Protein AF-A0A8T4TRX1-F1 (afdb_monomer_lite)

Structure (mmCIF, N/CA/C/O backbone):
data_AF-A0A8T4TRX1-F1
#
_entry.id   AF-A0A8T4TRX1-F1
#
loop_
_atom_site.group_PDB
_atom_site.id
_atom_site.type_symbol
_atom_site.label_atom_id
_atom_site.label_alt_id
_atom_site.label_comp_id
_atom_site.label_asym_id
_atom_site.label_entity_id
_atom_site.label_seq_id
_atom_site.pdbx_PDB_ins_code
_atom_site.Cartn_x
_atom_site.Cartn_y
_atom_site.Cartn_z
_atom_site.occupancy
_atom_site.B_iso_or_equiv
_atom_site.auth_seq_id
_atom_site.auth_comp_id
_atom_site.auth_asym_id
_atom_site.auth_atom_id
_atom_site.pdbx_PDB_model_num
ATOM 1 N N . MET A 1 1 ? -50.758 -59.744 58.324 1.00 33.03 1 MET A N 1
ATOM 2 C CA . MET A 1 1 ? -49.475 -60.217 57.749 1.00 33.03 1 MET A CA 1
ATOM 3 C C . MET A 1 1 ? -49.045 -59.163 56.721 1.00 33.03 1 MET A C 1
ATOM 5 O O . MET A 1 1 ? -49.804 -58.954 55.794 1.00 33.03 1 MET A O 1
ATOM 9 N N . ILE A 1 2 ? -48.114 -58.230 57.002 1.00 36.59 2 ILE A N 1
ATOM 10 C CA . ILE A 1 2 ? -46.638 -58.345 56.817 1.00 36.59 2 ILE A CA 1
ATOM 11 C C . ILE A 1 2 ? -46.330 -58.834 55.379 1.00 36.59 2 ILE A C 1
ATOM 13 O O . ILE A 1 2 ? -46.757 -59.935 55.073 1.00 36.59 2 ILE A O 1
ATOM 17 N N . LYS A 1 3 ? -45.601 -58.171 54.458 1.00 38.00 3 LYS A N 1
ATOM 18 C CA . LYS A 1 3 ? -44.631 -57.045 54.459 1.00 38.00 3 LYS A CA 1
ATOM 19 C C . LYS A 1 3 ? -44.309 -56.640 52.987 1.00 38.00 3 LYS A C 1
ATOM 21 O O . LYS A 1 3 ? -44.231 -57.546 52.171 1.00 38.00 3 LYS A O 1
ATOM 26 N N . LYS A 1 4 ? -43.931 -55.356 52.777 1.00 38.72 4 LYS A N 1
ATOM 27 C CA . LYS A 1 4 ? -42.819 -54.804 51.928 1.00 38.72 4 LYS A CA 1
ATOM 28 C C . LYS A 1 4 ? -42.879 -55.004 50.387 1.00 38.72 4 LYS A C 1
ATOM 30 O O . LYS A 1 4 ? -43.163 -56.097 49.943 1.00 38.72 4 LYS A O 1
ATOM 35 N N . SER A 1 5 ? -42.573 -54.046 49.494 1.00 40.41 5 SER A N 1
ATOM 36 C CA . SER A 1 5 ? -41.580 -52.950 49.500 1.00 40.41 5 SER A CA 1
ATOM 37 C C . SER A 1 5 ? -41.763 -51.994 48.284 1.00 40.41 5 SER A C 1
ATOM 39 O O . SER A 1 5 ? -42.030 -52.503 47.207 1.00 40.41 5 SER A O 1
ATOM 41 N N . VAL A 1 6 ? -41.491 -50.680 48.474 1.00 36.78 6 VAL A N 1
ATOM 42 C CA . VAL A 1 6 ? -40.658 -49.758 47.627 1.00 36.78 6 VAL A CA 1
ATOM 43 C C . VAL A 1 6 ? -41.156 -49.514 46.171 1.00 36.78 6 VAL A C 1
ATOM 45 O O . VAL A 1 6 ? -41.255 -50.450 45.399 1.00 36.78 6 VAL A O 1
ATOM 48 N N . ILE A 1 7 ? -41.536 -48.309 45.707 1.00 36.31 7 ILE A N 1
ATOM 49 C CA . ILE A 1 7 ? -40.718 -47.106 45.419 1.00 36.31 7 ILE A CA 1
ATOM 50 C C . ILE A 1 7 ? -41.594 -45.835 45.443 1.00 36.31 7 ILE A C 1
ATOM 52 O O . ILE A 1 7 ? -42.742 -45.823 45.009 1.00 36.31 7 ILE A O 1
ATOM 56 N N . LEU A 1 8 ? -40.984 -44.774 45.963 1.00 33.84 8 LEU A N 1
ATOM 57 C CA . LEU A 1 8 ? -41.444 -43.406 46.171 1.00 33.84 8 LEU A CA 1
ATOM 58 C C . LEU A 1 8 ? -40.902 -42.504 45.033 1.00 33.84 8 LEU A C 1
ATOM 60 O O . LEU A 1 8 ? -39.856 -42.836 44.484 1.00 33.84 8 LEU A O 1
ATOM 64 N N . ILE A 1 9 ? -41.530 -41.336 44.810 1.00 34.09 9 ILE A N 1
ATOM 65 C CA . ILE A 1 9 ? -40.955 -40.033 44.359 1.00 34.09 9 ILE A CA 1
ATOM 66 C C . ILE A 1 9 ? -41.713 -39.370 43.186 1.00 34.09 9 ILE A C 1
ATOM 68 O O . ILE A 1 9 ? -41.464 -39.604 42.009 1.00 34.09 9 ILE A O 1
ATOM 72 N N . SER A 1 10 ? -42.650 -38.510 43.596 1.00 35.53 10 SER A N 1
ATOM 73 C CA . SER A 1 10 ? -42.733 -37.070 43.300 1.00 35.53 10 SER A CA 1
ATOM 74 C C . SER A 1 10 ? -42.596 -36.572 41.857 1.00 35.53 10 SER A C 1
ATOM 76 O O . SER A 1 10 ? -41.519 -36.227 41.383 1.00 35.53 10 SER A O 1
ATOM 78 N N . ILE A 1 11 ? -43.758 -36.357 41.240 1.00 37.88 11 ILE A N 1
ATOM 79 C CA . ILE A 1 11 ? -43.985 -35.379 40.171 1.00 37.88 11 ILE A CA 1
ATOM 80 C C . ILE A 1 11 ? -44.145 -34.006 40.844 1.00 37.88 11 ILE A C 1
ATOM 82 O O . ILE A 1 11 ? -45.238 -33.691 41.289 1.00 37.88 11 ILE A O 1
ATOM 86 N N . PHE A 1 12 ? -43.064 -33.239 41.003 1.00 40.22 12 PHE A N 1
ATOM 87 C CA . PHE A 1 12 ? -43.046 -31.772 41.171 1.00 40.22 12 PHE A CA 1
ATOM 88 C C . PHE A 1 12 ? -41.572 -31.318 41.206 1.00 40.22 12 PHE A C 1
ATOM 90 O O . PHE A 1 12 ? -40.779 -31.931 41.910 1.00 40.22 12 PHE A O 1
ATOM 97 N N . LEU A 1 13 ? -41.244 -30.233 40.489 1.00 38.59 13 LEU A N 1
ATOM 98 C CA . LEU A 1 13 ? -39.921 -29.603 40.270 1.00 38.59 13 LEU A CA 1
ATOM 99 C C . LEU A 1 13 ? -39.098 -30.085 39.061 1.00 38.59 13 LEU A C 1
ATOM 101 O O . LEU A 1 13 ? -38.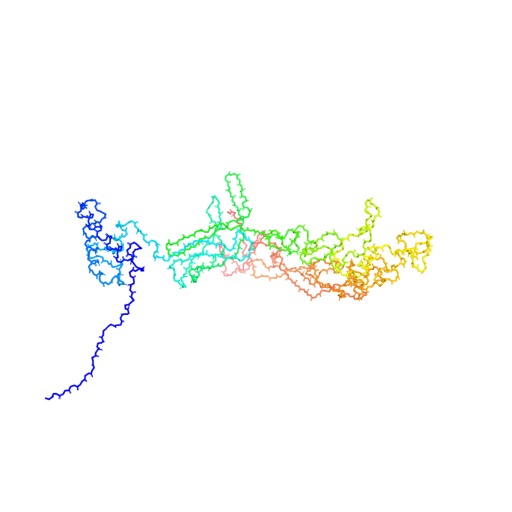154 -30.858 39.173 1.00 38.59 13 LEU A O 1
ATOM 105 N N . LEU A 1 14 ? -39.390 -29.471 37.914 1.00 35.41 14 LEU A N 1
ATOM 106 C CA . LEU A 1 14 ? -38.436 -29.243 36.824 1.00 35.41 14 LEU A CA 1
ATOM 107 C C . LEU A 1 14 ? -38.510 -27.762 36.401 1.00 35.41 14 LEU A C 1
ATOM 109 O O . LEU A 1 14 ? -38.813 -27.419 35.266 1.00 35.41 14 LEU A O 1
ATOM 113 N N . LEU A 1 15 ? -38.264 -26.873 37.366 1.00 39.19 15 LEU A N 1
ATOM 114 C CA . LEU A 1 15 ? -37.699 -25.551 37.104 1.00 39.19 15 LEU A CA 1
ATOM 115 C C . LEU A 1 15 ? -36.245 -25.655 37.551 1.00 39.19 15 LEU A C 1
ATOM 117 O O . LEU A 1 15 ? -35.974 -25.859 38.734 1.00 39.19 15 LEU A O 1
ATOM 121 N N . GLY A 1 16 ? -35.320 -25.620 36.595 1.00 35.31 16 GLY A N 1
ATOM 122 C CA . GLY A 1 16 ? -33.898 -25.570 36.894 1.00 35.31 16 GLY A CA 1
ATOM 123 C C . GLY A 1 16 ? -33.612 -24.316 37.709 1.00 35.31 16 GLY A C 1
ATOM 124 O O . GLY A 1 16 ? -33.693 -23.209 37.184 1.00 35.31 16 GLY A O 1
ATOM 125 N N . PHE A 1 17 ? -33.290 -24.485 38.990 1.00 40.03 17 PHE A N 1
ATOM 126 C CA . PHE A 1 17 ? -32.646 -23.433 39.759 1.00 40.03 17 PHE A CA 1
ATOM 127 C C . PHE A 1 17 ? -31.260 -23.238 39.151 1.00 40.03 17 PHE A C 1
ATOM 129 O O . PHE A 1 17 ? -30.338 -24.007 39.422 1.00 40.03 17 PHE A O 1
ATOM 136 N N . ALA A 1 18 ? -31.122 -22.232 38.288 1.00 43.31 18 ALA A N 1
ATOM 137 C CA . ALA A 1 18 ? -29.824 -21.633 38.051 1.00 43.31 18 ALA A CA 1
ATOM 138 C C . ALA A 1 18 ? -29.285 -21.235 39.430 1.00 43.31 18 ALA A C 1
ATOM 140 O O . ALA A 1 18 ? -29.932 -20.484 40.157 1.00 43.31 18 ALA A O 1
ATOM 141 N N . SER A 1 19 ? -28.159 -21.810 39.837 1.00 47.22 19 SER A N 1
ATOM 142 C CA . SER A 1 19 ? -27.478 -21.405 41.061 1.00 47.22 19 SER A CA 1
ATOM 143 C C . SER A 1 19 ? -27.087 -19.934 40.917 1.00 47.22 19 SER A C 1
ATOM 145 O O . SER A 1 19 ? -26.165 -19.615 40.165 1.00 47.22 19 SER A O 1
ATOM 147 N N . VAL A 1 20 ? -27.821 -19.041 41.580 1.00 56.41 20 VAL A N 1
ATOM 148 C CA . VAL A 1 20 ? -27.497 -17.613 41.645 1.00 56.41 20 VAL A CA 1
ATOM 149 C C . VAL A 1 20 ? -26.317 -17.481 42.594 1.00 56.41 20 VAL A C 1
ATOM 151 O O . VAL A 1 20 ? -26.442 -17.817 43.766 1.00 56.41 20 VAL A O 1
ATOM 154 N N . ASN A 1 21 ? -25.158 -17.078 42.079 1.00 64.38 21 ASN A N 1
ATOM 155 C CA . ASN A 1 21 ? -23.968 -16.870 42.895 1.00 64.38 21 ASN A CA 1
ATOM 156 C C . ASN A 1 21 ? -23.959 -15.419 43.386 1.00 64.38 21 ASN A C 1
ATOM 158 O O . ASN A 1 21 ? -23.945 -14.506 42.557 1.00 64.38 21 ASN A O 1
ATOM 162 N N . ALA A 1 22 ? -23.936 -15.207 44.703 1.00 62.53 22 ALA A N 1
ATOM 163 C CA . ALA A 1 22 ? -23.881 -13.868 45.297 1.00 62.53 22 ALA A CA 1
ATOM 164 C C . ALA A 1 22 ? -22.719 -13.030 44.744 1.00 62.53 22 ALA A C 1
ATOM 166 O O . ALA A 1 22 ? -22.900 -11.848 44.461 1.00 62.53 22 ALA A O 1
ATOM 167 N N . ALA A 1 23 ? -21.583 -13.672 44.442 1.00 61.03 23 ALA A N 1
ATOM 168 C CA . ALA A 1 23 ? -20.410 -13.017 43.865 1.00 61.03 23 ALA A CA 1
ATOM 169 C C . ALA A 1 23 ? -20.624 -12.423 42.456 1.00 61.03 23 ALA A C 1
ATOM 171 O O . ALA A 1 23 ? -19.786 -11.681 41.952 1.00 61.03 23 ALA A O 1
ATOM 172 N N . LEU A 1 24 ? -21.722 -12.783 41.783 1.00 63.50 24 LEU A N 1
ATOM 173 C CA . LEU A 1 24 ? -22.059 -12.322 40.433 1.00 63.50 24 LEU A CA 1
ATOM 174 C C . LEU A 1 24 ? -23.261 -11.367 40.398 1.00 63.50 24 LEU A C 1
ATOM 176 O O . LEU A 1 24 ? -23.573 -10.852 39.327 1.00 63.50 24 LEU A O 1
ATOM 180 N N . ASN A 1 25 ? -23.958 -11.156 41.517 1.00 76.31 25 ASN A N 1
ATOM 181 C CA . ASN A 1 25 ? -25.248 -10.451 41.537 1.00 76.31 25 ASN A CA 1
ATOM 182 C C . ASN A 1 25 ? -25.399 -9.452 42.702 1.00 76.31 25 ASN A C 1
ATOM 184 O O . ASN A 1 25 ? -26.295 -8.612 42.679 1.00 76.31 25 ASN A O 1
ATOM 188 N N . CYS A 1 26 ? -24.521 -9.501 43.703 1.00 81.12 26 CYS A N 1
ATOM 189 C CA . CYS A 1 26 ? -24.424 -8.488 44.750 1.00 81.12 26 CYS A CA 1
ATOM 190 C C . CYS A 1 26 ? -23.313 -7.474 44.426 1.00 81.12 26 CYS A C 1
ATOM 192 O O . CYS A 1 26 ? -22.350 -7.849 43.753 1.00 81.12 26 CYS A O 1
ATOM 194 N N . PRO A 1 27 ? -23.432 -6.205 44.869 1.00 78.12 27 PRO A N 1
ATOM 195 C CA . PRO A 1 27 ? -22.380 -5.207 44.681 1.00 78.12 27 PRO A CA 1
ATOM 196 C C . PRO A 1 27 ? -21.002 -5.674 45.183 1.00 78.12 27 PRO A C 1
ATOM 198 O O . PRO A 1 27 ? -20.946 -6.375 46.190 1.00 78.12 27 PRO A O 1
ATOM 201 N N . ARG A 1 28 ? -19.897 -5.256 44.545 1.00 72.31 28 ARG A N 1
ATOM 202 C CA . ARG A 1 28 ? -18.504 -5.690 44.839 1.00 72.31 28 ARG A CA 1
ATOM 203 C C . ARG A 1 28 ? -18.017 -5.502 46.272 1.00 72.31 28 ARG A C 1
ATOM 205 O O . ARG A 1 28 ? -17.021 -6.091 46.639 1.00 72.31 28 ARG A O 1
ATOM 212 N N . ASN A 1 29 ? -18.640 -4.619 47.038 1.00 75.19 29 ASN A N 1
ATOM 213 C CA . ASN A 1 29 ? -18.346 -4.411 48.459 1.00 75.19 29 ASN A CA 1
ATOM 214 C C . ASN A 1 29 ? -19.278 -5.227 49.370 1.00 75.19 29 ASN A C 1
ATOM 216 O O . ASN A 1 29 ? -19.418 -4.935 50.555 1.00 75.19 29 ASN A O 1
ATOM 220 N N . SER A 1 30 ? -20.007 -6.167 48.781 1.00 80.81 30 SER A N 1
ATOM 221 C CA . SER A 1 30 ? -20.964 -7.065 49.408 1.00 80.81 30 SER A CA 1
ATOM 222 C C . SER A 1 30 ? -21.018 -8.401 48.662 1.00 80.81 30 SER A C 1
ATOM 224 O O . SER A 1 30 ? -22.026 -9.097 48.728 1.00 80.81 30 SER A O 1
ATOM 226 N N . ASP A 1 31 ? -19.980 -8.756 47.903 1.00 77.69 31 ASP A N 1
ATOM 227 C CA . ASP A 1 31 ? -19.936 -10.014 47.155 1.00 77.69 31 ASP A CA 1
ATOM 228 C C . ASP A 1 31 ? -19.548 -11.189 48.079 1.00 77.69 31 ASP A C 1
ATOM 230 O O . ASP A 1 31 ? -20.046 -12.311 47.924 1.00 77.69 31 ASP A O 1
ATOM 234 N N . GLU A 1 32 ? -18.794 -10.903 49.143 1.00 83.81 32 GLU A N 1
ATOM 235 C CA . GLU A 1 32 ? -18.555 -11.786 50.281 1.00 83.81 32 GLU A CA 1
ATOM 236 C C . GLU A 1 32 ? -19.513 -11.544 51.464 1.00 83.81 32 GLU A C 1
ATOM 238 O O . GLU A 1 32 ? -19.919 -10.425 51.792 1.00 83.81 32 GLU A O 1
ATOM 243 N N . PHE A 1 33 ? -19.821 -12.620 52.200 1.00 88.88 33 PHE A N 1
ATOM 244 C CA . PHE A 1 33 ? -20.686 -12.549 53.384 1.00 88.88 33 PHE A CA 1
ATOM 245 C C . PHE A 1 33 ? -20.110 -11.652 54.490 1.00 88.88 33 PHE A C 1
ATOM 247 O O . PHE A 1 33 ? -20.852 -10.985 55.210 1.00 88.88 33 PHE A O 1
ATOM 254 N N . SER A 1 34 ? -18.785 -11.652 54.647 1.00 86.69 34 SER A N 1
ATOM 255 C CA . SER A 1 34 ? -18.033 -10.824 55.598 1.00 86.69 34 SER A CA 1
ATOM 256 C C . SER A 1 34 ? -18.284 -9.331 55.371 1.00 86.69 34 SER A C 1
ATOM 258 O O . SER A 1 34 ? -18.528 -8.589 56.326 1.00 86.69 34 SER A O 1
ATOM 260 N N . GLU A 1 35 ? -18.278 -8.905 54.112 1.00 87.25 35 GLU A N 1
ATOM 261 C CA . GLU A 1 35 ? -18.473 -7.519 53.707 1.00 87.25 35 GLU A CA 1
ATOM 262 C C . GLU A 1 35 ? -19.934 -7.093 53.847 1.00 87.25 35 GLU A C 1
ATOM 264 O O . GLU A 1 35 ? -20.226 -6.078 54.485 1.00 87.25 35 GLU A O 1
ATOM 269 N N . PHE A 1 36 ? -20.873 -7.925 53.383 1.00 90.94 36 PHE A N 1
ATOM 270 C CA . PHE A 1 36 ? -22.299 -7.668 53.581 1.00 90.94 36 PHE A CA 1
ATOM 271 C C . PHE A 1 36 ? -22.675 -7.613 55.068 1.00 90.94 36 PHE A C 1
ATOM 273 O O . PHE A 1 36 ? -23.458 -6.759 55.494 1.00 90.94 36 PHE A O 1
ATOM 280 N N . LYS A 1 37 ? -22.082 -8.477 55.902 1.00 92.62 37 LYS A N 1
ATOM 281 C CA . LYS A 1 37 ? -22.230 -8.419 57.362 1.00 92.62 37 LYS A CA 1
ATOM 282 C C . LYS A 1 37 ? -21.728 -7.089 57.928 1.00 92.62 37 LYS A C 1
ATOM 284 O O . LYS A 1 37 ? -22.359 -6.542 58.830 1.00 92.62 37 LYS A O 1
ATOM 289 N N . SER A 1 38 ? -20.616 -6.564 57.417 1.00 91.38 38 SER A N 1
ATOM 290 C CA . SER A 1 38 ? -20.082 -5.262 57.830 1.00 91.38 38 SER A CA 1
ATOM 291 C C . SER A 1 38 ? -21.043 -4.124 57.471 1.00 91.38 38 SER A C 1
ATOM 293 O O . SER A 1 38 ? -21.411 -3.335 58.340 1.00 91.38 38 SER A O 1
ATOM 295 N N . ILE A 1 39 ? -21.533 -4.098 56.226 1.00 89.00 39 ILE A N 1
ATOM 296 C CA . ILE A 1 39 ? -22.487 -3.094 55.731 1.00 89.00 39 ILE A CA 1
ATOM 297 C C . ILE A 1 39 ? -23.795 -3.126 56.521 1.00 89.00 39 ILE A C 1
ATOM 299 O O . ILE A 1 39 ? -24.226 -2.097 57.035 1.00 89.00 39 ILE A O 1
ATOM 303 N N . SER A 1 40 ? -24.412 -4.302 56.644 1.00 92.00 40 SER A N 1
ATOM 304 C CA . SER A 1 40 ? -25.679 -4.475 57.368 1.00 92.00 40 SER A CA 1
ATOM 305 C C . SER A 1 40 ? -25.565 -4.055 58.835 1.00 92.00 40 SER A C 1
ATOM 307 O O . SER A 1 40 ? -26.445 -3.365 59.350 1.00 92.00 40 SER A O 1
ATOM 309 N N . SER A 1 41 ? -24.448 -4.385 59.492 1.00 91.88 41 SER A N 1
ATOM 310 C CA . SER A 1 41 ? -24.188 -3.967 60.875 1.00 91.88 41 SER A CA 1
ATOM 311 C C . SER A 1 41 ? -23.993 -2.453 60.988 1.00 91.88 41 SER A C 1
ATOM 313 O O . SER A 1 41 ? -24.542 -1.831 61.896 1.00 91.88 41 SER A O 1
ATOM 315 N N . ALA A 1 42 ? -23.230 -1.848 60.072 1.00 91.44 42 ALA A N 1
ATOM 316 C CA . ALA A 1 42 ? -22.974 -0.410 60.062 1.00 91.44 42 ALA A CA 1
ATOM 317 C C . ALA A 1 42 ? -24.258 0.393 59.810 1.00 91.44 42 ALA A C 1
ATOM 319 O O . ALA A 1 42 ? -24.552 1.321 60.561 1.00 91.44 42 ALA A O 1
ATOM 320 N N . ALA A 1 43 ? -25.059 -0.018 58.824 1.00 90.81 43 ALA A N 1
ATOM 321 C CA . ALA A 1 43 ? -26.326 0.621 58.488 1.00 90.81 43 ALA A CA 1
ATOM 322 C C . ALA A 1 43 ? -27.317 0.583 59.659 1.00 90.81 43 ALA A C 1
ATOM 324 O O . ALA A 1 43 ? -27.945 1.594 59.980 1.00 90.81 43 ALA A O 1
ATOM 325 N N . LEU A 1 44 ? -27.411 -0.562 60.345 1.00 93.25 44 LEU A N 1
ATOM 326 C CA . LEU A 1 44 ? -28.253 -0.708 61.529 1.00 93.25 44 LEU A CA 1
ATOM 327 C C . LEU A 1 44 ? -27.778 0.190 62.680 1.00 93.25 44 LEU A C 1
ATOM 329 O O . LEU A 1 44 ? -28.593 0.867 63.302 1.00 93.25 44 LEU A O 1
ATOM 333 N N . LEU A 1 45 ? -26.473 0.221 62.964 1.00 93.19 45 LEU A N 1
ATOM 334 C CA . LEU A 1 45 ? -25.917 1.054 64.036 1.00 93.19 45 LEU A CA 1
ATOM 335 C C . LEU A 1 45 ? -26.086 2.550 63.758 1.00 93.19 45 LEU A C 1
ATOM 337 O O . LEU A 1 45 ? -26.421 3.301 64.670 1.00 93.19 45 LEU A O 1
ATOM 341 N N . GLU A 1 46 ? -25.891 2.977 62.513 1.00 93.06 46 GLU A N 1
ATOM 342 C CA . GLU A 1 46 ? -26.103 4.361 62.084 1.00 93.06 46 GLU A CA 1
ATOM 343 C C . GLU A 1 46 ? -27.567 4.781 62.269 1.00 93.06 46 GLU A C 1
ATOM 345 O O . GLU A 1 46 ? -27.839 5.837 62.841 1.00 93.06 46 GLU A O 1
ATOM 350 N N . PHE A 1 47 ? -28.511 3.926 61.860 1.00 94.81 47 PHE A N 1
ATOM 351 C CA . PHE A 1 47 ? -29.941 4.168 62.051 1.00 94.81 47 PHE A CA 1
ATOM 352 C C . PHE A 1 47 ? -30.339 4.221 63.531 1.00 94.81 47 PHE A C 1
ATOM 354 O O . PHE A 1 47 ? -31.096 5.100 63.934 1.00 94.81 47 PHE A O 1
ATOM 361 N N . LEU A 1 48 ? -29.810 3.314 64.360 1.00 93.56 48 LEU A N 1
ATOM 362 C CA . LEU A 1 48 ? -30.076 3.299 65.803 1.00 93.56 48 LEU A CA 1
ATOM 363 C C . LEU A 1 48 ? -29.461 4.500 66.538 1.00 93.56 48 LEU A C 1
ATOM 365 O O . LEU A 1 48 ? -29.990 4.905 67.572 1.00 93.56 48 LEU A O 1
ATOM 369 N N . ALA A 1 49 ? -28.359 5.057 66.030 1.00 94.88 49 ALA A N 1
ATOM 370 C CA . ALA A 1 49 ? -27.704 6.219 66.620 1.00 94.88 49 ALA A CA 1
ATOM 371 C C . ALA A 1 49 ? -28.485 7.522 66.372 1.00 94.88 49 ALA A C 1
ATOM 373 O O . ALA A 1 49 ? -28.682 8.296 67.309 1.00 94.88 49 ALA A O 1
ATOM 374 N N . ASP A 1 50 ? -28.922 7.774 65.133 1.00 92.50 50 ASP A N 1
ATOM 375 C CA . ASP A 1 50 ? -29.754 8.932 64.773 1.00 92.50 50 ASP A CA 1
ATOM 376 C C . ASP A 1 50 ? -30.562 8.650 63.486 1.00 92.50 50 ASP A C 1
ATOM 378 O O . ASP A 1 50 ? -30.045 8.827 62.375 1.00 92.50 50 ASP A O 1
ATOM 382 N N . PRO A 1 51 ? -31.853 8.277 63.597 1.00 91.50 51 PRO A N 1
ATOM 383 C CA . PRO A 1 51 ? -32.695 7.983 62.436 1.00 91.50 51 PRO A CA 1
ATOM 384 C C . PRO A 1 51 ? -32.848 9.157 61.464 1.00 91.50 51 PRO A C 1
ATOM 386 O O . PRO A 1 51 ? -33.151 8.946 60.294 1.00 91.50 51 PRO A O 1
ATOM 389 N N . THR A 1 52 ? -32.659 10.399 61.928 1.00 89.31 52 THR A N 1
ATOM 390 C CA . THR A 1 52 ? -32.819 11.598 61.088 1.00 89.31 52 THR A CA 1
ATOM 391 C C . THR A 1 52 ? -31.594 11.895 60.228 1.00 89.31 52 THR A C 1
ATOM 393 O O . THR A 1 52 ? -31.693 12.665 59.274 1.00 89.31 52 THR A O 1
ATOM 396 N N . LYS A 1 53 ? -30.447 11.284 60.549 1.00 86.69 53 LYS A N 1
ATOM 397 C CA . LYS A 1 53 ? -29.181 11.436 59.814 1.00 86.69 53 LYS A CA 1
ATOM 398 C C . LYS A 1 53 ? -28.738 10.171 59.090 1.00 86.69 53 LYS A C 1
ATOM 400 O O . LYS A 1 53 ? -27.761 10.233 58.348 1.00 86.69 53 LYS A O 1
ATOM 405 N N . SER A 1 54 ? -29.426 9.053 59.308 1.00 91.38 54 SER A N 1
ATOM 406 C CA . SER A 1 54 ? -29.128 7.801 58.622 1.00 91.38 54 SER A CA 1
ATOM 407 C C . SER A 1 54 ? -29.380 7.919 57.123 1.00 91.38 54 SER A C 1
ATOM 409 O O . SER A 1 54 ? -30.371 8.507 56.684 1.00 91.38 54 SER A O 1
ATOM 411 N N . LYS A 1 55 ? -28.497 7.315 56.327 1.00 92.12 55 LYS A N 1
ATOM 412 C CA . LYS A 1 55 ? -28.679 7.205 54.872 1.00 92.12 55 LYS A CA 1
ATOM 413 C C . LYS A 1 55 ? -29.884 6.349 54.469 1.00 92.12 55 LYS A C 1
ATOM 415 O O . LYS A 1 55 ? -30.392 6.516 53.360 1.00 92.12 55 LYS A O 1
ATOM 420 N N . LEU A 1 56 ? -30.308 5.426 55.335 1.00 94.75 56 LEU A N 1
ATOM 421 C CA . LEU A 1 56 ? -31.426 4.518 55.087 1.00 94.75 56 LEU A CA 1
ATOM 422 C C . LEU A 1 56 ? -32.611 4.839 55.996 1.00 94.75 56 LEU A C 1
ATOM 424 O O . LEU A 1 56 ? -32.447 5.239 57.148 1.00 94.75 56 LEU A O 1
ATOM 428 N N . ASN A 1 57 ? -33.820 4.628 55.485 1.00 94.19 57 ASN A N 1
ATOM 429 C CA . ASN A 1 57 ? -35.039 4.724 56.286 1.00 94.19 57 ASN A CA 1
ATOM 430 C C . ASN A 1 57 ? -35.337 3.408 57.035 1.00 94.19 57 ASN A C 1
ATOM 432 O O . ASN A 1 57 ? -34.708 2.375 56.807 1.00 94.19 57 ASN A O 1
ATOM 436 N N . SER A 1 58 ? -36.339 3.425 57.919 1.00 94.44 58 SER A N 1
ATOM 437 C CA . SER A 1 58 ? -36.704 2.260 58.741 1.00 94.44 58 SER A CA 1
ATOM 438 C C . SER A 1 58 ? -37.075 1.014 57.932 1.00 94.44 58 SER A C 1
ATOM 440 O O . SER A 1 58 ? -36.802 -0.103 58.369 1.00 94.44 58 SER A O 1
ATOM 442 N N . ASN A 1 59 ? -37.698 1.189 56.765 1.00 95.31 59 ASN A N 1
ATOM 443 C CA . ASN A 1 59 ? -38.143 0.082 55.923 1.00 95.31 59 ASN A CA 1
ATOM 444 C C . ASN A 1 59 ? -36.957 -0.555 55.186 1.00 95.31 59 ASN A C 1
ATOM 446 O O . ASN A 1 59 ? -36.848 -1.775 55.133 1.00 95.31 59 ASN A O 1
ATOM 450 N N . GLU A 1 60 ? -36.029 0.264 54.698 1.00 96.06 60 GLU A N 1
ATOM 451 C CA . GLU A 1 60 ? -34.787 -0.172 54.049 1.00 96.06 60 GLU A CA 1
ATOM 452 C C . GLU A 1 60 ? -33.868 -0.936 55.012 1.00 96.06 60 GLU A C 1
ATOM 454 O O . GLU A 1 60 ? -33.338 -1.994 54.670 1.00 96.06 60 GLU A O 1
ATOM 459 N N . VAL A 1 61 ? -33.726 -0.447 56.249 1.00 95.50 61 VAL A N 1
ATOM 460 C CA . VAL A 1 61 ? -32.968 -1.143 57.304 1.00 95.50 61 VAL A CA 1
ATOM 461 C C . VAL A 1 61 ? -33.624 -2.484 57.653 1.00 95.50 61 VAL A C 1
ATOM 463 O O . VAL A 1 61 ? -32.931 -3.489 57.824 1.00 95.50 61 VAL A O 1
ATOM 466 N N . SER A 1 62 ? -34.960 -2.527 57.713 1.00 95.38 62 SER A N 1
ATOM 467 C CA . SER A 1 62 ? -35.718 -3.763 57.948 1.00 95.38 62 SER A CA 1
ATOM 468 C C . SER A 1 62 ? -35.510 -4.795 56.835 1.00 95.38 62 SER A C 1
ATOM 470 O O . SER A 1 62 ? -35.368 -5.989 57.118 1.00 95.38 62 SER A O 1
ATOM 472 N N . ASP A 1 63 ? -35.471 -4.357 55.577 1.00 96.31 63 ASP A N 1
ATOM 473 C CA . ASP A 1 63 ? -35.257 -5.241 54.430 1.00 96.31 63 ASP A CA 1
ATOM 474 C C . ASP A 1 63 ? -33.828 -5.799 54.393 1.00 96.31 63 ASP A C 1
ATOM 476 O O . ASP A 1 63 ? -33.658 -7.005 54.202 1.00 96.31 63 ASP A O 1
ATOM 480 N N . ILE A 1 64 ? -32.804 -4.983 54.682 1.00 93.94 64 ILE A N 1
ATOM 481 C CA . ILE A 1 64 ? -31.416 -5.462 54.827 1.00 93.94 64 ILE A CA 1
ATOM 482 C C . ILE A 1 64 ? -31.297 -6.486 55.960 1.00 93.94 64 ILE A C 1
ATOM 484 O O . ILE A 1 64 ? -30.650 -7.520 55.782 1.00 93.94 64 ILE A O 1
ATOM 488 N N . SER A 1 65 ? -31.926 -6.233 57.112 1.00 94.44 65 SER A N 1
ATOM 489 C CA . SER A 1 65 ? -31.907 -7.169 58.244 1.00 94.44 65 SER A CA 1
ATOM 490 C C . SER A 1 65 ? -32.572 -8.498 57.879 1.00 94.44 65 SER A C 1
ATOM 492 O O . SER A 1 65 ? -32.024 -9.566 58.145 1.00 94.44 65 SER A O 1
ATOM 494 N N . SER A 1 66 ? -33.727 -8.438 57.215 1.00 94.75 66 SER A N 1
ATOM 495 C CA . SER A 1 66 ? -34.468 -9.631 56.792 1.00 94.75 66 SER A CA 1
ATOM 496 C C . SER A 1 66 ? -33.687 -10.444 55.757 1.00 94.75 66 SER A C 1
ATOM 498 O O . SER A 1 66 ? -33.664 -11.676 55.806 1.00 94.75 66 SER A O 1
ATOM 500 N N . PHE A 1 67 ? -33.006 -9.762 54.834 1.00 94.94 67 PHE A N 1
ATOM 501 C CA . PHE A 1 67 ? -32.140 -10.398 53.846 1.00 94.94 67 PHE A CA 1
ATOM 502 C C . PHE A 1 67 ? -30.926 -11.071 54.496 1.00 94.94 67 PHE A C 1
ATOM 504 O O . PHE A 1 67 ? -30.612 -12.219 54.172 1.00 94.94 67 PHE A O 1
ATOM 511 N N . PHE A 1 68 ? -30.285 -10.400 55.459 1.00 94.19 68 PHE A N 1
ATOM 512 C CA . PHE A 1 68 ? -29.193 -10.973 56.245 1.00 94.19 68 PHE A CA 1
ATOM 513 C C . PHE A 1 68 ? -29.624 -12.270 56.934 1.00 94.19 68 PHE A C 1
ATOM 515 O O . PHE A 1 68 ? -28.979 -13.306 56.759 1.00 94.19 68 PHE A O 1
ATOM 522 N N . ASP A 1 69 ? -30.753 -12.254 57.643 1.00 94.12 69 ASP A N 1
ATOM 523 C CA . ASP A 1 69 ? -31.264 -13.433 58.347 1.00 94.12 69 ASP A CA 1
ATOM 524 C C . ASP A 1 69 ? -31.590 -14.594 57.399 1.00 94.12 69 ASP A C 1
ATOM 526 O O . ASP A 1 69 ? -31.356 -15.761 57.731 1.00 94.12 69 ASP A O 1
ATOM 530 N N . LYS A 1 70 ? -32.078 -14.289 56.192 1.00 94.06 70 LYS A N 1
ATOM 531 C CA . LYS A 1 70 ? -32.410 -15.282 55.161 1.00 94.06 70 LYS A CA 1
ATOM 532 C C . LYS A 1 70 ? -31.180 -15.974 54.564 1.00 94.06 70 LYS A C 1
ATOM 534 O O . LYS A 1 70 ? -31.282 -17.155 54.196 1.00 94.06 70 LYS A O 1
ATOM 539 N N . TYR A 1 71 ? -30.057 -15.263 54.439 1.00 93.88 71 TYR A N 1
ATOM 540 C CA . TYR A 1 71 ? -28.876 -15.713 53.692 1.00 93.88 71 TYR A CA 1
ATOM 541 C C . TYR A 1 71 ? -27.621 -15.972 54.532 1.00 93.88 71 TYR A C 1
ATOM 543 O O . TYR A 1 71 ? -26.665 -16.537 54.000 1.00 93.88 71 TYR A O 1
ATOM 551 N N . LYS A 1 72 ? -27.627 -15.678 55.839 1.00 92.88 72 LYS A N 1
ATOM 552 C CA . LYS A 1 72 ? -26.459 -15.844 56.728 1.00 92.88 72 LYS A CA 1
ATOM 553 C C . LYS A 1 72 ? -25.798 -17.227 56.718 1.00 92.88 72 LYS A C 1
ATOM 555 O O . LYS A 1 72 ? -24.590 -17.317 56.895 1.00 92.88 72 LYS A O 1
ATOM 560 N N . ASP A 1 73 ? -26.565 -18.290 56.472 1.00 91.81 73 ASP A N 1
ATOM 561 C CA . ASP A 1 73 ? -26.064 -19.675 56.451 1.00 91.81 73 ASP A CA 1
ATOM 562 C C . ASP A 1 73 ? -25.913 -20.243 55.020 1.00 91.81 73 ASP A C 1
ATOM 564 O O . ASP A 1 73 ? -25.561 -21.407 54.839 1.00 91.81 73 ASP A O 1
ATOM 568 N N . ARG A 1 74 ? -26.209 -19.445 53.982 1.00 90.81 74 ARG A N 1
ATOM 569 C CA . ARG A 1 74 ? -26.241 -19.875 52.569 1.00 90.81 74 ARG A CA 1
ATOM 570 C C . ARG A 1 74 ? -25.915 -18.739 51.598 1.00 90.81 74 ARG A C 1
ATOM 572 O O . ARG A 1 74 ? -26.571 -18.582 50.566 1.00 90.81 74 ARG A O 1
ATOM 579 N N . TRP A 1 75 ? -24.898 -17.949 51.934 1.00 88.12 75 TRP A N 1
ATOM 580 C CA . TRP A 1 75 ? -24.537 -16.741 51.190 1.00 88.12 75 TRP A CA 1
ATOM 581 C C . TRP A 1 75 ? -24.293 -16.992 49.702 1.00 88.12 75 TRP A C 1
ATOM 583 O O . TRP A 1 75 ? -24.707 -16.200 48.872 1.00 88.12 75 TRP A O 1
ATOM 593 N N . THR A 1 76 ? -23.725 -18.142 49.341 1.00 83.31 76 THR A N 1
ATOM 594 C CA . THR A 1 76 ? -23.477 -18.521 47.940 1.00 83.31 76 THR A CA 1
ATOM 595 C C . THR A 1 76 ? -24.733 -18.590 47.070 1.00 83.31 76 THR A C 1
ATOM 597 O O . THR A 1 76 ? -24.595 -18.627 45.855 1.00 83.31 76 THR A O 1
ATOM 600 N N . SER A 1 77 ? -25.928 -18.608 47.670 1.00 85.62 77 SER A N 1
ATOM 601 C CA . SER A 1 77 ? -27.230 -18.597 46.990 1.00 85.62 77 SER A CA 1
ATOM 602 C C . SER A 1 77 ? -27.972 -17.259 47.081 1.00 85.62 77 SER A C 1
ATOM 604 O O . SER A 1 77 ? -29.146 -17.199 46.720 1.00 85.62 77 SER A O 1
ATOM 606 N N . ALA A 1 78 ? -27.335 -16.212 47.616 1.00 86.88 78 ALA A N 1
ATOM 607 C CA . ALA A 1 78 ? -27.975 -14.918 47.807 1.00 86.88 78 ALA A CA 1
ATOM 608 C C . ALA A 1 78 ? -28.229 -14.205 46.473 1.00 86.88 78 ALA A C 1
ATOM 610 O O . ALA A 1 78 ? -27.379 -14.177 45.581 1.00 86.88 78 ALA A O 1
ATOM 611 N N . ASP A 1 79 ? -29.414 -13.609 46.363 1.00 87.94 79 ASP A N 1
ATOM 612 C CA . ASP A 1 79 ? -29.863 -12.851 45.200 1.00 87.94 79 ASP A CA 1
ATOM 613 C C . ASP A 1 79 ? -30.147 -11.405 45.617 1.00 87.94 79 ASP A C 1
ATOM 615 O O . ASP A 1 79 ? -31.220 -11.088 46.126 1.00 87.94 79 ASP A O 1
ATOM 619 N N . CYS A 1 80 ? -29.181 -10.509 45.408 1.00 88.56 80 CYS A N 1
ATOM 620 C CA . CYS A 1 80 ? -29.356 -9.092 45.731 1.00 88.56 80 CYS A CA 1
ATOM 621 C C . CYS A 1 80 ? -30.358 -8.367 44.810 1.00 88.56 80 CYS A C 1
ATOM 623 O O . CYS A 1 80 ? -30.699 -7.216 45.078 1.00 88.56 80 CYS A O 1
ATOM 625 N N . SER A 1 81 ? -30.880 -9.016 43.764 1.00 87.31 81 SER A N 1
ATOM 626 C CA . SER A 1 81 ? -31.998 -8.485 42.973 1.00 87.31 81 SER A CA 1
ATOM 627 C C . SER A 1 81 ? -33.362 -8.718 43.641 1.00 87.31 81 SER A C 1
ATOM 629 O O . SER A 1 81 ? -34.371 -8.206 43.154 1.00 87.31 81 SER A O 1
ATOM 631 N N . GLU A 1 82 ? -33.420 -9.452 44.759 1.00 91.19 82 GLU A N 1
ATOM 632 C CA . GLU A 1 82 ? -34.644 -9.606 45.547 1.00 91.19 82 GLU A CA 1
ATOM 633 C C . GLU A 1 82 ? -35.206 -8.256 45.999 1.00 91.19 82 GLU A C 1
ATOM 635 O O . GLU A 1 82 ? -34.472 -7.366 46.427 1.00 91.19 82 GLU A O 1
ATOM 640 N N . VAL A 1 83 ? -36.531 -8.123 45.923 1.00 91.31 83 VAL A N 1
ATOM 641 C CA . VAL A 1 83 ? -37.258 -6.926 46.354 1.00 91.31 83 VAL A CA 1
ATOM 642 C C . VAL A 1 83 ? -37.612 -7.047 47.833 1.00 91.31 83 VAL A C 1
ATOM 644 O O . VAL A 1 83 ? -38.251 -8.016 48.253 1.00 91.31 83 VAL A O 1
ATOM 647 N N . GLY A 1 84 ? -37.203 -6.051 48.613 1.00 91.75 84 GLY A N 1
ATOM 648 C CA . GLY A 1 84 ? -37.531 -5.908 50.020 1.00 91.75 84 GLY A CA 1
ATOM 649 C C . GLY A 1 84 ? -39.029 -5.695 50.232 1.00 91.75 84 GLY A C 1
ATOM 650 O O . GLY A 1 84 ? -39.682 -4.930 49.522 1.00 91.75 84 GLY A O 1
ATOM 651 N N . THR A 1 85 ? -39.600 -6.392 51.210 1.00 90.06 85 THR A N 1
ATOM 652 C CA . THR A 1 85 ? -41.048 -6.371 51.461 1.00 90.06 85 THR A CA 1
ATOM 653 C C . THR A 1 85 ? -41.534 -5.097 52.147 1.00 90.06 85 THR A C 1
ATOM 655 O O . THR A 1 85 ? -42.719 -4.784 52.054 1.00 90.06 85 THR A O 1
ATOM 658 N N . ALA A 1 86 ? -40.655 -4.377 52.851 1.00 90.94 86 ALA A N 1
ATOM 659 C CA . ALA A 1 86 ? -41.018 -3.173 53.593 1.00 90.94 86 ALA A CA 1
ATOM 660 C C . ALA A 1 86 ? -40.822 -1.891 52.767 1.00 90.94 86 ALA A C 1
ATOM 662 O O . ALA A 1 86 ? -41.642 -0.975 52.850 1.00 90.94 86 ALA A O 1
ATOM 663 N N . SER A 1 87 ? -39.735 -1.799 52.000 1.00 91.88 87 SER A N 1
ATOM 664 C CA . SER A 1 87 ? -39.387 -0.631 51.178 1.00 91.88 87 SER A CA 1
ATOM 665 C C . SER A 1 87 ? -39.905 -0.731 49.743 1.00 91.88 87 SER A C 1
ATOM 667 O O . SER A 1 87 ? -40.201 0.295 49.137 1.00 91.88 87 SER A O 1
ATOM 669 N N . GLY A 1 88 ? -40.038 -1.947 49.199 1.00 89.44 88 GLY A N 1
ATOM 670 C CA . GLY A 1 88 ? -40.322 -2.168 47.779 1.00 89.44 88 GLY A CA 1
ATOM 671 C C . GLY A 1 88 ? -39.119 -1.938 46.855 1.00 89.44 88 GLY A C 1
ATOM 672 O O . GLY A 1 88 ? -39.274 -2.030 45.638 1.00 89.44 88 GLY A O 1
ATOM 673 N N . GLU A 1 89 ? -37.931 -1.660 47.401 1.00 90.81 89 GLU A N 1
ATOM 674 C CA . GLU A 1 89 ? -36.683 -1.549 46.640 1.00 90.81 89 GLU A CA 1
ATOM 675 C C . GLU A 1 89 ? -35.945 -2.891 46.561 1.00 90.81 89 GLU A C 1
ATOM 677 O O . GLU A 1 89 ? -36.138 -3.779 47.391 1.00 90.81 89 GLU A O 1
ATOM 682 N N . THR A 1 90 ? -35.075 -3.056 45.561 1.00 92.44 90 THR A N 1
ATOM 683 C CA . THR A 1 90 ? -34.183 -4.225 45.514 1.00 92.44 90 THR A CA 1
ATOM 684 C C . THR A 1 90 ? -33.098 -4.111 46.578 1.00 92.44 90 THR A C 1
ATOM 686 O O . THR A 1 90 ? -32.604 -3.017 46.846 1.00 92.44 90 THR A O 1
ATOM 689 N N . ILE A 1 91 ? -32.660 -5.236 47.144 1.00 93.19 91 ILE A N 1
ATOM 690 C CA . ILE A 1 91 ? -31.565 -5.257 48.127 1.00 93.19 91 ILE A CA 1
ATOM 691 C C . ILE A 1 91 ? -30.300 -4.600 47.559 1.00 93.19 91 ILE A C 1
ATOM 693 O O . ILE A 1 91 ? -29.623 -3.854 48.263 1.00 93.19 91 ILE A O 1
ATOM 697 N N . LYS A 1 92 ? -30.040 -4.784 46.262 1.00 88.19 92 LYS A N 1
ATOM 698 C CA . LYS A 1 92 ? -28.995 -4.087 45.512 1.00 88.19 92 LYS A CA 1
ATOM 699 C C . LYS A 1 92 ? -29.138 -2.564 45.607 1.00 88.19 92 LYS A C 1
ATOM 701 O O . LYS A 1 92 ? -28.194 -1.923 46.051 1.00 88.19 92 LYS A O 1
ATOM 706 N N . SER A 1 93 ? -30.302 -2.000 45.271 1.00 88.25 93 SER A N 1
ATOM 707 C CA . SER A 1 93 ? -30.564 -0.549 45.363 1.00 88.25 93 SER A CA 1
ATOM 708 C C . SER A 1 93 ? -30.282 -0.008 46.765 1.00 88.25 93 SER A C 1
ATOM 710 O O . SER A 1 93 ? -29.616 1.014 46.923 1.00 88.25 93 SER A O 1
ATOM 712 N N . ILE A 1 94 ? -30.712 -0.737 47.799 1.00 92.31 94 ILE A N 1
ATOM 713 C CA . ILE A 1 94 ? -30.523 -0.313 49.190 1.00 92.31 94 ILE A CA 1
ATOM 714 C C . ILE A 1 94 ? -29.027 -0.314 49.569 1.00 92.31 94 ILE A C 1
ATOM 716 O O . ILE A 1 94 ? -28.548 0.628 50.209 1.00 92.31 94 ILE A O 1
ATOM 720 N N . ILE A 1 95 ? -28.258 -1.326 49.147 1.00 89.88 95 ILE A N 1
ATOM 721 C CA . ILE A 1 95 ? -26.800 -1.389 49.368 1.00 89.88 95 ILE A CA 1
ATOM 722 C C . ILE A 1 95 ? -26.078 -0.262 48.611 1.00 89.88 95 ILE A C 1
ATOM 724 O O . ILE A 1 95 ? -25.208 0.405 49.181 1.00 89.88 95 ILE A O 1
ATOM 728 N N . GLU A 1 96 ? -26.439 -0.014 47.351 1.00 87.31 96 GLU A N 1
ATOM 729 C CA . GLU A 1 96 ? -25.862 1.058 46.526 1.00 87.31 96 GLU A CA 1
ATOM 730 C C . GLU A 1 96 ? -26.154 2.437 47.140 1.00 87.31 96 GLU A C 1
ATOM 732 O O . GLU A 1 96 ? -25.250 3.264 47.272 1.00 87.31 96 GLU A O 1
ATOM 737 N N . LYS A 1 97 ? -27.381 2.657 47.629 1.00 88.50 97 LYS A N 1
ATOM 738 C CA . LYS A 1 97 ? -27.790 3.871 48.349 1.00 88.50 97 LYS A CA 1
ATOM 739 C C . LYS A 1 97 ? -26.974 4.099 49.623 1.00 88.50 97 LYS A C 1
ATOM 741 O O . LYS A 1 97 ? -26.550 5.223 49.891 1.00 88.50 97 LYS A O 1
ATOM 746 N N . TYR A 1 98 ? -26.736 3.052 50.413 1.00 90.19 98 TYR A N 1
ATOM 747 C CA . TYR A 1 98 ? -25.977 3.165 51.662 1.00 90.19 98 TYR A CA 1
ATOM 748 C C . TYR A 1 98 ? -24.486 3.440 51.420 1.00 90.19 98 TYR A C 1
ATOM 750 O O . TYR A 1 98 ? -23.871 4.309 52.055 1.00 90.19 98 TYR A O 1
ATOM 758 N N . THR A 1 99 ? -23.895 2.692 50.492 1.00 85.12 99 THR A N 1
ATOM 759 C CA . THR A 1 99 ? -22.448 2.695 50.258 1.00 85.12 99 THR A CA 1
ATOM 760 C C . THR A 1 99 ? -22.007 3.797 49.298 1.00 85.12 99 THR A C 1
ATOM 762 O O . THR A 1 99 ? -20.848 4.204 49.339 1.00 85.12 99 THR A O 1
ATOM 765 N N . GLY A 1 100 ? -22.916 4.311 48.465 1.00 76.38 100 GLY A N 1
ATOM 766 C CA . GLY A 1 100 ? -22.608 5.238 47.375 1.00 76.38 100 GLY A CA 1
ATOM 767 C C . GLY A 1 100 ? -21.876 4.575 46.203 1.00 76.38 100 GLY A C 1
ATOM 768 O O . GLY A 1 100 ? -21.490 5.262 45.259 1.00 76.38 100 GLY A O 1
ATOM 769 N N . VAL A 1 101 ? -21.668 3.255 46.257 1.00 69.69 101 VAL A N 1
ATOM 770 C CA . VAL A 1 101 ? -21.047 2.469 45.191 1.00 69.69 101 VAL A CA 1
ATOM 771 C C . VAL A 1 101 ? -22.163 1.987 44.276 1.00 69.69 101 VAL A C 1
ATOM 773 O O . VAL A 1 101 ? -22.851 1.031 44.605 1.00 69.69 101 VAL A O 1
ATOM 776 N N . VAL A 1 102 ? -22.359 2.664 43.144 1.00 63.53 102 VAL A N 1
ATOM 777 C CA . VAL A 1 102 ? -23.253 2.194 42.075 1.00 63.53 102 VAL A CA 1
ATOM 778 C C . VAL A 1 102 ? -22.448 1.254 41.194 1.00 63.53 102 VAL A C 1
ATOM 780 O O . VAL A 1 102 ? -21.444 1.664 40.604 1.00 63.53 102 VAL A O 1
ATOM 783 N N . ASP A 1 103 ? -22.845 -0.013 41.118 1.00 60.09 103 ASP A N 1
ATOM 784 C CA . ASP A 1 103 ? -22.000 -1.029 40.503 1.00 60.09 103 ASP A CA 1
ATOM 785 C C . ASP A 1 103 ? -22.172 -1.057 38.975 1.00 60.09 103 ASP A C 1
ATOM 787 O O . ASP A 1 103 ? -22.761 -1.966 38.387 1.00 60.09 103 ASP A O 1
ATOM 791 N N . ALA A 1 104 ? -21.596 -0.056 38.303 1.00 49.03 104 ALA A N 1
ATOM 792 C CA . ALA A 1 104 ? -21.342 -0.076 36.858 1.00 49.03 104 ALA A CA 1
ATOM 793 C C . ALA A 1 104 ? -20.353 -1.198 36.446 1.00 49.03 104 ALA A C 1
ATOM 795 O O . ALA A 1 104 ? -20.077 -1.391 35.263 1.00 49.03 104 ALA A O 1
ATOM 796 N N . GLY A 1 105 ? -19.800 -1.941 37.418 1.00 49.38 105 GLY A N 1
ATOM 797 C CA . GLY A 1 105 ? -18.804 -2.997 37.244 1.00 49.38 105 GLY A CA 1
ATOM 798 C C . GLY A 1 105 ? -19.346 -4.423 37.081 1.00 49.38 105 GLY A C 1
ATOM 799 O O . GLY A 1 105 ? -18.524 -5.337 36.940 1.00 49.38 105 GLY A O 1
ATOM 800 N N . LEU A 1 106 ? -20.672 -4.621 37.099 1.00 52.53 106 LEU A N 1
ATOM 801 C CA . LEU A 1 106 ? -21.347 -5.926 36.947 1.00 52.53 106 LEU A CA 1
ATOM 802 C C . LEU A 1 106 ? -22.084 -6.102 35.608 1.00 52.53 106 LEU A C 1
ATOM 804 O O . LEU A 1 106 ? -22.483 -7.216 35.275 1.00 52.53 106 LEU A O 1
ATOM 808 N N . SER A 1 107 ? -22.248 -5.038 34.822 1.00 62.66 107 SER A N 1
ATOM 809 C CA . SER A 1 107 ? -22.783 -5.119 33.463 1.00 62.66 107 SER A CA 1
ATOM 810 C C . SER A 1 107 ? -21.658 -5.233 32.432 1.00 62.66 107 SER A C 1
ATOM 812 O O . SER A 1 107 ? -20.563 -4.692 32.610 1.00 62.66 107 SER A O 1
ATOM 814 N N . CYS A 1 108 ? -21.939 -5.958 31.345 1.00 77.69 108 CYS A N 1
ATOM 815 C CA . CYS A 1 108 ? -21.113 -5.942 30.140 1.00 77.69 108 CYS A CA 1
ATOM 816 C C . CYS A 1 108 ? -20.845 -4.490 29.722 1.00 77.69 108 CYS A C 1
ATOM 818 O O . CYS A 1 108 ? -21.764 -3.666 29.690 1.00 77.69 108 CYS A O 1
ATOM 820 N N . ARG A 1 109 ? -19.578 -4.179 29.445 1.00 85.38 109 ARG A N 1
ATOM 821 C CA . ARG A 1 109 ? -19.121 -2.836 29.090 1.00 85.38 109 ARG A CA 1
ATOM 822 C C . ARG A 1 109 ? -17.940 -2.898 28.132 1.00 85.38 109 ARG A C 1
ATOM 824 O O . ARG A 1 109 ? -17.312 -3.944 27.995 1.00 85.38 109 ARG A O 1
ATOM 831 N N . VAL A 1 110 ? -17.647 -1.770 27.501 1.00 92.56 110 VAL A N 1
ATOM 832 C CA . VAL A 1 110 ? -16.551 -1.600 26.539 1.00 92.56 110 VAL A CA 1
ATOM 833 C C . VAL A 1 110 ? -15.485 -0.667 27.107 1.00 92.56 110 VAL A C 1
ATOM 835 O O . VAL A 1 110 ? -15.814 0.335 27.738 1.00 92.56 110 VAL A O 1
ATOM 838 N N . GLU A 1 111 ? -14.212 -0.999 26.903 1.00 93.94 111 GLU A N 1
ATOM 839 C CA . GLU A 1 111 ? -13.047 -0.247 27.387 1.00 93.94 111 GLU A CA 1
ATOM 840 C C . GLU A 1 111 ? -11.892 -0.303 26.366 1.00 93.94 111 GLU A C 1
ATOM 842 O O . GLU A 1 111 ? -11.894 -1.115 25.443 1.00 93.94 111 GLU A O 1
ATOM 847 N N . ASN A 1 112 ? -10.887 0.564 26.537 1.00 93.12 112 ASN A N 1
ATOM 848 C CA . ASN A 1 112 ? -9.621 0.557 25.784 1.00 93.12 112 ASN A CA 1
ATOM 849 C C . ASN A 1 112 ? -9.757 0.471 24.246 1.00 93.12 112 ASN A C 1
ATOM 851 O O . ASN A 1 112 ? -9.200 -0.448 23.636 1.00 93.12 112 ASN A O 1
ATOM 855 N N . PRO A 1 113 ? -10.457 1.419 23.599 1.00 97.00 113 PRO A N 1
ATOM 856 C CA . PRO A 1 113 ? -10.603 1.431 22.147 1.00 97.00 113 PRO A CA 1
ATOM 857 C C . PRO A 1 113 ? -9.258 1.606 21.438 1.00 97.00 113 PRO A C 1
ATOM 859 O O . PRO A 1 113 ? -8.489 2.518 21.749 1.00 97.00 113 PRO A O 1
ATOM 862 N N . LYS A 1 114 ? -8.982 0.728 20.470 1.00 96.31 114 LYS A N 1
ATOM 863 C CA . LYS A 1 114 ? -7.731 0.690 19.706 1.00 96.31 114 LYS A CA 1
ATOM 864 C C . LYS A 1 114 ? -7.987 0.489 18.221 1.00 96.31 114 LYS A C 1
ATOM 866 O O . LYS A 1 114 ? -8.720 -0.420 17.825 1.00 96.31 114 LYS A O 1
ATOM 871 N N . TRP A 1 115 ? -7.302 1.304 17.432 1.00 96.25 115 TRP A N 1
ATOM 872 C CA . TRP A 1 115 ? -7.064 1.067 16.016 1.00 96.25 115 TRP A CA 1
ATOM 873 C C . TRP A 1 115 ? -5.866 0.133 15.828 1.00 96.25 115 TRP A C 1
ATOM 875 O O . TRP A 1 115 ? -4.952 0.119 16.655 1.00 96.25 115 TRP A O 1
ATOM 885 N N . SER A 1 116 ? -5.829 -0.602 14.717 1.00 93.69 116 SER A N 1
ATOM 886 C CA . SER A 1 116 ? -4.628 -1.333 14.290 1.00 93.69 116 SER A CA 1
ATOM 887 C C . SER A 1 116 ? -3.505 -0.424 13.781 1.00 93.69 116 SER A C 1
ATOM 889 O O . SER A 1 116 ? -2.371 -0.879 13.679 1.00 93.69 116 SER A O 1
ATOM 891 N N . ALA A 1 117 ? -3.812 0.834 13.453 1.00 89.38 117 ALA A N 1
ATOM 892 C CA . ALA A 1 117 ? -2.869 1.823 12.944 1.00 89.38 117 ALA A CA 1
ATOM 893 C C . ALA A 1 117 ? -3.246 3.232 13.430 1.00 89.38 117 ALA A C 1
ATOM 895 O O . ALA A 1 117 ? -4.391 3.475 13.797 1.00 89.38 117 ALA A O 1
ATOM 896 N N . GLN A 1 118 ? -2.286 4.158 13.440 1.00 86.94 118 GLN A N 1
ATOM 897 C CA . GLN A 1 118 ? -2.537 5.579 13.736 1.00 86.94 118 GLN A CA 1
ATOM 898 C C . GLN A 1 118 ? -2.728 6.417 12.465 1.00 86.94 118 GLN A C 1
ATOM 900 O O . GLN A 1 118 ? -3.276 7.513 12.527 1.00 86.94 118 GLN A O 1
ATOM 905 N N . GLN A 1 119 ? -2.307 5.884 11.318 1.00 86.06 119 GLN A N 1
ATOM 906 C CA . GLN A 1 119 ? -2.469 6.470 9.991 1.00 86.06 119 GLN A CA 1
ATOM 907 C C . GLN A 1 119 ? -2.859 5.358 9.016 1.00 86.06 119 GLN A C 1
ATOM 909 O O . GLN A 1 119 ? -2.444 4.211 9.204 1.00 86.06 119 GLN A O 1
ATOM 914 N N . ALA A 1 120 ? -3.665 5.673 8.008 1.00 85.06 120 ALA A N 1
ATOM 915 C CA . ALA A 1 120 ? -4.077 4.713 6.992 1.00 85.06 120 ALA A CA 1
ATOM 916 C C . ALA A 1 120 ? -4.374 5.401 5.657 1.00 85.06 120 ALA A C 1
ATOM 918 O O . ALA A 1 120 ? -4.645 6.593 5.609 1.00 85.06 120 ALA A O 1
ATOM 919 N N . VAL A 1 121 ? -4.349 4.636 4.572 1.00 82.25 121 VAL A N 1
ATOM 920 C CA . VAL A 1 121 ? -4.608 5.139 3.215 1.00 82.25 121 VAL A CA 1
ATOM 921 C C . VAL A 1 121 ? -6.042 4.828 2.827 1.00 82.25 121 VAL A C 1
ATOM 923 O O . VAL A 1 121 ? -6.586 3.799 3.247 1.00 82.25 121 VAL A O 1
ATOM 926 N N . GLN A 1 122 ? -6.645 5.652 1.975 1.00 84.50 122 GLN A N 1
ATOM 927 C CA . GLN A 1 122 ? -7.914 5.328 1.330 1.00 84.50 122 GLN A CA 1
ATOM 928 C C . GLN A 1 122 ? -7.929 3.878 0.810 1.00 84.50 122 GLN A C 1
ATOM 930 O O . GLN A 1 122 ? -6.986 3.397 0.190 1.00 84.50 122 GLN A O 1
ATOM 935 N N . SER A 1 123 ? -9.041 3.181 1.035 1.00 80.81 123 SER A N 1
ATOM 936 C CA . SER A 1 123 ? -9.289 1.785 0.662 1.00 80.81 123 SER A CA 1
ATOM 937 C C . SER A 1 123 ? -8.507 0.707 1.417 1.00 80.81 123 SER A C 1
ATOM 939 O O . SER A 1 123 ? -8.786 -0.474 1.190 1.00 80.81 123 SER A O 1
ATOM 941 N N . THR A 1 124 ? -7.613 1.057 2.344 1.00 84.75 124 THR A N 1
ATOM 942 C CA . THR A 1 124 ? -6.985 0.068 3.239 1.00 84.75 124 THR A CA 1
ATOM 943 C C . THR A 1 124 ? -7.966 -0.424 4.302 1.00 84.75 124 THR A C 1
ATOM 945 O O . THR A 1 124 ? -8.941 0.249 4.631 1.00 84.75 124 THR A O 1
ATOM 948 N N . VAL A 1 125 ? -7.747 -1.630 4.831 1.00 89.00 125 VAL A N 1
ATOM 949 C CA . VAL A 1 125 ? -8.600 -2.207 5.880 1.00 89.00 125 VAL A CA 1
ATOM 950 C C . VAL A 1 125 ? -7.903 -2.078 7.227 1.00 89.00 125 VAL A C 1
ATOM 952 O O . VAL A 1 125 ? -6.836 -2.650 7.436 1.00 89.00 125 VAL A O 1
ATOM 955 N N . VAL A 1 126 ? -8.533 -1.365 8.159 1.00 93.31 126 VAL A N 1
ATOM 956 C CA . VAL A 1 126 ? -8.070 -1.225 9.545 1.00 93.31 126 VAL A CA 1
ATOM 957 C C . VAL A 1 126 ? -8.950 -2.039 10.486 1.00 93.31 126 VAL A C 1
ATOM 959 O O . VAL A 1 126 ? -10.155 -2.179 10.274 1.00 93.31 126 VAL A O 1
ATOM 962 N N . SER A 1 127 ? -8.350 -2.583 11.543 1.00 94.94 127 SER A N 1
ATOM 963 C CA . SER A 1 127 ? -9.085 -3.283 12.598 1.00 94.94 127 SER A CA 1
ATOM 964 C C . SER A 1 127 ? -9.398 -2.335 13.751 1.00 94.94 127 SER A C 1
ATOM 966 O O . SER A 1 127 ? -8.5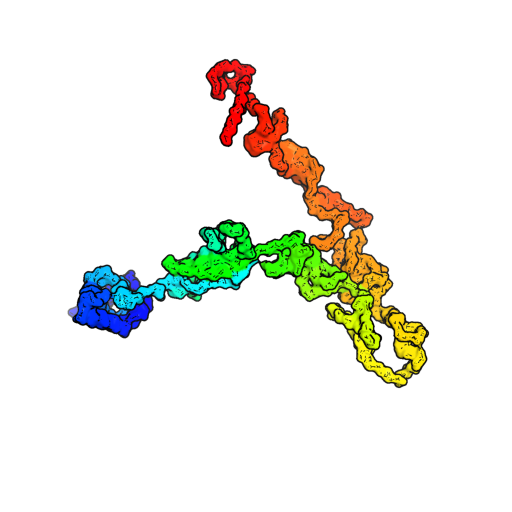31 -1.591 14.214 1.00 94.94 127 SER A O 1
ATOM 968 N N . LEU A 1 128 ? -10.636 -2.394 14.230 1.00 97.19 128 LEU A N 1
ATOM 969 C CA . LEU A 1 128 ? -11.126 -1.683 15.402 1.00 97.19 128 LEU A CA 1
ATOM 970 C C . LEU A 1 128 ? -11.327 -2.708 16.509 1.00 97.19 128 LEU A C 1
ATOM 972 O O . LEU A 1 128 ? -11.899 -3.775 16.277 1.00 97.19 128 LEU A O 1
ATOM 976 N N . SER A 1 129 ? -10.867 -2.395 17.714 1.00 96.75 129 SER A N 1
ATOM 977 C CA . SER A 1 129 ? -10.983 -3.305 18.849 1.00 96.75 129 SER A CA 1
ATOM 978 C C . SER A 1 129 ? -11.288 -2.577 20.148 1.00 96.75 129 SER A C 1
ATOM 980 O O . SER A 1 129 ? -10.835 -1.452 20.362 1.00 96.75 129 SER A O 1
ATOM 982 N N . VAL A 1 130 ? -12.050 -3.240 21.014 1.00 97.25 130 VAL A N 1
ATOM 983 C CA . VAL A 1 130 ? -12.274 -2.846 22.409 1.00 97.25 130 VAL A CA 1
ATOM 984 C C . VAL A 1 130 ? -12.155 -4.062 23.312 1.00 97.25 130 VAL A C 1
ATOM 986 O O . VAL A 1 130 ? -12.510 -5.180 22.924 1.00 97.25 130 VAL A O 1
ATOM 989 N N . ASP A 1 131 ? -11.692 -3.828 24.532 1.00 94.94 131 ASP A N 1
ATOM 990 C CA . ASP A 1 131 ? -11.769 -4.811 25.602 1.00 94.94 131 ASP A CA 1
ATOM 991 C C . ASP A 1 131 ? -13.213 -4.832 26.133 1.00 94.94 131 ASP A C 1
ATOM 993 O O . ASP A 1 131 ? -13.834 -3.784 26.331 1.00 94.94 131 ASP A O 1
ATOM 997 N N . THR A 1 132 ? -13.767 -6.024 26.353 1.00 90.56 132 THR A N 1
ATOM 998 C CA . THR A 1 132 ? -15.175 -6.220 26.738 1.00 90.56 132 THR A CA 1
ATOM 999 C C . THR A 1 132 ? -15.289 -7.010 28.041 1.00 90.56 132 THR A C 1
ATOM 1001 O O . THR A 1 132 ? -15.758 -8.157 28.053 1.00 90.56 132 THR A O 1
ATOM 1004 N N . PRO A 1 133 ? -14.818 -6.451 29.170 1.00 82.56 133 PRO A N 1
ATOM 1005 C CA . PRO A 1 133 ? -14.861 -7.149 30.443 1.00 82.56 133 PRO A CA 1
ATOM 1006 C C . PRO A 1 133 ? -16.307 -7.470 30.832 1.00 82.56 133 PRO A C 1
ATOM 1008 O O . PRO A 1 133 ? -17.189 -6.614 30.780 1.00 82.56 133 PRO A O 1
ATOM 1011 N N . LYS A 1 134 ? -16.527 -8.707 31.295 1.00 76.88 134 LYS A N 1
ATOM 1012 C CA . LYS A 1 134 ? -17.831 -9.202 31.779 1.00 76.88 134 LYS A CA 1
ATOM 1013 C C . LYS A 1 134 ? -18.932 -9.290 30.704 1.00 76.88 134 LYS A C 1
ATOM 1015 O O . LYS A 1 134 ? -20.081 -9.545 31.055 1.00 76.88 134 LYS A O 1
ATOM 1020 N N . CYS A 1 135 ? -18.592 -9.137 29.424 1.00 81.38 135 CYS A N 1
ATOM 1021 C CA . CYS A 1 135 ? -19.457 -9.517 28.305 1.00 81.38 135 CYS A CA 1
ATOM 1022 C C . CYS A 1 135 ? -19.343 -11.020 28.026 1.00 81.38 135 CYS A C 1
ATOM 1024 O O . CYS A 1 135 ? -18.309 -11.629 28.313 1.00 81.38 135 CYS A O 1
ATOM 1026 N N . LYS A 1 136 ? -20.409 -11.632 27.511 1.00 83.38 136 LYS A N 1
ATOM 1027 C CA . LYS A 1 136 ? -20.403 -13.041 27.110 1.00 83.38 136 LYS A CA 1
ATOM 1028 C C . LYS A 1 136 ? -19.887 -13.157 25.685 1.00 83.38 136 LYS A C 1
ATOM 1030 O O . LYS A 1 136 ? -20.124 -12.281 24.858 1.00 83.38 136 LYS A O 1
ATOM 1035 N N . ASP A 1 137 ? -19.241 -14.277 25.385 1.00 86.25 137 ASP A N 1
ATOM 1036 C CA . ASP A 1 137 ? -18.929 -14.600 23.999 1.00 86.25 137 ASP A CA 1
ATOM 1037 C C . ASP A 1 137 ? -20.213 -14.599 23.165 1.00 86.25 137 ASP A C 1
ATOM 1039 O O . ASP A 1 137 ? -21.252 -15.114 23.591 1.00 86.25 137 ASP A O 1
ATOM 1043 N N . ARG A 1 138 ? -20.102 -14.060 21.950 1.00 84.69 138 ARG A N 1
ATOM 1044 C CA . ARG A 1 138 ? -21.192 -13.806 20.998 1.00 84.69 138 ARG A CA 1
ATOM 1045 C C . ARG A 1 138 ? -22.109 -12.629 21.325 1.00 84.69 138 ARG A C 1
ATOM 1047 O O . ARG A 1 138 ? -23.044 -12.404 20.558 1.00 84.69 138 ARG A O 1
ATOM 1054 N N . ASP A 1 139 ? -21.843 -11.861 22.381 1.00 88.56 139 ASP A N 1
ATOM 1055 C CA . ASP A 1 139 ? -22.477 -10.550 22.532 1.00 88.56 139 ASP A CA 1
ATOM 1056 C C . ASP A 1 139 ? -22.044 -9.623 21.382 1.00 88.56 139 ASP A C 1
ATOM 1058 O O . ASP A 1 139 ? -20.936 -9.732 20.846 1.00 88.56 139 ASP A O 1
ATOM 1062 N N . THR A 1 140 ? -22.933 -8.712 20.991 1.00 93.50 140 THR A N 1
ATOM 1063 C CA . THR A 1 140 ? -22.705 -7.765 19.893 1.00 93.50 140 THR A CA 1
ATOM 1064 C C . THR A 1 140 ? -22.310 -6.398 20.445 1.00 93.50 140 THR A C 1
ATOM 1066 O O . THR A 1 140 ? -22.994 -5.853 21.314 1.00 93.50 140 THR A O 1
ATOM 1069 N N . VAL A 1 141 ? -21.233 -5.822 19.913 1.00 94.75 141 VAL A N 1
ATOM 1070 C CA . VAL A 1 141 ? -20.787 -4.452 20.191 1.00 94.75 141 VAL A CA 1
ATOM 1071 C C . VAL A 1 141 ? -20.933 -3.627 18.924 1.00 94.75 141 VAL A C 1
ATOM 1073 O O . VAL A 1 141 ? -20.353 -3.956 17.890 1.00 94.75 141 VAL A O 1
ATOM 1076 N N . LYS A 1 142 ? -21.676 -2.527 19.012 1.00 96.94 142 LYS A N 1
ATOM 1077 C CA . LYS A 1 142 ? -21.874 -1.631 17.876 1.00 96.94 142 LYS A CA 1
ATOM 1078 C C . LYS A 1 142 ? -20.672 -0.716 17.714 1.00 96.94 142 LYS A C 1
ATOM 1080 O O . LYS A 1 142 ? -20.325 -0.012 18.663 1.00 96.94 142 LYS A O 1
ATOM 1085 N N . PHE A 1 143 ? -20.094 -0.691 16.518 1.00 96.38 143 PHE A N 1
ATOM 1086 C CA . PHE A 1 143 ? -19.039 0.245 16.136 1.00 96.38 143 PHE A CA 1
ATOM 1087 C C . PHE A 1 143 ? -19.601 1.282 15.167 1.00 96.38 143 PHE A C 1
ATOM 1089 O O . PHE A 1 143 ? -20.315 0.946 14.228 1.00 96.38 143 PHE A O 1
ATOM 1096 N N . VAL A 1 144 ? -19.281 2.549 15.403 1.00 95.06 144 VAL A N 1
ATOM 1097 C CA . VAL A 1 144 ? -19.627 3.659 14.509 1.00 95.06 144 VAL A CA 1
ATOM 1098 C C . VAL A 1 144 ? -18.373 4.481 14.289 1.00 95.06 144 VAL A C 1
ATOM 1100 O O . VAL A 1 144 ? -17.747 4.878 15.269 1.00 95.06 144 VAL A O 1
ATOM 1103 N N . VAL A 1 145 ? -18.012 4.726 13.035 1.00 94.62 145 VAL A N 1
ATOM 1104 C CA . VAL A 1 145 ? -16.887 5.589 12.663 1.00 94.62 145 VAL A CA 1
ATOM 1105 C C . VAL A 1 145 ? -17.439 6.947 12.254 1.00 94.62 145 VAL A C 1
ATOM 1107 O O . VAL A 1 145 ? -18.485 7.037 11.607 1.00 94.62 145 VAL A O 1
ATOM 1110 N N . LYS A 1 146 ? -16.748 8.003 12.665 1.00 90.44 146 LYS A N 1
ATOM 1111 C CA . LYS A 1 146 ? -17.054 9.379 12.296 1.00 90.44 146 LYS A CA 1
ATOM 1112 C C . LYS A 1 146 ? -15.790 10.102 11.879 1.00 90.44 146 LYS A C 1
ATOM 1114 O O . LYS A 1 146 ? -14.718 9.839 12.428 1.00 90.44 146 LYS A O 1
ATOM 1119 N N . GLU A 1 147 ? -15.965 10.981 10.914 1.00 86.44 147 GLU A N 1
ATOM 1120 C CA . GLU A 1 147 ? -14.991 11.982 10.515 1.00 86.44 147 GLU A CA 1
ATOM 1121 C C . GLU A 1 147 ? -15.103 13.149 11.514 1.00 86.44 147 GLU A C 1
ATOM 1123 O O . GLU A 1 147 ? -16.177 13.392 12.079 1.00 86.44 147 GLU A O 1
ATOM 1128 N N . LYS A 1 148 ? -13.971 13.722 11.923 1.00 82.50 148 LYS A N 1
ATOM 1129 C CA . LYS A 1 148 ? -13.924 14.695 13.010 1.00 82.50 148 LYS A CA 1
ATOM 1130 C C . LYS A 1 148 ? -13.785 16.111 12.468 1.00 82.50 148 LYS A C 1
ATOM 1132 O O . LYS A 1 148 ? -12.676 16.603 12.319 1.00 82.50 148 LYS A O 1
ATOM 1137 N N . ASP A 1 149 ? -14.901 16.821 12.481 1.00 71.25 149 ASP A N 1
ATOM 1138 C CA . ASP A 1 149 ? -14.909 18.271 12.361 1.00 71.25 149 ASP A CA 1
ATOM 1139 C C . ASP A 1 149 ? -14.465 18.973 13.664 1.00 71.25 149 ASP A C 1
ATOM 1141 O O . ASP A 1 149 ? -14.814 18.592 14.791 1.00 71.25 149 ASP A O 1
ATOM 1145 N N . PHE A 1 150 ? -13.719 20.067 13.537 1.00 63.19 150 PHE A N 1
ATOM 1146 C CA . PHE A 1 150 ? -13.386 20.983 14.629 1.00 63.19 150 PHE A CA 1
ATOM 1147 C C . PHE A 1 150 ? -14.491 22.006 14.897 1.00 63.19 150 PHE A C 1
ATOM 1149 O O . PHE A 1 150 ? -14.628 22.473 16.035 1.00 63.19 150 PHE A O 1
ATOM 1156 N N . THR A 1 151 ? -15.246 22.405 13.869 1.00 56.97 151 THR A N 1
ATOM 1157 C CA . THR A 1 151 ? -16.191 23.536 13.965 1.00 56.97 151 THR A CA 1
ATOM 1158 C C . THR A 1 151 ? -17.650 23.208 13.641 1.00 56.97 151 THR A C 1
ATOM 1160 O O . THR A 1 151 ? -18.524 24.039 13.916 1.00 56.97 151 THR A O 1
ATOM 1163 N N . LYS A 1 152 ? -17.937 22.015 13.108 1.00 63.19 152 LYS A N 1
ATOM 1164 C CA . LYS A 1 152 ? -19.283 21.540 12.741 1.00 63.19 152 LYS A CA 1
ATOM 1165 C C . LYS A 1 152 ? -19.628 20.220 13.438 1.00 63.19 152 LYS A C 1
ATOM 1167 O O . LYS A 1 152 ? -18.898 19.755 14.306 1.00 63.19 152 LYS A O 1
ATOM 1172 N N . GLU A 1 153 ? -20.817 19.687 13.151 1.00 67.56 153 GLU A N 1
ATOM 1173 C CA . GLU A 1 153 ? -21.160 18.336 13.588 1.00 67.56 153 GLU A CA 1
ATOM 1174 C C . GLU A 1 153 ? -20.386 17.315 12.761 1.00 67.56 153 GLU A C 1
ATOM 1176 O O . GLU A 1 153 ? -20.576 17.277 11.556 1.00 67.56 153 GLU A O 1
ATOM 1181 N N . ASN A 1 154 ? -19.627 16.467 13.453 1.00 76.75 154 ASN A N 1
ATOM 1182 C CA . ASN A 1 154 ? -18.846 15.359 12.908 1.00 76.75 154 ASN A CA 1
ATOM 1183 C C . ASN A 1 154 ? -19.594 14.541 11.847 1.00 76.75 154 ASN A C 1
ATOM 1185 O O . ASN A 1 154 ? -20.598 13.871 12.170 1.00 76.75 154 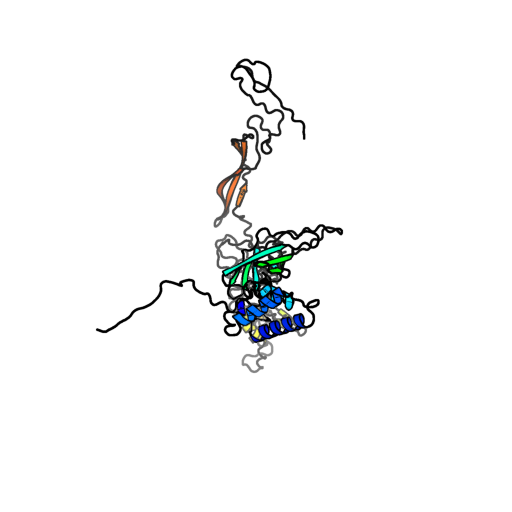ASN A O 1
ATOM 1189 N N . ASP A 1 155 ? -19.047 14.539 10.635 1.00 74.06 155 ASP A N 1
ATOM 1190 C CA . ASP A 1 155 ? -19.583 13.837 9.480 1.00 74.06 155 ASP A CA 1
ATOM 1191 C C . ASP A 1 155 ? -19.604 12.308 9.661 1.00 74.06 155 ASP A C 1
ATOM 1193 O O . ASP A 1 155 ? -18.776 11.666 10.322 1.00 74.06 155 ASP A O 1
ATOM 1197 N N . ASN A 1 156 ? -20.635 11.684 9.086 1.00 81.31 156 ASN A N 1
ATOM 1198 C CA . ASN A 1 156 ? -20.752 10.230 9.090 1.00 81.31 156 ASN A CA 1
ATOM 1199 C C . ASN A 1 156 ? -19.927 9.639 7.945 1.00 81.31 156 ASN A C 1
ATOM 1201 O O . ASN A 1 156 ? -19.992 10.109 6.810 1.00 81.31 156 ASN A O 1
ATOM 1205 N N . VAL A 1 157 ? -19.259 8.515 8.210 1.00 83.69 157 VAL A N 1
ATOM 1206 C CA . VAL A 1 157 ? -18.681 7.702 7.131 1.00 83.69 157 VAL A CA 1
ATOM 1207 C C . VAL A 1 157 ? -19.770 7.190 6.179 1.00 83.69 157 VAL A C 1
ATOM 1209 O O . VAL A 1 157 ? -20.911 6.966 6.604 1.00 83.69 157 VAL A O 1
ATOM 1212 N N . GLN A 1 158 ? -19.436 6.970 4.904 1.00 82.56 158 GLN A N 1
ATOM 1213 C CA . GLN A 1 158 ? -20.382 6.449 3.912 1.00 82.56 158 GLN A CA 1
ATOM 1214 C C . GLN A 1 158 ? -20.797 5.022 4.270 1.00 82.56 158 GLN A C 1
ATOM 1216 O O . GLN A 1 158 ? -21.981 4.678 4.212 1.00 82.56 158 GLN A O 1
ATOM 1221 N N . VAL A 1 159 ? -19.831 4.200 4.690 1.00 84.19 159 VAL A N 1
ATOM 1222 C CA . VAL A 1 159 ? -20.052 2.829 5.146 1.00 84.19 159 VAL A CA 1
ATOM 1223 C C . VAL A 1 159 ? -19.473 2.650 6.543 1.00 84.19 159 VAL A C 1
ATOM 1225 O O . VAL A 1 159 ? -18.263 2.641 6.762 1.00 84.19 159 VAL A O 1
ATOM 1228 N N . ASN A 1 160 ? -20.362 2.461 7.518 1.00 89.69 160 ASN A N 1
ATOM 1229 C CA . ASN A 1 160 ? -19.951 2.074 8.863 1.00 89.69 160 ASN A CA 1
ATOM 1230 C C . ASN A 1 160 ? -19.454 0.618 8.889 1.00 89.69 160 ASN A C 1
ATOM 1232 O O . ASN A 1 160 ? -19.949 -0.211 8.118 1.00 89.69 160 ASN A O 1
ATOM 1236 N N . PRO A 1 161 ? -18.503 0.279 9.779 1.00 92.12 161 PRO A N 1
ATOM 1237 C CA . PRO A 1 161 ? -18.104 -1.106 9.982 1.00 92.12 161 PRO A CA 1
ATOM 1238 C C . PRO A 1 161 ? -19.281 -1.944 10.488 1.00 92.12 161 PRO A C 1
ATOM 1240 O O . PRO A 1 161 ? -20.217 -1.436 11.106 1.00 92.12 161 PRO A O 1
ATOM 1243 N N . ASN A 1 162 ? -19.204 -3.254 10.264 1.00 93.69 162 ASN A N 1
ATOM 1244 C CA . ASN A 1 162 ? -20.139 -4.185 10.887 1.00 93.69 162 ASN A CA 1
ATOM 1245 C C . ASN A 1 162 ? -19.965 -4.175 12.410 1.00 93.69 162 ASN A C 1
ATOM 1247 O O . ASN A 1 162 ? -18.874 -3.900 12.920 1.00 93.69 162 ASN A O 1
ATOM 1251 N N . ASP A 1 163 ? -21.017 -4.553 13.132 1.00 93.94 163 ASP A N 1
ATOM 1252 C CA . ASP A 1 163 ? -20.919 -4.763 14.571 1.00 93.94 163 ASP A CA 1
ATOM 1253 C C . ASP A 1 163 ? -19.867 -5.837 14.894 1.00 93.94 163 ASP A C 1
ATOM 1255 O O . ASP A 1 163 ? -19.748 -6.857 14.210 1.00 93.94 163 ASP A O 1
ATOM 1259 N N . GLY A 1 164 ? -19.097 -5.603 15.955 1.00 92.94 164 GLY A N 1
ATOM 1260 C CA . GLY A 1 164 ? -18.109 -6.553 16.441 1.00 92.94 164 GLY A CA 1
ATOM 1261 C C . GLY A 1 164 ? -18.758 -7.617 17.316 1.00 92.94 164 GLY A C 1
ATOM 1262 O O . GLY A 1 164 ? -19.689 -7.344 18.075 1.00 92.94 164 GLY A O 1
ATOM 1263 N N . ILE A 1 165 ? -18.238 -8.837 17.235 1.00 93.25 165 ILE A N 1
ATOM 1264 C CA . ILE A 1 165 ? -18.680 -9.955 18.070 1.00 93.25 165 ILE A CA 1
ATOM 1265 C C . ILE A 1 165 ? -17.665 -10.147 19.193 1.00 93.25 165 ILE A C 1
ATOM 1267 O O . ILE A 1 165 ? -16.460 -10.185 18.937 1.00 93.25 165 ILE A O 1
ATOM 1271 N N . VAL A 1 166 ? -18.150 -10.275 20.428 1.00 91.31 166 VAL A N 1
ATOM 1272 C CA . VAL A 1 166 ? -17.308 -10.583 21.586 1.00 91.31 166 VAL A CA 1
ATOM 1273 C C . VAL A 1 166 ? -16.780 -12.008 21.472 1.00 91.31 166 VAL A C 1
ATOM 1275 O O . VAL A 1 166 ? -17.559 -12.961 21.397 1.00 91.31 166 VAL A O 1
ATOM 1278 N N . LEU A 1 167 ? -15.459 -12.147 21.477 1.00 91.31 167 LEU A N 1
ATOM 1279 C CA . LEU A 1 167 ? -14.737 -13.410 21.552 1.00 91.31 167 LEU A CA 1
ATOM 1280 C C . LEU A 1 167 ? -13.528 -13.219 22.467 1.00 91.31 167 LEU A C 1
ATOM 1282 O O . LEU A 1 167 ? -12.732 -12.305 22.255 1.00 91.31 167 LEU A O 1
ATOM 1286 N N . ASP A 1 168 ? -13.400 -14.072 23.482 1.00 89.56 168 ASP A N 1
ATOM 1287 C CA . ASP A 1 168 ? -12.267 -14.051 24.422 1.00 89.56 168 ASP A CA 1
ATOM 1288 C C . ASP A 1 168 ? -12.073 -12.674 25.089 1.00 89.56 168 ASP A C 1
ATOM 1290 O O . ASP A 1 168 ? -10.979 -12.115 25.179 1.00 89.56 168 ASP A O 1
ATOM 1294 N N . GLY A 1 169 ? -13.189 -12.072 25.513 1.00 85.62 169 GLY A N 1
ATOM 1295 C CA . GLY A 1 169 ? -13.183 -10.789 26.217 1.00 85.62 169 GLY A CA 1
ATOM 1296 C C . GLY A 1 169 ? -12.801 -9.578 25.359 1.00 85.62 169 GLY A C 1
ATOM 1297 O O . GLY A 1 169 ? -12.509 -8.523 25.926 1.00 85.62 169 GLY A O 1
ATOM 1298 N N . LYS A 1 170 ? -12.823 -9.698 24.026 1.00 93.31 170 LYS A N 1
ATOM 1299 C CA . LYS A 1 170 ? -12.646 -8.583 23.087 1.00 93.31 170 LYS A CA 1
ATOM 1300 C C . LYS A 1 170 ? -13.717 -8.584 22.010 1.00 93.31 170 LYS A C 1
ATOM 1302 O O . LYS A 1 170 ? -14.089 -9.636 21.503 1.00 93.31 170 LYS A O 1
ATOM 1307 N N . ALA A 1 171 ? -14.147 -7.397 21.596 1.00 96.44 171 ALA A N 1
ATOM 1308 C CA . ALA A 1 171 ? -14.921 -7.223 20.372 1.00 96.44 171 ALA A CA 1
ATOM 1309 C C . ALA A 1 171 ? -14.036 -6.585 19.305 1.00 96.44 171 ALA A C 1
ATOM 1311 O O . ALA A 1 171 ? -13.353 -5.591 19.568 1.00 96.44 171 ALA A O 1
ATOM 1312 N N . THR A 1 172 ? -14.053 -7.163 18.106 1.00 94.56 172 THR A N 1
ATOM 1313 C CA . THR A 1 172 ? -13.272 -6.676 16.966 1.00 94.56 172 THR A CA 1
ATOM 1314 C C . THR A 1 172 ? -14.141 -6.570 15.722 1.00 94.56 172 THR A C 1
ATOM 1316 O O . THR A 1 172 ? -15.074 -7.352 15.537 1.00 94.56 172 THR A O 1
ATOM 1319 N N . THR A 1 173 ? -13.841 -5.587 14.883 1.00 95.81 173 THR A N 1
ATOM 1320 C CA . THR A 1 173 ? -14.419 -5.432 13.547 1.00 95.81 173 THR A CA 1
ATOM 1321 C C . THR A 1 173 ? -13.385 -4.799 12.621 1.00 95.81 173 THR A C 1
ATOM 1323 O O . THR A 1 173 ? -12.318 -4.368 13.064 1.00 95.81 173 THR A O 1
ATOM 1326 N N . THR A 1 174 ? -13.689 -4.741 11.333 1.00 94.56 174 THR A N 1
ATOM 1327 C CA . THR A 1 174 ? -12.837 -4.110 10.327 1.00 94.56 174 THR A CA 1
ATOM 1328 C C . THR A 1 174 ? -13.589 -3.001 9.621 1.00 94.56 174 THR A C 1
ATOM 1330 O O . THR A 1 174 ? -14.771 -3.152 9.306 1.00 94.56 174 THR A O 1
ATOM 1333 N N . TRP A 1 175 ? -12.883 -1.926 9.305 1.00 94.50 175 TRP A N 1
ATOM 1334 C CA . TRP A 1 175 ? -13.394 -0.832 8.497 1.00 94.50 175 TRP A CA 1
ATOM 1335 C C . TRP A 1 175 ? -12.476 -0.615 7.297 1.00 94.50 175 TRP A C 1
ATOM 1337 O O . TRP A 1 175 ? -11.252 -0.633 7.438 1.00 94.50 175 TRP A O 1
ATOM 1347 N N . LYS A 1 176 ? -13.068 -0.448 6.112 1.00 90.94 176 LYS A N 1
ATOM 1348 C CA . LYS A 1 176 ? -12.335 -0.037 4.917 1.00 90.94 176 LYS A CA 1
ATOM 1349 C C . LYS A 1 176 ? -12.264 1.483 4.944 1.00 90.94 176 LYS A C 1
ATOM 1351 O O . LYS A 1 176 ? -13.305 2.123 4.882 1.00 90.94 176 LYS A O 1
ATOM 1356 N N . VAL A 1 177 ? -11.058 2.022 5.064 1.00 88.12 177 VAL A N 1
ATOM 1357 C CA . VAL A 1 177 ? -10.822 3.456 5.212 1.00 88.12 177 VAL A CA 1
ATOM 1358 C C . VAL A 1 177 ? -11.354 4.185 3.992 1.00 88.12 177 VAL A C 1
ATOM 1360 O O . VAL A 1 177 ? -11.041 3.847 2.848 1.00 88.12 177 VAL A O 1
ATOM 1363 N N . GLU A 1 178 ? -12.174 5.187 4.248 1.00 85.94 178 GLU A N 1
ATOM 1364 C CA . GLU A 1 178 ? -12.703 6.078 3.232 1.00 85.94 178 GLU A CA 1
ATOM 1365 C C . GLU A 1 178 ? -11.915 7.384 3.259 1.00 85.94 178 GLU A C 1
ATOM 1367 O O . GLU A 1 178 ? -11.380 7.780 4.293 1.00 85.94 178 GLU A O 1
ATOM 1372 N N . TRP A 1 179 ? -11.834 8.043 2.107 1.00 82.12 179 TRP A N 1
ATOM 1373 C CA . TRP A 1 179 ? -11.357 9.415 2.037 1.00 82.12 179 TRP A CA 1
ATOM 1374 C C . TRP A 1 179 ? -12.564 10.309 1.802 1.00 82.12 179 TRP A C 1
ATOM 1376 O O . TRP A 1 179 ? -13.375 10.035 0.912 1.00 82.12 179 TRP A O 1
ATOM 1386 N N . GLN A 1 180 ? -12.683 11.342 2.622 1.00 75.12 180 GLN A N 1
ATOM 1387 C CA . GLN A 1 180 ? -13.698 12.374 2.508 1.00 75.12 180 GLN A CA 1
ATOM 1388 C C . GLN A 1 180 ? -12.978 13.715 2.508 1.00 75.12 180 GLN A C 1
ATOM 1390 O O . GLN A 1 180 ? -11.957 13.871 3.176 1.00 75.12 180 GLN A O 1
ATOM 1395 N N . GLU A 1 181 ? -13.463 14.637 1.683 1.00 68.62 181 GLU A N 1
ATOM 1396 C CA . GLU A 1 181 ? -12.863 15.958 1.557 1.00 68.62 181 GLU A CA 1
ATOM 1397 C C . GLU A 1 181 ? -13.208 16.769 2.809 1.00 68.62 181 GLU A C 1
ATOM 1399 O O . GLU A 1 181 ? -14.374 17.100 3.023 1.00 68.62 181 GLU A O 1
ATOM 1404 N N . ASP A 1 182 ? -12.199 17.071 3.623 1.00 63.88 182 ASP A N 1
ATOM 1405 C CA . ASP A 1 182 ? -12.350 17.858 4.847 1.00 63.88 182 ASP A CA 1
ATOM 1406 C C . ASP A 1 182 ? -12.477 19.356 4.508 1.00 63.88 182 ASP A C 1
ATOM 1408 O O . ASP A 1 182 ? -11.507 20.118 4.415 1.00 63.88 182 ASP A O 1
ATOM 1412 N N . LEU A 1 183 ? -13.710 19.773 4.205 1.00 61.88 183 LEU A N 1
ATOM 1413 C CA . LEU A 1 183 ? -14.052 21.156 3.879 1.00 61.88 183 LEU A CA 1
ATOM 1414 C C . LEU A 1 183 ? -14.573 21.903 5.112 1.00 61.88 183 LEU A C 1
ATOM 1416 O O . LEU A 1 183 ? -15.762 22.242 5.213 1.00 61.88 183 LEU A O 1
ATOM 1420 N N . GLU A 1 184 ? -13.669 22.295 6.007 1.00 64.75 184 GLU A N 1
ATOM 1421 C CA . GLU A 1 184 ? -14.034 23.196 7.094 1.00 64.75 184 GLU A CA 1
ATOM 1422 C C . GLU A 1 184 ? -14.110 24.662 6.647 1.00 64.75 184 GLU A C 1
ATOM 1424 O O . GLU A 1 184 ? -13.147 25.291 6.197 1.00 64.75 184 GLU A O 1
ATOM 1429 N N . THR A 1 185 ? -15.269 25.284 6.868 1.00 55.47 185 THR A N 1
ATOM 1430 C CA . THR A 1 185 ? -15.426 26.741 6.784 1.00 55.47 185 THR A CA 1
ATOM 1431 C C . THR A 1 185 ? -15.247 27.344 8.173 1.00 55.47 185 THR A C 1
ATOM 1433 O O . THR A 1 185 ? -16.218 27.439 8.927 1.00 55.47 185 THR A O 1
ATOM 1436 N N . THR A 1 186 ? -14.035 27.781 8.519 1.00 58.16 186 THR A N 1
ATOM 1437 C CA . THR A 1 186 ? -13.808 28.502 9.781 1.00 58.16 186 THR A CA 1
ATOM 1438 C C . THR A 1 186 ? -14.076 30.007 9.613 1.00 58.16 186 THR A C 1
ATOM 1440 O O . THR A 1 186 ? -13.965 30.539 8.503 1.00 58.16 186 THR A O 1
ATOM 1443 N N . PRO A 1 187 ? -14.365 30.755 10.699 1.00 53.66 187 PRO A N 1
ATOM 1444 C CA . PRO A 1 187 ? -14.464 32.220 10.659 1.00 53.66 187 PRO A CA 1
ATOM 1445 C C . PRO A 1 187 ? -13.191 32.925 10.158 1.00 53.66 187 PRO A C 1
ATOM 1447 O O . PRO A 1 187 ? -13.240 34.101 9.802 1.00 53.66 187 PRO A O 1
ATOM 1450 N N . SER A 1 188 ? -12.054 32.222 10.141 1.00 56.91 188 SER A N 1
ATOM 1451 C CA . SER A 1 188 ? -10.753 32.707 9.670 1.00 56.91 188 SER A CA 1
ATOM 1452 C C . SER A 1 188 ? -10.438 32.318 8.216 1.00 56.91 188 SER A C 1
ATOM 1454 O O . SER A 1 188 ? -9.373 32.679 7.722 1.00 56.91 188 SER A O 1
ATOM 1456 N N . GLY A 1 189 ? -11.354 31.629 7.525 1.00 50.59 189 GLY A N 1
ATOM 1457 C CA . GLY A 1 189 ? -11.196 31.128 6.155 1.00 50.59 189 GLY A CA 1
ATOM 1458 C C . GLY A 1 189 ? -11.370 29.605 6.057 1.00 50.59 189 GLY A C 1
ATOM 1459 O O . GLY A 1 189 ? -11.518 28.942 7.087 1.00 50.59 189 GLY A O 1
ATOM 1460 N N . PRO A 1 190 ? -11.371 29.029 4.839 1.00 53.72 190 PRO A N 1
ATOM 1461 C CA . PRO A 1 190 ? -11.325 27.583 4.669 1.00 53.72 190 PRO A CA 1
ATOM 1462 C C . PRO A 1 190 ? -10.048 27.058 5.320 1.00 53.72 190 PRO A C 1
ATOM 1464 O O . PRO A 1 190 ? -8.953 27.502 4.960 1.00 53.72 190 PRO A O 1
ATOM 1467 N N . LYS A 1 191 ? -10.182 26.167 6.298 1.00 55.22 191 LYS A N 1
ATOM 1468 C CA . LYS A 1 191 ? -9.045 25.448 6.865 1.00 55.22 191 LYS A CA 1
ATOM 1469 C C . LYS A 1 191 ? -9.163 24.040 6.306 1.00 55.22 191 LYS A C 1
ATOM 1471 O O . LYS A 1 191 ? -10.159 23.379 6.530 1.00 55.22 191 LYS A O 1
ATOM 1476 N N . ASN A 1 192 ? -8.226 23.681 5.443 1.00 53.94 192 ASN A N 1
ATOM 1477 C CA . ASN A 1 192 ? -8.168 22.350 4.864 1.00 53.94 192 ASN A CA 1
ATOM 1478 C C . ASN A 1 192 ? -7.254 21.544 5.786 1.00 53.94 192 ASN A C 1
ATOM 1480 O O . ASN A 1 192 ? -6.031 21.651 5.649 1.00 53.94 192 ASN A O 1
ATOM 1484 N N . ASP A 1 193 ? -7.820 20.846 6.771 1.00 56.09 193 ASP A N 1
ATOM 1485 C CA . ASP A 1 193 ? -7.070 19.941 7.643 1.00 56.09 193 ASP A CA 1
ATOM 1486 C C . ASP A 1 193 ? -6.886 18.600 6.895 1.00 56.09 193 ASP A C 1
ATOM 1488 O O . ASP A 1 193 ? -7.360 17.533 7.246 1.00 56.09 193 ASP A O 1
ATOM 1492 N N . ASN A 1 194 ? -6.154 18.670 5.778 1.00 62.97 194 ASN A N 1
ATOM 1493 C CA . ASN A 1 194 ? -5.701 17.497 5.039 1.00 62.97 194 ASN A CA 1
ATOM 1494 C C . ASN A 1 194 ? -4.436 16.952 5.729 1.00 62.97 194 ASN A C 1
ATOM 1496 O O . ASN A 1 194 ? -3.437 17.685 5.791 1.00 62.97 194 ASN A O 1
ATOM 1500 N N . PRO A 1 195 ? -4.407 15.694 6.207 1.00 70.88 195 PRO A N 1
ATOM 1501 C CA . PRO A 1 195 ? -5.358 14.599 5.955 1.00 70.88 195 PRO A CA 1
ATOM 1502 C C . PRO A 1 195 ? -6.576 14.526 6.906 1.00 70.88 195 PRO A C 1
ATOM 1504 O O . PRO A 1 195 ? -6.385 14.731 8.101 1.00 70.88 195 PRO A O 1
ATOM 1507 N N . PRO A 1 196 ? -7.767 14.093 6.424 1.00 78.62 196 PRO A N 1
ATOM 1508 C CA . PRO A 1 196 ? -8.966 13.921 7.253 1.00 78.62 196 PRO A CA 1
ATOM 1509 C C . PRO A 1 196 ? -8.741 12.966 8.431 1.00 78.62 196 PRO A C 1
ATOM 1511 O O . PRO A 1 196 ? -8.005 11.972 8.332 1.00 78.62 196 PRO A O 1
ATOM 1514 N N . GLU A 1 197 ? -9.426 13.226 9.543 1.00 86.44 197 GLU A N 1
ATOM 1515 C CA . GLU A 1 197 ? -9.239 12.500 10.798 1.00 86.44 197 GLU A CA 1
ATOM 1516 C C . GLU A 1 197 ? -10.492 11.758 11.251 1.00 86.44 197 GLU A C 1
ATOM 1518 O O . GLU A 1 197 ? -11.558 12.327 11.460 1.00 86.44 197 GLU A O 1
ATOM 1523 N N . TYR A 1 198 ? -10.342 10.463 11.517 1.00 91.44 198 TYR A N 1
ATOM 1524 C CA . TYR A 1 198 ? -11.438 9.595 11.927 1.00 91.44 198 TYR A CA 1
ATOM 1525 C C . TYR A 1 198 ? -11.296 9.147 13.376 1.00 91.44 198 TYR A C 1
ATOM 1527 O O . TYR A 1 198 ? -10.203 8.897 13.883 1.00 91.44 198 TYR A O 1
ATOM 1535 N N . TYR A 1 199 ? -12.424 8.948 14.043 1.00 93.81 199 TYR A N 1
ATOM 1536 C CA . TYR A 1 199 ? -12.500 8.230 15.311 1.00 93.81 199 TYR A CA 1
ATOM 1537 C C . TYR A 1 199 ? -13.677 7.258 15.275 1.00 93.81 199 TYR A C 1
ATOM 1539 O O . TYR A 1 199 ? -14.612 7.413 14.491 1.00 93.81 199 TYR A O 1
ATOM 1547 N N . PHE A 1 200 ? -13.660 6.252 16.143 1.00 96.25 200 PHE A N 1
ATOM 1548 C CA . PHE A 1 200 ? -14.799 5.365 16.318 1.00 96.25 200 PHE A CA 1
ATOM 1549 C C . PHE A 1 200 ? -15.361 5.433 17.730 1.00 96.25 200 PHE A C 1
ATOM 1551 O O . PHE A 1 200 ? -14.644 5.645 18.711 1.00 96.25 200 PHE A O 1
ATOM 1558 N N . THR A 1 201 ? -16.663 5.194 17.832 1.00 96.00 201 THR A N 1
ATOM 1559 C CA . THR A 1 201 ? -17.344 4.881 19.085 1.00 96.00 201 THR A CA 1
ATOM 1560 C C . THR A 1 201 ? -17.750 3.419 19.086 1.00 96.00 201 THR A C 1
ATOM 1562 O O . THR A 1 201 ? -18.359 2.948 18.125 1.00 96.00 201 THR A O 1
ATOM 1565 N N . ALA A 1 202 ? -17.446 2.717 20.169 1.00 96.81 202 ALA A N 1
ATOM 1566 C CA . ALA A 1 202 ? -17.932 1.369 20.424 1.00 96.81 202 ALA A CA 1
ATOM 1567 C C . ALA A 1 202 ? -18.954 1.415 21.560 1.00 96.81 202 ALA A C 1
ATOM 1569 O O . ALA A 1 202 ? -18.726 2.119 22.544 1.00 96.81 202 ALA A O 1
ATOM 1570 N N . SER A 1 203 ? -20.060 0.677 21.447 1.00 94.56 203 SER A N 1
ATOM 1571 C CA . SER A 1 203 ? -21.123 0.695 22.458 1.00 94.56 203 SER A CA 1
ATOM 1572 C C . SER A 1 203 ? -21.795 -0.661 22.677 1.00 94.56 203 SER A C 1
ATOM 1574 O O . SER A 1 203 ? -21.991 -1.440 21.741 1.00 94.56 203 SER A O 1
ATOM 1576 N N . VAL A 1 204 ? -22.161 -0.926 23.934 1.00 90.94 204 VAL A N 1
ATOM 1577 C CA . VAL A 1 204 ? -22.952 -2.085 24.366 1.00 90.94 204 VAL A CA 1
ATOM 1578 C C . VAL A 1 204 ? -23.864 -1.687 25.529 1.00 90.94 204 VAL A C 1
ATOM 1580 O O . VAL A 1 204 ? -23.408 -1.191 26.561 1.00 90.94 204 VAL A O 1
ATOM 1583 N N . GLY A 1 205 ? -25.178 -1.863 25.367 1.00 85.94 205 GLY A N 1
ATOM 1584 C CA . GLY A 1 205 ? -26.158 -1.379 26.345 1.00 85.94 205 GLY A CA 1
ATOM 1585 C C . GLY A 1 205 ? -26.006 0.126 26.602 1.00 85.94 205 GLY A C 1
ATOM 1586 O O . GLY A 1 205 ? -26.124 0.927 25.681 1.00 85.94 205 GLY A O 1
ATOM 1587 N N . SER A 1 206 ? -25.733 0.506 27.853 1.00 82.38 206 SER A N 1
ATOM 1588 C CA . SER A 1 206 ? -25.461 1.895 28.257 1.00 82.38 206 SER A CA 1
ATOM 1589 C C . SER A 1 206 ? -23.969 2.258 28.306 1.00 82.38 206 SER A C 1
ATOM 1591 O O . SER A 1 206 ? -23.635 3.389 28.650 1.00 82.38 206 SER A O 1
ATOM 1593 N N . SER A 1 207 ? -23.062 1.319 28.019 1.00 87.69 207 SER A N 1
ATOM 1594 C CA . SER A 1 207 ? -21.617 1.563 27.993 1.00 87.69 207 SER A CA 1
ATOM 1595 C C . SER A 1 207 ? -21.173 1.993 26.595 1.00 87.69 207 SER A C 1
ATOM 1597 O O . SER A 1 207 ? -21.538 1.357 25.608 1.00 87.69 207 SER A O 1
ATOM 1599 N N . SER A 1 208 ? -20.377 3.061 26.513 1.00 92.31 208 SER A N 1
ATOM 1600 C CA . SER A 1 208 ? -19.823 3.579 25.261 1.00 92.31 208 SER A CA 1
ATOM 1601 C C . SER A 1 208 ? -18.421 4.140 25.486 1.00 92.31 208 SER A C 1
ATOM 1603 O O . SER A 1 208 ? -18.185 4.810 26.492 1.00 92.31 208 SER A O 1
ATOM 1605 N N . VAL A 1 209 ? -17.510 3.908 24.540 1.00 95.00 209 VAL A N 1
ATOM 1606 C CA . VAL A 1 209 ? -16.144 4.461 24.538 1.00 95.00 209 VAL A CA 1
ATOM 1607 C C . VAL A 1 209 ? -15.769 5.003 23.168 1.00 95.00 209 VAL A C 1
ATOM 1609 O O . VAL A 1 209 ? -16.256 4.512 22.151 1.00 95.00 209 VAL A O 1
ATOM 1612 N N . THR A 1 210 ? -14.878 5.992 23.156 1.00 95.94 210 THR A N 1
ATOM 1613 C CA . THR A 1 210 ? -14.414 6.688 21.950 1.00 95.94 210 THR A CA 1
ATOM 1614 C C . THR A 1 210 ? -12.915 6.476 21.771 1.00 95.94 210 THR A C 1
ATOM 1616 O O . THR A 1 210 ? -12.158 6.598 22.735 1.00 95.94 210 THR A O 1
ATOM 1619 N N . SER A 1 211 ? -12.484 6.142 20.557 1.00 96.19 211 SER A N 1
ATOM 1620 C CA . SER A 1 211 ? -11.075 5.939 20.216 1.00 96.19 211 SER A CA 1
ATOM 1621 C C . SER A 1 211 ? -10.274 7.242 20.142 1.00 96.19 211 SER A C 1
ATOM 1623 O O . SER A 1 211 ? -10.827 8.340 20.113 1.00 96.19 211 SER A O 1
ATOM 1625 N N . GLY A 1 212 ? -8.949 7.103 20.028 1.00 92.88 212 GLY A N 1
ATOM 1626 C CA . GLY A 1 212 ? -8.101 8.158 19.465 1.00 92.88 212 GLY A CA 1
ATOM 1627 C C . GLY A 1 212 ? -8.339 8.356 17.961 1.00 92.88 212 GLY A C 1
ATOM 1628 O O . GLY A 1 212 ? -9.173 7.667 17.363 1.00 92.88 212 GLY A O 1
ATOM 1629 N N . LEU A 1 213 ? -7.587 9.284 17.364 1.00 91.31 213 LEU A N 1
ATOM 1630 C CA . LEU A 1 213 ? -7.696 9.624 15.944 1.00 91.31 213 LEU A CA 1
ATOM 1631 C C . LEU A 1 213 ? -6.916 8.651 15.051 1.00 91.31 213 LEU A C 1
ATOM 1633 O O . LEU A 1 213 ? -5.859 8.150 15.442 1.00 91.31 213 LEU A O 1
ATOM 1637 N N . LEU A 1 214 ? -7.455 8.430 13.857 1.00 90.38 214 LEU A N 1
ATOM 1638 C CA . LEU A 1 214 ? -6.826 7.794 12.709 1.00 90.38 214 LEU A CA 1
ATOM 1639 C C . LEU A 1 214 ? -6.757 8.835 11.587 1.00 90.38 214 LEU A C 1
ATOM 1641 O O . LEU A 1 214 ? -7.799 9.299 11.134 1.00 90.38 214 LEU A O 1
ATOM 1645 N N . PHE A 1 215 ? -5.557 9.176 11.130 1.00 86.56 215 PHE A N 1
ATOM 1646 C CA . PHE A 1 215 ? -5.379 10.105 10.008 1.00 86.56 215 PHE A CA 1
ATOM 1647 C C . PHE A 1 215 ? -5.447 9.333 8.688 1.00 86.56 215 PHE A C 1
ATOM 1649 O O . PHE A 1 215 ? -4.720 8.346 8.530 1.00 86.56 215 PHE A O 1
ATOM 1656 N N . ALA A 1 216 ? -6.302 9.754 7.757 1.00 84.31 216 ALA A N 1
ATOM 1657 C CA . ALA A 1 216 ? -6.474 9.076 6.477 1.00 84.31 216 ALA A CA 1
ATOM 1658 C C . ALA A 1 216 ? -5.845 9.865 5.322 1.00 84.31 216 ALA A C 1
ATOM 1660 O O . ALA A 1 216 ? -6.301 10.951 4.980 1.00 84.31 216 ALA A O 1
ATOM 1661 N N . SER A 1 217 ? -4.827 9.308 4.674 1.00 79.56 217 SER A N 1
ATOM 1662 C CA . SER A 1 217 ? -4.220 9.898 3.480 1.00 79.56 217 SER A CA 1
ATOM 1663 C C . SER A 1 217 ? -4.882 9.391 2.197 1.00 79.56 217 SER A C 1
ATOM 1665 O O . SER A 1 217 ? -5.402 8.272 2.124 1.00 79.56 217 SER A O 1
ATOM 1667 N N . GLN A 1 218 ? -4.838 10.216 1.153 1.00 76.81 218 GLN A N 1
ATOM 1668 C CA . GLN A 1 218 ? -5.078 9.774 -0.214 1.00 76.81 218 GLN A CA 1
ATOM 1669 C C . GLN A 1 218 ? -3.726 9.637 -0.906 1.00 76.81 218 GLN A C 1
ATOM 1671 O O . GLN A 1 218 ? -2.980 10.611 -0.987 1.00 76.81 218 GLN A O 1
ATOM 1676 N N . CYS A 1 219 ? -3.418 8.441 -1.398 1.00 72.44 219 CYS A N 1
ATOM 1677 C CA . CYS A 1 219 ? -2.345 8.283 -2.363 1.00 72.44 219 CYS A CA 1
ATOM 1678 C C . CYS A 1 219 ? -2.873 8.698 -3.724 1.00 72.44 219 CYS A C 1
ATOM 1680 O O . CYS A 1 219 ? -3.865 8.141 -4.204 1.00 72.44 219 CYS A O 1
ATOM 1682 N N . LYS A 1 220 ? -2.259 9.722 -4.299 1.00 74.25 220 LYS A N 1
ATOM 1683 C CA . LYS A 1 220 ? -2.562 10.161 -5.644 1.00 74.25 220 LYS A CA 1
ATOM 1684 C C . LYS A 1 220 ? -1.312 9.935 -6.464 1.00 74.25 220 LYS A C 1
ATOM 1686 O O . LYS A 1 220 ? -0.373 10.677 -6.264 1.00 74.25 220 LYS A O 1
ATOM 1691 N N . ASP A 1 221 ? -1.416 9.018 -7.403 1.00 81.19 221 ASP A N 1
ATOM 1692 C CA . ASP A 1 221 ? -0.554 8.892 -8.570 1.00 81.19 221 ASP A CA 1
ATOM 1693 C C . ASP A 1 221 ? -0.405 10.262 -9.279 1.00 81.19 221 ASP A C 1
ATOM 1695 O O . ASP A 1 221 ? -1.337 10.747 -9.957 1.00 81.19 221 ASP A O 1
ATOM 1699 N N . ALA A 1 222 ? 0.684 10.987 -8.991 1.00 84.19 222 ALA A N 1
ATOM 1700 C CA . ALA A 1 222 ? 0.836 12.374 -9.422 1.00 84.19 222 ALA A CA 1
ATOM 1701 C C . ALA A 1 222 ? 1.279 12.503 -10.885 1.00 84.19 222 ALA A C 1
ATOM 1703 O O . ALA A 1 222 ? 0.857 13.470 -11.541 1.00 84.19 222 ALA A O 1
ATOM 1704 N N . ASP A 1 223 ? 2.034 11.546 -11.417 1.00 84.31 223 ASP A N 1
ATOM 1705 C CA . ASP A 1 223 ? 2.455 11.489 -12.822 1.00 84.31 223 ASP A CA 1
ATOM 1706 C C . ASP A 1 223 ? 1.570 10.605 -13.725 1.00 84.31 223 ASP A C 1
ATOM 1708 O O . ASP A 1 223 ? 1.565 10.804 -14.946 1.00 84.31 223 ASP A O 1
ATOM 1712 N N . ARG A 1 224 ? 0.686 9.793 -13.136 1.00 86.75 224 ARG A N 1
ATOM 1713 C CA . ARG A 1 224 ? -0.309 8.926 -13.787 1.00 86.75 224 ARG A CA 1
ATOM 1714 C C . ARG A 1 224 ? 0.268 7.681 -14.450 1.00 86.75 224 ARG A C 1
ATOM 1716 O O . ARG A 1 224 ? -0.284 7.244 -15.470 1.00 86.75 224 ARG A O 1
ATOM 1723 N N . ASP A 1 225 ? 1.343 7.128 -13.911 1.00 80.75 225 ASP A N 1
ATOM 1724 C CA . ASP A 1 225 ? 1.959 5.892 -14.394 1.00 80.75 225 ASP A CA 1
ATOM 1725 C C . ASP A 1 225 ? 1.284 4.606 -13.860 1.00 80.75 225 ASP A C 1
ATOM 1727 O O . ASP A 1 225 ? 1.500 3.508 -14.384 1.00 80.75 225 ASP A O 1
ATOM 1731 N N . GLY A 1 226 ? 0.361 4.749 -12.904 1.00 84.31 226 GLY A N 1
ATOM 1732 C CA . GLY A 1 226 ? -0.389 3.661 -12.285 1.00 84.31 226 GLY A CA 1
ATOM 1733 C C . GLY A 1 226 ? 0.187 3.163 -10.959 1.00 84.31 226 GLY A C 1
ATOM 1734 O O . GLY A 1 226 ? -0.409 2.255 -10.362 1.00 84.31 226 GLY A O 1
ATOM 1735 N N . TYR A 1 227 ? 1.284 3.744 -10.483 1.00 83.56 227 TYR A N 1
ATOM 1736 C CA . TYR A 1 227 ? 1.865 3.519 -9.167 1.00 83.56 227 TYR A CA 1
ATOM 1737 C C . TYR A 1 227 ? 1.545 4.706 -8.253 1.00 83.56 227 TYR A C 1
ATOM 1739 O O . TYR A 1 227 ? 0.954 5.700 -8.652 1.00 83.56 227 TYR A O 1
ATOM 1747 N N . ASN A 1 228 ? 1.734 4.518 -6.951 1.00 85.44 228 ASN A N 1
ATOM 1748 C CA . ASN A 1 228 ? 1.424 5.545 -5.960 1.00 85.44 228 ASN A CA 1
ATOM 1749 C C . ASN A 1 228 ? 2.646 5.753 -5.075 1.00 85.44 228 ASN A C 1
ATOM 1751 O O . ASN A 1 228 ? 3.309 4.771 -4.732 1.00 85.44 228 ASN A O 1
ATOM 1755 N N . ASP A 1 229 ? 2.850 6.984 -4.618 1.00 85.44 229 ASP A N 1
ATOM 1756 C CA . ASP A 1 229 ? 3.948 7.384 -3.736 1.00 85.44 229 ASP A CA 1
ATOM 1757 C C . ASP A 1 229 ? 4.174 6.420 -2.555 1.00 85.44 229 ASP A C 1
ATOM 1759 O O . ASP A 1 229 ? 3.280 6.125 -1.746 1.00 85.44 229 ASP A O 1
ATOM 1763 N N . ILE A 1 230 ? 5.418 5.968 -2.408 1.00 82.44 230 ILE A N 1
ATOM 1764 C CA . ILE A 1 230 ? 5.897 5.164 -1.285 1.00 82.44 230 ILE A CA 1
ATOM 1765 C C . ILE A 1 230 ? 5.671 5.865 0.061 1.00 82.44 230 ILE A C 1
ATOM 1767 O O . ILE A 1 230 ? 5.412 5.204 1.070 1.00 82.44 230 ILE A O 1
ATOM 1771 N N . SER A 1 231 ? 5.695 7.204 0.095 1.00 76.94 231 SER A N 1
ATOM 1772 C CA . SER A 1 231 ? 5.507 8.001 1.314 1.00 76.94 231 SER A CA 1
ATOM 1773 C C . SER A 1 231 ? 4.114 7.841 1.926 1.00 76.94 231 SER A C 1
ATOM 1775 O O . SER A 1 231 ? 3.942 7.980 3.141 1.00 76.94 231 SER A O 1
ATOM 1777 N N . CYS A 1 232 ? 3.126 7.498 1.099 1.00 70.88 232 CYS A N 1
ATOM 1778 C CA . CYS A 1 232 ? 1.754 7.285 1.518 1.00 70.88 232 CYS A CA 1
ATOM 1779 C C . CYS A 1 232 ? 1.363 5.804 1.514 1.00 70.88 232 CYS A C 1
ATOM 1781 O O . CYS A 1 232 ? 0.202 5.516 1.751 1.00 70.88 232 CYS A O 1
ATOM 1783 N N . GLY A 1 233 ? 2.296 4.864 1.324 1.00 68.25 233 GLY A N 1
ATOM 1784 C CA . GLY A 1 233 ? 2.023 3.421 1.356 1.00 68.25 233 GLY A CA 1
ATOM 1785 C C . GLY A 1 233 ? 1.749 2.784 -0.008 1.00 68.25 233 GLY A C 1
ATOM 1786 O O . GLY A 1 233 ? 1.282 1.643 -0.049 1.00 68.25 233 GLY A O 1
ATOM 1787 N N . GLY A 1 234 ? 2.025 3.498 -1.101 1.00 81.38 234 GLY A N 1
ATOM 1788 C CA . GLY A 1 234 ? 2.233 2.885 -2.406 1.00 81.38 234 GLY A CA 1
ATOM 1789 C C . GLY A 1 234 ? 3.637 2.283 -2.533 1.00 81.38 234 GLY A C 1
ATOM 1790 O O . GLY A 1 234 ? 4.282 1.960 -1.533 1.00 81.38 234 GLY A O 1
ATOM 1791 N N . ASN A 1 235 ? 4.089 2.073 -3.762 1.00 85.25 235 ASN A N 1
ATOM 1792 C CA . ASN A 1 235 ? 5.369 1.441 -4.080 1.00 85.25 235 ASN A CA 1
ATOM 1793 C C . ASN A 1 235 ? 6.236 2.274 -5.037 1.00 85.25 235 ASN A C 1
ATOM 1795 O O . ASN A 1 235 ? 7.326 1.840 -5.373 1.00 85.25 235 ASN A O 1
ATOM 1799 N N . ASP A 1 236 ? 5.792 3.467 -5.421 1.00 90.00 236 ASP A N 1
ATOM 1800 C CA . ASP A 1 236 ? 6.539 4.385 -6.271 1.00 90.00 236 ASP A CA 1
ATOM 1801 C C . ASP A 1 236 ? 7.554 5.199 -5.453 1.00 90.00 236 ASP A C 1
ATOM 1803 O O . ASP A 1 236 ? 7.188 5.977 -4.568 1.00 90.00 236 ASP A O 1
ATOM 1807 N N . CYS A 1 237 ? 8.843 5.021 -5.732 1.00 91.31 237 CYS A N 1
ATOM 1808 C CA . CYS A 1 237 ? 9.915 5.749 -5.064 1.00 91.31 237 CYS A CA 1
ATOM 1809 C C . CYS A 1 237 ? 10.031 7.215 -5.521 1.00 91.31 237 CYS A C 1
ATOM 1811 O O . CYS A 1 237 ? 10.716 8.006 -4.856 1.00 91.31 237 CYS A O 1
ATOM 1813 N N . LYS A 1 238 ? 9.343 7.610 -6.601 1.00 90.69 238 LYS A N 1
ATOM 1814 C CA . LYS A 1 238 ? 9.321 8.969 -7.136 1.00 90.69 238 LYS A CA 1
ATOM 1815 C C . LYS A 1 238 ? 8.060 9.279 -7.974 1.00 90.69 238 LYS A C 1
ATOM 1817 O O . LYS A 1 238 ? 8.161 9.646 -9.136 1.00 90.69 238 LYS A O 1
ATOM 1822 N N . ASP A 1 239 ? 6.925 9.389 -7.285 1.00 88.06 239 ASP A N 1
ATOM 1823 C CA . ASP A 1 239 ? 5.554 9.663 -7.794 1.00 88.06 239 ASP A CA 1
ATOM 1824 C C . ASP A 1 239 ? 5.346 10.901 -8.697 1.00 88.06 239 ASP A C 1
ATOM 1826 O O . ASP A 1 239 ? 4.248 11.170 -9.180 1.00 88.06 239 ASP A O 1
ATOM 1830 N N . ASN A 1 240 ? 6.375 11.729 -8.893 1.00 91.06 240 ASN A N 1
ATOM 1831 C CA . ASN A 1 240 ? 6.331 12.867 -9.812 1.00 91.06 240 ASN A CA 1
ATOM 1832 C C . ASN A 1 240 ? 7.104 12.636 -11.119 1.00 91.06 240 ASN A C 1
ATOM 1834 O O . ASN A 1 240 ? 7.309 13.596 -11.874 1.00 91.06 240 ASN A O 1
ATOM 1838 N N . ASP A 1 241 ? 7.558 11.413 -11.359 1.00 88.25 241 ASP A N 1
ATOM 1839 C CA . ASP A 1 241 ? 8.399 10.999 -12.467 1.00 88.25 241 ASP A CA 1
ATOM 1840 C C . ASP A 1 241 ? 7.994 9.602 -12.955 1.00 88.25 241 ASP A C 1
ATOM 1842 O O . ASP A 1 241 ? 8.589 8.614 -12.549 1.00 88.25 241 ASP A O 1
ATOM 1846 N N . GLY A 1 242 ? 7.067 9.536 -13.918 1.00 89.69 242 GLY A N 1
ATOM 1847 C CA . GLY A 1 242 ? 6.509 8.262 -14.400 1.00 89.69 242 GLY A CA 1
ATOM 1848 C C . GLY A 1 242 ? 7.476 7.389 -15.212 1.00 89.69 242 GLY A C 1
ATOM 1849 O O . GLY A 1 242 ? 7.044 6.542 -15.988 1.00 89.69 242 GLY A O 1
ATOM 1850 N N . SER A 1 243 ? 8.779 7.669 -15.124 1.00 85.88 243 SER A N 1
ATOM 1851 C CA . SER A 1 243 ? 9.880 6.803 -15.553 1.00 85.88 243 SER A CA 1
ATOM 1852 C C . SER A 1 243 ? 10.566 6.082 -14.385 1.00 85.88 243 SER A C 1
ATOM 1854 O O . SER A 1 243 ? 11.538 5.361 -14.604 1.00 85.88 243 SER A O 1
ATOM 1856 N N . VAL A 1 244 ? 10.098 6.307 -13.156 1.00 90.88 244 VAL A N 1
ATOM 1857 C CA . VAL A 1 244 ? 10.642 5.753 -11.920 1.00 90.88 244 VAL A CA 1
ATOM 1858 C C . VAL A 1 244 ? 9.496 5.105 -11.151 1.00 90.88 244 VAL A C 1
ATOM 1860 O O . VAL A 1 244 ? 8.707 5.806 -10.539 1.00 90.88 244 VAL A O 1
ATOM 1863 N N . HIS A 1 245 ? 9.388 3.781 -11.206 1.00 89.75 245 HIS A N 1
ATOM 1864 C CA . HIS A 1 245 ? 8.342 3.007 -10.544 1.00 89.75 245 HIS A CA 1
ATOM 1865 C C . HIS A 1 245 ? 8.687 1.503 -10.513 1.00 89.75 245 HIS A C 1
ATOM 1867 O O . HIS A 1 245 ? 9.426 1.045 -11.371 1.00 89.75 245 HIS A O 1
ATOM 1873 N N . PRO A 1 246 ? 8.052 0.666 -9.663 1.00 88.38 246 PRO A N 1
ATOM 1874 C CA . PRO A 1 246 ? 8.340 -0.773 -9.445 1.00 88.38 246 PRO A CA 1
ATOM 1875 C C . PRO A 1 246 ? 8.404 -1.754 -10.622 1.00 88.38 246 PRO A C 1
ATOM 1877 O O . PRO A 1 246 ? 8.572 -2.950 -10.418 1.00 88.38 246 PRO A O 1
ATOM 1880 N N . ASN A 1 247 ? 8.121 -1.295 -11.833 1.00 81.94 247 ASN A N 1
ATOM 1881 C CA . ASN A 1 247 ? 8.178 -2.089 -13.062 1.00 81.94 247 ASN A CA 1
ATOM 1882 C C . ASN A 1 247 ? 8.790 -1.265 -14.207 1.00 81.94 247 ASN A C 1
ATOM 1884 O O . ASN A 1 247 ? 8.533 -1.560 -15.378 1.00 81.94 247 ASN A O 1
ATOM 1888 N N . ALA A 1 248 ? 9.478 -0.170 -13.886 1.00 83.12 248 ALA A N 1
ATOM 1889 C CA . ALA A 1 248 ? 10.213 0.601 -14.865 1.00 83.12 248 ALA A CA 1
ATOM 1890 C C . ALA A 1 248 ? 11.402 -0.240 -15.328 1.00 83.12 248 ALA A C 1
ATOM 1892 O O . ALA A 1 248 ? 11.869 -1.124 -14.616 1.00 83.12 248 ALA A O 1
ATOM 1893 N N . ALA A 1 249 ? 11.857 0.003 -16.551 1.00 80.75 249 ALA A N 1
ATOM 1894 C CA . ALA A 1 249 ? 13.152 -0.509 -16.957 1.00 80.75 249 ALA A CA 1
ATOM 1895 C C . ALA A 1 249 ? 14.227 0.405 -16.368 1.00 80.75 249 ALA A C 1
ATOM 1897 O O . ALA A 1 249 ? 14.087 1.631 -16.437 1.00 80.75 249 ALA A O 1
ATOM 1898 N N . GLU A 1 250 ? 15.300 -0.186 -15.856 1.00 80.31 250 GLU A N 1
ATOM 1899 C CA . GLU A 1 250 ? 16.494 0.574 -15.520 1.00 80.31 250 GLU A CA 1
ATOM 1900 C C . GLU A 1 250 ? 17.014 1.335 -16.737 1.00 80.31 250 GLU A C 1
ATOM 1902 O O . GLU A 1 250 ? 16.991 0.855 -17.877 1.00 80.31 250 GLU A O 1
ATOM 1907 N N . ALA A 1 251 ? 17.498 2.545 -16.485 1.00 78.44 251 ALA A N 1
ATOM 1908 C CA . ALA A 1 251 ? 18.223 3.344 -17.452 1.00 78.44 251 ALA A CA 1
ATOM 1909 C C . ALA A 1 251 ? 19.605 3.627 -16.880 1.00 78.44 251 ALA A C 1
ATOM 1911 O O . ALA A 1 251 ? 19.717 3.890 -15.696 1.00 78.44 251 ALA A O 1
ATOM 1912 N N . CYS A 1 252 ? 20.647 3.657 -17.718 1.00 76.12 252 CYS A N 1
ATOM 1913 C CA . CYS A 1 252 ? 21.996 4.004 -17.260 1.00 76.12 252 CYS A CA 1
ATOM 1914 C C . CYS A 1 252 ? 22.117 5.499 -16.896 1.00 76.12 252 CYS A C 1
ATOM 1916 O O . CYS A 1 252 ? 22.662 6.318 -17.654 1.0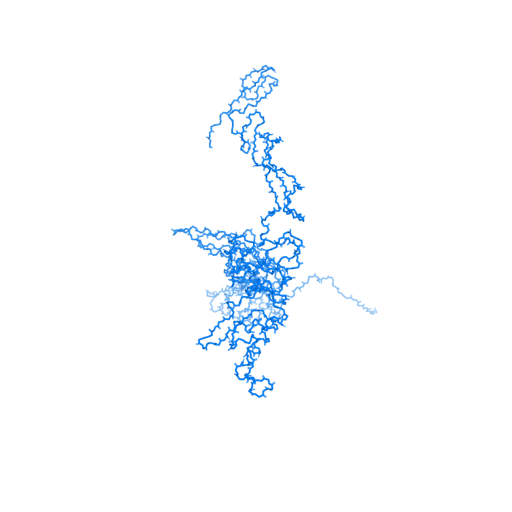0 76.12 252 CYS A O 1
ATOM 1918 N N . ASP A 1 253 ? 21.563 5.884 -15.753 1.00 78.69 253 ASP A N 1
ATOM 1919 C CA . ASP A 1 253 ? 21.425 7.265 -15.312 1.00 78.69 253 ASP A CA 1
ATOM 1920 C C . ASP A 1 253 ? 21.707 7.480 -13.816 1.00 78.69 253 ASP A C 1
ATOM 1922 O O . ASP A 1 253 ? 21.644 8.626 -13.348 1.00 78.69 253 ASP A O 1
ATOM 1926 N N . THR A 1 254 ? 22.159 6.437 -13.107 1.00 81.44 254 THR A N 1
ATOM 1927 C CA . THR A 1 254 ? 22.503 6.409 -11.674 1.00 81.44 254 THR A CA 1
ATOM 1928 C C . THR A 1 254 ? 21.326 6.567 -10.722 1.00 81.44 254 THR A C 1
ATOM 1930 O O . THR A 1 254 ? 21.532 6.851 -9.534 1.00 81.44 254 THR A O 1
ATOM 1933 N N . LYS A 1 255 ? 20.102 6.433 -11.225 1.00 84.81 255 LYS A N 1
ATOM 1934 C CA . LYS A 1 255 ? 18.900 6.346 -10.406 1.00 84.81 255 LYS A CA 1
ATOM 1935 C C . LYS A 1 255 ? 18.462 4.893 -10.317 1.00 84.81 255 LYS A C 1
ATOM 1937 O O . LYS A 1 255 ? 18.798 4.082 -11.156 1.00 84.81 255 LYS A O 1
ATOM 1942 N N . ASP A 1 256 ? 17.735 4.637 -9.248 1.00 87.81 256 ASP A N 1
ATOM 1943 C CA . ASP A 1 256 ? 16.908 3.455 -9.074 1.00 87.81 256 ASP A CA 1
ATOM 1944 C C . ASP A 1 256 ? 15.594 3.770 -9.803 1.00 87.81 256 ASP A C 1
ATOM 1946 O O . ASP A 1 256 ? 14.810 4.603 -9.324 1.00 87.81 256 ASP A O 1
ATOM 1950 N N . ASN A 1 257 ? 15.444 3.284 -11.035 1.00 88.31 257 ASN A N 1
ATOM 1951 C CA . ASN A 1 257 ? 14.252 3.514 -11.844 1.00 88.31 257 ASN A CA 1
ATOM 1952 C C . ASN A 1 257 ? 13.159 2.522 -11.460 1.00 88.31 257 ASN A C 1
ATOM 1954 O O . ASN A 1 257 ? 11.990 2.897 -11.466 1.00 88.31 257 ASN A O 1
ATOM 1958 N N . ASP A 1 258 ? 13.509 1.289 -11.121 1.00 90.25 258 ASP A N 1
ATOM 1959 C CA . ASP A 1 258 ? 12.554 0.230 -10.826 1.00 90.25 258 ASP A CA 1
ATOM 1960 C C . ASP A 1 258 ? 12.196 0.088 -9.332 1.00 90.25 258 ASP A C 1
ATOM 1962 O O . ASP A 1 258 ? 11.414 -0.778 -8.946 1.00 90.25 258 ASP A O 1
ATOM 1966 N N . CYS A 1 259 ? 12.688 0.991 -8.488 1.00 91.25 259 CYS A N 1
ATOM 1967 C CA . CYS A 1 259 ? 12.441 1.066 -7.050 1.00 91.25 259 CYS A CA 1
ATOM 1968 C C . CYS A 1 259 ? 12.819 -0.208 -6.264 1.00 91.25 259 CYS A C 1
ATOM 1970 O O . CYS A 1 259 ? 12.197 -0.489 -5.223 1.00 91.25 259 CYS A O 1
ATOM 1972 N N . ASP A 1 260 ? 13.809 -0.982 -6.718 1.00 89.81 260 ASP A N 1
ATOM 1973 C CA . ASP A 1 260 ? 14.277 -2.208 -6.062 1.00 89.81 260 ASP A CA 1
ATOM 1974 C C . ASP A 1 260 ? 15.434 -2.000 -5.058 1.00 89.81 260 ASP A C 1
ATOM 1976 O O . ASP A 1 260 ? 15.803 -2.934 -4.331 1.00 89.81 260 ASP A O 1
ATOM 1980 N N . LEU A 1 261 ? 15.884 -0.746 -4.894 1.00 88.12 261 LEU A N 1
ATOM 1981 C CA . LEU A 1 261 ? 17.004 -0.278 -4.060 1.00 88.12 261 LEU A CA 1
ATOM 1982 C C . LEU A 1 261 ? 18.399 -0.524 -4.641 1.00 88.12 261 LEU A C 1
ATOM 1984 O O . LEU A 1 261 ? 19.400 -0.193 -3.981 1.00 88.12 261 LEU A O 1
ATOM 1988 N N . GLU A 1 262 ? 18.485 -1.091 -5.829 1.00 82.25 262 GLU A N 1
ATOM 1989 C CA . GLU A 1 262 ? 19.672 -1.096 -6.660 1.00 82.25 262 GLU A CA 1
ATOM 1990 C C . GLU A 1 262 ? 19.527 0.008 -7.723 1.00 82.25 262 GLU A C 1
ATOM 1992 O O . GLU A 1 262 ? 18.521 0.699 -7.804 1.00 82.25 262 GLU A O 1
ATOM 1997 N N . ALA A 1 263 ? 20.632 0.368 -8.362 1.00 83.00 263 ALA A N 1
ATOM 1998 C CA . ALA A 1 263 ? 20.622 1.403 -9.387 1.00 83.00 263 ALA A CA 1
ATOM 1999 C C . ALA A 1 263 ? 21.511 0.917 -10.515 1.00 83.00 263 ALA A C 1
ATOM 2001 O O . ALA A 1 263 ? 22.637 0.459 -10.246 1.00 83.00 263 ALA A O 1
ATOM 2002 N N . ASP A 1 264 ? 21.024 1.071 -11.741 1.00 74.62 264 ASP A N 1
ATOM 2003 C CA . ASP A 1 264 ? 21.667 0.617 -12.964 1.00 74.62 264 ASP A CA 1
ATOM 2004 C C . ASP A 1 264 ? 22.015 -0.898 -12.945 1.00 74.62 264 ASP A C 1
ATOM 2006 O O . ASP A 1 264 ? 23.084 -1.307 -13.427 1.00 74.62 264 ASP A O 1
ATOM 2010 N N . GLU A 1 265 ? 21.178 -1.757 -12.353 1.00 72.06 265 GLU A N 1
ATOM 2011 C CA . GLU A 1 265 ? 21.402 -3.205 -12.313 1.00 72.06 265 GLU A CA 1
ATOM 2012 C C . GLU A 1 265 ? 21.084 -3.904 -13.652 1.00 72.06 265 GLU A C 1
ATOM 2014 O O . GLU A 1 265 ? 20.862 -3.289 -14.696 1.00 72.06 265 GLU A O 1
ATOM 2019 N N . GLY A 1 266 ? 21.235 -5.233 -13.693 1.00 68.62 266 GLY A N 1
ATOM 2020 C CA . GLY A 1 266 ? 20.972 -6.021 -14.908 1.00 68.62 266 GLY A CA 1
ATOM 2021 C C . GLY A 1 266 ? 21.949 -5.804 -16.075 1.00 68.62 266 GLY A C 1
ATOM 2022 O O . GLY A 1 266 ? 21.750 -6.379 -17.142 1.00 68.62 266 GLY A O 1
ATOM 2023 N N . GLY A 1 267 ? 23.019 -5.027 -15.878 1.00 65.19 267 GLY A N 1
ATOM 2024 C CA . GLY A 1 267 ? 24.037 -4.773 -16.898 1.00 65.19 267 GLY A CA 1
ATOM 2025 C C . GLY A 1 267 ? 23.725 -3.598 -17.826 1.00 65.19 267 GLY A C 1
ATOM 2026 O O . GLY A 1 267 ? 24.444 -3.424 -18.806 1.00 65.19 267 GLY A O 1
ATOM 2027 N N . ILE A 1 268 ? 22.719 -2.768 -17.512 1.00 69.19 268 ILE A N 1
ATOM 2028 C CA . ILE A 1 268 ? 22.214 -1.670 -18.363 1.00 69.19 268 ILE A CA 1
ATOM 2029 C C . ILE A 1 268 ? 23.246 -0.580 -18.703 1.00 69.19 268 ILE A C 1
ATOM 2031 O O . ILE A 1 268 ? 23.035 0.226 -19.604 1.00 69.19 268 ILE A O 1
ATOM 2035 N N . CYS A 1 269 ? 24.356 -0.502 -17.968 1.00 66.25 269 CYS A N 1
ATOM 2036 C CA . CYS A 1 269 ? 25.377 0.528 -18.166 1.00 66.25 269 CYS A CA 1
ATOM 2037 C C . CYS A 1 269 ? 26.587 0.094 -19.006 1.00 66.25 269 CYS A C 1
ATOM 2039 O O . CYS A 1 269 ? 27.460 0.930 -19.272 1.00 66.25 269 CYS A O 1
ATOM 2041 N N . GLY A 1 270 ? 26.675 -1.176 -19.412 1.00 62.19 270 GLY A N 1
ATOM 2042 C CA . GLY A 1 270 ? 27.849 -1.705 -20.107 1.00 62.19 270 GLY A CA 1
ATOM 2043 C C . GLY A 1 270 ? 29.190 -1.352 -19.428 1.00 62.19 270 GLY A C 1
ATOM 2044 O O . GLY A 1 270 ? 29.308 -1.139 -18.218 1.00 62.19 270 GLY A O 1
ATOM 2045 N N . TYR A 1 271 ? 30.244 -1.241 -20.230 1.00 57.88 271 TYR A N 1
ATOM 2046 C CA . TYR A 1 271 ? 31.648 -1.142 -19.883 1.00 57.88 271 TYR A CA 1
ATOM 2047 C C . TYR A 1 271 ? 32.145 0.324 -19.935 1.00 57.88 271 TYR A C 1
ATOM 2049 O O . TYR A 1 271 ? 33.065 0.654 -20.681 1.00 57.88 271 TYR A O 1
ATOM 2057 N N . ASP A 1 272 ? 31.589 1.252 -19.143 1.00 50.38 272 ASP A N 1
ATOM 2058 C CA . ASP A 1 272 ? 32.099 2.638 -19.093 1.00 50.38 272 ASP A CA 1
ATOM 2059 C C . ASP A 1 272 ? 33.480 2.748 -18.395 1.00 50.38 272 ASP A C 1
ATOM 2061 O O . ASP A 1 272 ? 33.613 2.988 -17.190 1.00 50.38 272 ASP A O 1
ATOM 2065 N N . HIS A 1 273 ? 34.561 2.622 -19.170 1.00 46.28 273 HIS A N 1
ATOM 2066 C CA . HIS A 1 273 ? 35.938 2.809 -18.691 1.00 46.28 273 HIS A CA 1
ATOM 2067 C C . HIS A 1 273 ? 36.209 4.246 -18.185 1.00 46.28 273 HIS A C 1
ATOM 2069 O O . HIS A 1 273 ? 37.042 4.446 -17.296 1.00 46.28 273 HIS A O 1
ATOM 2075 N N . ALA A 1 274 ? 35.509 5.260 -18.711 1.00 39.97 274 ALA A N 1
ATOM 2076 C CA . ALA A 1 274 ? 35.751 6.673 -18.409 1.00 39.97 274 ALA A CA 1
ATOM 2077 C C . ALA A 1 274 ? 35.168 7.108 -17.055 1.00 39.97 274 ALA A C 1
ATOM 2079 O O . ALA A 1 274 ? 35.699 8.031 -16.431 1.00 39.97 274 ALA A O 1
ATOM 2080 N N . ARG A 1 275 ? 34.130 6.424 -16.559 1.00 45.72 275 ARG A N 1
ATOM 2081 C CA . ARG A 1 275 ? 33.588 6.637 -15.205 1.00 45.72 275 ARG A CA 1
ATOM 2082 C C . ARG A 1 275 ? 34.230 5.758 -14.128 1.00 45.72 275 ARG A C 1
ATOM 2084 O O . ARG A 1 275 ? 34.089 6.070 -12.947 1.00 45.72 275 ARG A O 1
ATOM 2091 N N . ARG A 1 276 ? 34.962 4.700 -14.504 1.00 52.91 276 ARG A N 1
ATOM 2092 C CA . ARG A 1 276 ? 35.401 3.638 -13.570 1.00 52.91 276 ARG A CA 1
ATOM 2093 C C . ARG A 1 276 ? 36.880 3.610 -13.213 1.00 52.91 276 ARG A C 1
ATOM 2095 O O . ARG A 1 276 ? 37.235 3.021 -12.194 1.00 52.91 276 ARG A O 1
ATOM 2102 N N . THR A 1 277 ? 37.740 4.282 -13.975 1.00 45.91 277 THR A N 1
ATOM 2103 C CA . THR A 1 277 ? 39.147 4.472 -13.598 1.00 45.91 277 THR A CA 1
ATOM 2104 C C . THR A 1 277 ? 39.417 5.933 -13.295 1.00 45.91 277 THR A C 1
ATOM 2106 O O . THR A 1 277 ? 39.477 6.774 -14.190 1.00 45.91 277 THR A O 1
ATOM 2109 N N . ARG A 1 278 ? 39.631 6.237 -12.018 1.00 52.88 278 ARG A N 1
ATOM 2110 C CA . ARG A 1 278 ? 40.185 7.523 -11.592 1.00 52.88 278 ARG A CA 1
ATOM 2111 C C . ARG A 1 278 ? 41.563 7.293 -11.008 1.00 52.88 278 ARG A C 1
ATOM 2113 O O . ARG A 1 278 ? 41.769 6.361 -10.234 1.00 52.88 278 ARG A O 1
ATOM 2120 N N . PHE A 1 279 ? 42.496 8.165 -11.361 1.00 49.41 279 PHE A N 1
ATOM 2121 C CA . PHE A 1 279 ? 43.741 8.252 -10.621 1.00 49.41 279 PHE A CA 1
ATOM 2122 C C . PHE A 1 279 ? 43.440 8.907 -9.274 1.00 49.41 279 PHE A C 1
ATOM 2124 O O . PHE A 1 279 ? 42.790 9.957 -9.216 1.00 49.41 279 PHE A O 1
ATOM 2131 N N . ASP A 1 280 ? 43.869 8.283 -8.179 1.00 53.59 280 ASP A N 1
ATOM 2132 C CA . ASP A 1 280 ? 43.932 9.002 -6.913 1.00 53.59 280 ASP A CA 1
ATOM 2133 C C . ASP A 1 280 ? 44.964 10.143 -7.005 1.00 53.59 280 ASP A C 1
ATOM 2135 O O . ASP A 1 280 ? 45.728 10.267 -7.966 1.00 53.59 280 ASP A O 1
ATOM 2139 N N . GLY A 1 281 ? 45.008 10.998 -5.982 1.00 39.31 281 GLY A N 1
ATOM 2140 C CA . GLY A 1 281 ? 45.987 12.087 -5.914 1.00 39.31 281 GLY A CA 1
ATOM 2141 C C . GLY A 1 281 ? 47.457 11.631 -5.881 1.00 39.31 281 GLY A C 1
ATOM 2142 O O . GLY A 1 281 ? 48.340 12.485 -5.895 1.00 39.31 281 GLY A O 1
ATOM 2143 N N . ALA A 1 282 ? 47.727 10.322 -5.828 1.00 53.44 282 ALA A N 1
ATOM 2144 C CA . ALA A 1 282 ? 49.051 9.710 -5.868 1.00 53.44 282 ALA A CA 1
ATOM 2145 C C . ALA A 1 282 ? 49.343 8.985 -7.201 1.00 53.44 282 ALA A C 1
ATOM 2147 O O . ALA A 1 282 ? 50.438 8.449 -7.365 1.00 53.44 282 ALA A O 1
ATOM 2148 N N . GLY A 1 283 ? 48.413 9.001 -8.163 1.00 48.03 283 GLY A N 1
ATOM 2149 C CA . GLY A 1 283 ? 48.577 8.358 -9.467 1.00 48.03 283 GLY A CA 1
ATOM 2150 C C . GLY A 1 283 ? 48.301 6.852 -9.474 1.00 48.03 283 GLY A C 1
ATOM 2151 O O . GLY A 1 283 ? 48.630 6.192 -10.458 1.00 48.03 283 GLY A O 1
ATOM 2152 N N . ASN A 1 284 ? 47.692 6.295 -8.423 1.00 49.12 284 ASN A N 1
ATOM 2153 C CA . ASN A 1 284 ? 47.226 4.909 -8.435 1.00 49.12 284 ASN A CA 1
ATOM 2154 C C . ASN A 1 284 ? 45.866 4.816 -9.125 1.00 49.12 284 ASN A C 1
ATOM 2156 O O . ASN A 1 284 ? 45.010 5.683 -8.945 1.00 49.12 284 ASN A O 1
ATOM 2160 N N . ILE A 1 285 ? 45.649 3.733 -9.870 1.00 50.78 285 ILE A N 1
ATOM 2161 C CA . ILE A 1 285 ? 44.347 3.426 -10.464 1.00 50.78 285 ILE A CA 1
ATOM 2162 C C . ILE A 1 285 ? 43.402 2.981 -9.343 1.00 50.78 285 ILE A C 1
ATOM 2164 O O . ILE A 1 285 ? 43.650 1.976 -8.675 1.00 50.78 285 ILE A O 1
ATOM 2168 N N . VAL A 1 286 ? 42.315 3.725 -9.141 1.00 51.81 286 VAL A N 1
ATOM 2169 C CA . VAL A 1 286 ? 41.217 3.353 -8.247 1.00 51.81 286 VAL A CA 1
ATOM 2170 C C . VAL A 1 286 ? 40.050 2.875 -9.098 1.00 51.81 286 VAL A C 1
ATOM 2172 O O . VAL A 1 286 ? 39.507 3.648 -9.889 1.00 51.81 286 VAL A O 1
ATOM 2175 N N . LEU A 1 287 ? 39.675 1.611 -8.902 1.00 50.75 287 LEU A N 1
ATOM 2176 C CA . LEU A 1 287 ? 38.451 1.025 -9.438 1.00 50.75 287 LEU A CA 1
ATOM 2177 C C . LEU A 1 287 ? 37.313 1.333 -8.461 1.00 50.75 287 LEU A C 1
ATOM 2179 O O . LEU A 1 287 ? 37.415 1.019 -7.270 1.00 50.75 287 LEU A O 1
ATOM 2183 N N . LEU A 1 288 ? 36.265 2.003 -8.939 1.00 49.84 288 LEU A N 1
ATOM 2184 C CA . LEU A 1 288 ? 35.031 2.158 -8.171 1.00 49.84 288 LEU A CA 1
ATOM 2185 C C . LEU A 1 288 ? 34.307 0.808 -8.121 1.00 49.84 288 LEU A C 1
ATOM 2187 O O . LEU A 1 288 ? 34.394 0.025 -9.063 1.00 49.84 288 LEU A O 1
ATOM 2191 N N . LYS A 1 289 ? 33.672 0.522 -6.980 1.00 43.72 289 LYS A N 1
ATOM 2192 C CA . LYS A 1 289 ? 32.934 -0.720 -6.750 1.00 43.72 289 LYS A CA 1
ATOM 2193 C C . LYS A 1 289 ? 31.818 -0.819 -7.790 1.00 43.72 289 LYS A C 1
ATOM 2195 O O . LYS A 1 289 ? 30.992 0.084 -7.860 1.00 43.72 289 LYS A O 1
ATOM 2200 N N . ASP A 1 290 ? 31.844 -1.897 -8.555 1.00 51.03 290 ASP A N 1
ATOM 2201 C CA . ASP A 1 290 ? 30.747 -2.310 -9.417 1.00 51.03 290 ASP A CA 1
ATOM 2202 C C . ASP A 1 290 ? 29.670 -3.011 -8.568 1.00 51.03 290 ASP A C 1
ATOM 2204 O O . ASP A 1 290 ? 29.999 -3.712 -7.599 1.00 51.03 290 ASP A O 1
ATOM 2208 N N . ASN A 1 291 ? 28.399 -2.798 -8.905 1.00 46.97 291 ASN A N 1
ATOM 2209 C CA . ASN A 1 291 ? 27.272 -3.553 -8.357 1.00 46.97 291 ASN A CA 1
ATOM 2210 C C . ASN A 1 291 ? 27.134 -4.933 -9.036 1.00 46.97 291 ASN A C 1
ATOM 2212 O O . ASN A 1 291 ? 26.446 -5.803 -8.508 1.00 46.97 291 ASN A O 1
ATOM 2216 N N . CYS A 1 292 ? 27.880 -5.202 -10.115 1.00 52.34 292 CYS A N 1
ATOM 2217 C CA . CYS A 1 292 ? 28.034 -6.531 -10.702 1.00 52.34 292 CYS A CA 1
ATOM 2218 C C . CYS A 1 292 ? 28.860 -7.454 -9.788 1.00 52.34 292 CYS A C 1
ATOM 2220 O O . CYS A 1 292 ? 30.066 -7.653 -9.953 1.00 52.34 292 CYS A O 1
ATOM 2222 N N . ILE A 1 293 ? 28.207 -8.056 -8.793 1.00 43.16 293 ILE A N 1
ATOM 2223 C CA . ILE A 1 293 ? 28.789 -9.140 -7.996 1.00 43.16 293 ILE A CA 1
ATOM 2224 C C . ILE A 1 293 ? 28.935 -10.373 -8.901 1.00 43.16 293 ILE A C 1
ATOM 2226 O O . ILE A 1 293 ? 27.969 -11.101 -9.129 1.00 43.16 293 ILE A O 1
ATOM 2230 N N . GLY A 1 294 ? 30.153 -10.638 -9.381 1.00 42.03 294 GLY A N 1
ATOM 2231 C CA . GLY A 1 294 ? 30.485 -11.881 -10.084 1.00 42.03 294 GLY A CA 1
ATOM 2232 C C . GLY A 1 294 ? 31.140 -11.748 -11.457 1.00 42.03 294 GLY A C 1
ATOM 2233 O O . GLY A 1 294 ? 31.203 -12.770 -12.137 1.00 42.03 294 GLY A O 1
ATOM 2234 N N . ASP A 1 295 ? 31.637 -10.568 -11.847 1.00 48.06 295 ASP A N 1
ATOM 2235 C CA . ASP A 1 295 ? 32.567 -10.432 -12.977 1.00 48.06 295 ASP A CA 1
ATOM 2236 C C . ASP A 1 295 ? 33.917 -11.102 -12.614 1.00 48.06 295 ASP A C 1
ATOM 2238 O O . ASP A 1 295 ? 34.678 -10.569 -11.793 1.00 48.06 295 ASP A O 1
ATOM 2242 N N . PRO A 1 296 ? 34.238 -12.287 -13.176 1.00 44.75 296 PRO A N 1
ATOM 2243 C CA . PRO A 1 296 ? 35.465 -13.007 -12.850 1.00 44.75 296 PRO A CA 1
ATOM 2244 C C . PRO A 1 296 ? 36.719 -12.274 -13.342 1.00 44.75 296 PRO A C 1
ATOM 2246 O O . PRO A 1 296 ? 37.798 -12.466 -12.777 1.00 44.75 296 PRO A O 1
ATOM 2249 N N . ASP A 1 297 ? 36.598 -11.442 -14.374 1.00 49.94 297 ASP A N 1
ATOM 2250 C CA . ASP A 1 297 ? 37.711 -10.821 -15.083 1.00 49.94 297 ASP A CA 1
ATOM 2251 C C . ASP A 1 297 ? 38.155 -9.524 -14.394 1.00 49.94 297 ASP A C 1
ATOM 2253 O O . ASP A 1 297 ? 39.359 -9.254 -14.285 1.00 49.94 297 ASP A O 1
ATOM 2257 N N . LEU A 1 298 ? 37.218 -8.789 -13.784 1.00 49.00 298 LEU A N 1
ATOM 2258 C CA . LEU A 1 298 ? 37.509 -7.646 -12.908 1.00 49.00 298 LEU A CA 1
ATOM 2259 C C . LEU A 1 298 ? 38.053 -8.091 -11.539 1.00 49.00 298 LEU A C 1
ATOM 2261 O O . LEU A 1 298 ? 38.969 -7.459 -10.994 1.00 49.00 298 LEU A O 1
ATOM 2265 N N . ASP A 1 299 ? 37.578 -9.226 -11.016 1.00 45.59 299 ASP A N 1
ATOM 2266 C CA . ASP A 1 299 ? 38.134 -9.864 -9.817 1.00 45.59 299 ASP A CA 1
ATOM 2267 C C . ASP A 1 299 ? 39.556 -10.395 -10.065 1.00 45.59 299 ASP A C 1
ATOM 2269 O O . ASP A 1 299 ? 40.448 -10.181 -9.233 1.00 45.59 299 ASP A O 1
ATOM 2273 N N . LEU A 1 300 ? 39.821 -10.994 -11.233 1.00 45.25 300 LEU A N 1
ATOM 2274 C CA . LEU A 1 300 ? 41.166 -11.396 -11.655 1.00 45.25 300 LEU A CA 1
ATOM 2275 C C . LEU A 1 300 ? 42.092 -10.189 -11.849 1.00 45.25 300 LEU A C 1
ATOM 2277 O O . LEU A 1 300 ? 43.238 -10.239 -11.399 1.00 45.25 300 LEU A O 1
ATOM 2281 N N . LEU A 1 301 ? 41.614 -9.087 -12.434 1.00 50.91 301 LEU A N 1
ATOM 2282 C CA . LEU A 1 301 ? 42.376 -7.844 -12.595 1.00 50.91 301 LEU A CA 1
ATOM 2283 C C . LEU A 1 301 ? 42.683 -7.178 -11.244 1.00 50.91 301 LEU A C 1
ATOM 2285 O O . LEU A 1 301 ? 43.804 -6.711 -11.019 1.00 50.91 301 LEU A O 1
ATOM 2289 N N . SER A 1 302 ? 41.727 -7.175 -10.310 1.00 45.91 302 SER A N 1
ATOM 2290 C CA . SER A 1 302 ? 41.918 -6.637 -8.960 1.00 45.91 302 SER A CA 1
ATOM 2291 C C . SER A 1 302 ? 42.925 -7.465 -8.148 1.00 45.91 302 SER A C 1
ATOM 2293 O O . SER A 1 302 ? 43.767 -6.894 -7.448 1.00 45.91 302 SER A O 1
ATOM 2295 N N . LEU A 1 303 ? 42.920 -8.795 -8.304 1.00 43.78 303 LEU A N 1
ATOM 2296 C CA . LEU A 1 303 ? 43.936 -9.710 -7.775 1.00 43.78 303 LEU A CA 1
ATOM 2297 C C . LEU A 1 303 ? 45.304 -9.501 -8.450 1.00 43.78 303 LEU A C 1
ATOM 2299 O O . LEU A 1 303 ? 46.337 -9.558 -7.775 1.00 43.78 303 LEU A O 1
ATOM 2303 N N . PHE A 1 304 ? 45.335 -9.205 -9.753 1.00 45.94 304 PHE A N 1
ATOM 2304 C CA . PHE A 1 304 ? 46.560 -8.997 -10.534 1.00 45.94 304 PHE A CA 1
ATOM 2305 C C . PHE A 1 304 ? 47.258 -7.669 -10.195 1.00 45.94 304 PHE A C 1
ATOM 2307 O O . PHE A 1 304 ? 48.473 -7.646 -10.004 1.00 45.94 304 PHE A O 1
ATOM 2314 N N . ILE A 1 305 ? 46.499 -6.578 -10.023 1.00 48.38 305 ILE A N 1
ATOM 2315 C CA . ILE A 1 305 ? 47.014 -5.250 -9.635 1.00 48.38 305 ILE A CA 1
ATOM 2316 C C . ILE A 1 305 ? 47.417 -5.206 -8.148 1.00 48.38 305 ILE A C 1
ATOM 2318 O O . ILE A 1 305 ? 48.367 -4.513 -7.787 1.00 48.38 305 ILE A O 1
ATOM 2322 N N . ARG A 1 306 ? 46.737 -5.961 -7.268 1.00 42.84 306 ARG A N 1
ATOM 2323 C CA . ARG A 1 306 ? 47.050 -6.030 -5.821 1.00 42.84 306 ARG A CA 1
ATOM 2324 C C . ARG A 1 306 ? 48.126 -7.059 -5.459 1.00 42.84 306 ARG A C 1
ATOM 2326 O O . ARG A 1 306 ? 48.521 -7.136 -4.294 1.00 42.84 306 ARG A O 1
ATOM 2333 N N . SER A 1 307 ? 48.612 -7.843 -6.419 1.00 38.50 307 SER A N 1
ATOM 2334 C CA . SER A 1 307 ? 49.724 -8.767 -6.192 1.00 38.50 307 SER A CA 1
ATOM 2335 C C . SER A 1 307 ? 51.016 -7.977 -5.929 1.00 38.50 307 SER A C 1
ATOM 2337 O O . SER A 1 307 ? 51.352 -7.087 -6.713 1.00 38.50 307 SER A O 1
ATOM 2339 N N . PRO A 1 308 ? 51.782 -8.264 -4.856 1.00 38.16 308 PRO A N 1
ATOM 2340 C CA . PRO A 1 308 ? 53.062 -7.600 -4.642 1.00 38.16 308 PRO A CA 1
ATOM 2341 C C . PRO A 1 308 ? 53.969 -7.876 -5.841 1.00 38.16 308 PRO A C 1
ATOM 2343 O O . PRO A 1 308 ? 54.012 -9.005 -6.334 1.00 38.16 308 PRO A O 1
ATOM 2346 N N . ALA A 1 309 ? 54.693 -6.855 -6.308 1.00 42.69 309 ALA A N 1
ATOM 2347 C CA . ALA A 1 309 ? 55.629 -6.985 -7.418 1.00 42.69 309 ALA A CA 1
ATOM 2348 C C . ALA A 1 309 ? 56.524 -8.217 -7.204 1.00 42.69 309 ALA A C 1
ATOM 2350 O O . ALA A 1 309 ? 57.365 -8.235 -6.302 1.00 42.69 309 ALA A O 1
ATOM 2351 N N . LEU A 1 310 ? 56.328 -9.269 -8.009 1.00 41.00 310 LEU A N 1
ATOM 2352 C CA . LEU A 1 310 ? 57.201 -10.434 -7.974 1.00 41.00 310 LEU A CA 1
ATOM 2353 C C . LEU A 1 310 ? 58.621 -9.942 -8.250 1.00 41.00 310 LEU A C 1
ATOM 2355 O O . LEU A 1 310 ? 58.884 -9.280 -9.258 1.00 41.00 310 LEU A O 1
ATOM 2359 N N . THR A 1 311 ? 59.528 -10.241 -7.328 1.00 42.97 311 THR A N 1
ATOM 2360 C CA . THR A 1 311 ? 60.902 -9.750 -7.364 1.00 42.97 311 THR A CA 1
ATOM 2361 C C . THR A 1 311 ? 61.615 -10.178 -8.652 1.00 42.97 311 THR A C 1
ATOM 2363 O O . THR A 1 311 ? 61.246 -11.132 -9.341 1.00 42.97 311 THR A O 1
ATOM 2366 N N . ASN A 1 312 ? 62.624 -9.389 -8.997 1.00 45.12 312 ASN A N 1
ATOM 2367 C CA . ASN A 1 312 ? 63.521 -9.359 -10.156 1.00 45.12 312 ASN A CA 1
ATOM 2368 C C . ASN A 1 312 ? 64.319 -10.653 -10.466 1.00 45.12 312 ASN A C 1
ATOM 2370 O O . ASN A 1 312 ? 65.390 -10.584 -11.062 1.00 45.12 312 ASN A O 1
ATOM 2374 N N . SER A 1 313 ? 63.820 -11.834 -10.098 1.00 45.19 313 SER A N 1
ATOM 2375 C CA . SER A 1 313 ? 64.526 -13.118 -10.219 1.00 45.19 313 SER A CA 1
ATOM 2376 C C . SER A 1 313 ? 63.871 -14.151 -11.151 1.00 45.19 313 SER A C 1
ATOM 2378 O O . SER A 1 313 ? 64.379 -15.265 -11.260 1.00 45.19 313 SER A O 1
ATOM 2380 N N . SER A 1 314 ? 62.787 -13.828 -11.868 1.00 43.41 314 SER A N 1
ATOM 2381 C CA . SER A 1 314 ? 62.183 -14.758 -12.838 1.00 43.41 314 SER A CA 1
ATOM 2382 C C . SER A 1 314 ? 62.925 -14.752 -14.182 1.00 43.41 314 SER A C 1
ATOM 2384 O O . SER A 1 314 ? 63.098 -13.699 -14.803 1.00 43.41 314 SER A O 1
ATOM 2386 N N . SER A 1 315 ? 63.326 -15.932 -14.659 1.00 42.09 315 SER A N 1
ATOM 2387 C CA . SER A 1 315 ? 63.980 -16.143 -15.957 1.00 42.09 315 SER A CA 1
ATOM 2388 C C . SER A 1 315 ? 63.114 -15.612 -17.110 1.00 42.09 315 SER A C 1
ATOM 2390 O O . SER A 1 315 ? 62.054 -16.168 -17.385 1.00 42.09 315 SER A O 1
ATOM 2392 N N . GLY A 1 316 ? 63.561 -14.526 -17.751 1.00 46.25 316 GLY A N 1
ATOM 2393 C CA . GLY A 1 316 ? 62.827 -13.786 -18.791 1.00 46.25 316 GLY A CA 1
ATOM 2394 C C . GLY A 1 316 ? 62.742 -12.273 -18.545 1.00 46.25 316 GLY A C 1
ATOM 2395 O O . GLY A 1 316 ? 62.381 -11.524 -19.445 1.00 46.25 316 GLY A O 1
ATOM 2396 N N . TRP A 1 317 ? 63.114 -11.803 -17.351 1.00 40.22 317 TRP A N 1
ATOM 2397 C CA . TRP A 1 317 ? 63.112 -10.381 -17.008 1.00 40.22 317 TRP A CA 1
ATOM 2398 C C . TRP A 1 317 ? 64.216 -9.602 -17.744 1.00 40.22 317 TRP A C 1
ATOM 2400 O O . TRP A 1 317 ? 65.405 -9.872 -17.559 1.00 40.22 317 TRP A O 1
ATOM 2410 N N . LYS A 1 318 ? 63.825 -8.603 -18.544 1.00 50.78 318 LYS A N 1
ATOM 2411 C CA . LYS A 1 318 ? 64.714 -7.551 -19.051 1.00 50.78 318 LYS A CA 1
ATOM 2412 C C . LYS A 1 318 ? 64.331 -6.222 -18.407 1.00 50.78 318 LYS A C 1
ATOM 2414 O O . LYS A 1 318 ? 63.206 -5.759 -18.560 1.00 50.78 318 LYS A O 1
ATOM 2419 N N . ALA A 1 319 ? 65.280 -5.612 -17.700 1.00 47.44 319 ALA A N 1
ATOM 2420 C CA . ALA A 1 319 ? 65.071 -4.379 -16.937 1.00 47.44 319 ALA A CA 1
ATOM 2421 C C . ALA A 1 319 ? 64.553 -3.200 -17.784 1.00 47.44 319 ALA A C 1
ATOM 2423 O O . ALA A 1 319 ? 63.895 -2.315 -17.252 1.00 47.44 319 ALA A O 1
ATOM 2424 N N . GLU A 1 320 ? 64.850 -3.204 -19.084 1.00 43.31 320 GLU A N 1
ATOM 2425 C CA . GLU A 1 320 ? 64.530 -2.126 -20.025 1.00 43.31 320 GLU A CA 1
ATOM 2426 C C . GLU A 1 320 ? 63.083 -2.149 -20.555 1.00 43.31 320 GLU A C 1
ATOM 2428 O O . GLU A 1 320 ? 62.623 -1.124 -21.041 1.00 43.31 320 GLU A O 1
ATOM 2433 N N . TYR A 1 321 ? 62.360 -3.270 -20.412 1.00 48.62 321 TYR A N 1
ATOM 2434 C CA . TYR A 1 321 ? 60.979 -3.439 -20.905 1.00 48.62 321 TYR A CA 1
ATOM 2435 C C . TYR A 1 321 ? 59.958 -3.696 -19.782 1.00 48.62 321 TYR A C 1
ATOM 2437 O O . TYR A 1 321 ? 58.765 -3.798 -20.021 1.00 48.62 321 TYR A O 1
ATOM 2445 N N . GLY A 1 322 ? 60.391 -3.836 -18.524 1.00 47.03 322 GLY A N 1
ATOM 2446 C CA . GLY A 1 322 ? 59.486 -4.252 -17.447 1.00 47.03 322 GLY A CA 1
ATOM 2447 C C . GLY A 1 322 ? 58.849 -5.631 -17.704 1.00 47.03 322 GLY A C 1
ATOM 2448 O O . GLY A 1 322 ? 59.156 -6.323 -18.668 1.00 47.03 322 GLY A O 1
ATOM 2449 N N . ARG A 1 323 ? 57.995 -6.100 -16.789 1.00 51.25 323 ARG A N 1
ATOM 2450 C CA . ARG A 1 323 ? 57.306 -7.403 -16.917 1.00 51.25 323 ARG A CA 1
ATOM 2451 C C . ARG A 1 323 ? 55.920 -7.275 -17.583 1.00 51.25 323 ARG A C 1
ATOM 2453 O O . ARG A 1 323 ? 55.248 -8.286 -17.743 1.00 51.25 323 ARG A O 1
ATOM 2460 N N . TYR A 1 324 ? 55.511 -6.045 -17.914 1.00 55.53 324 TYR A N 1
ATOM 2461 C CA . TYR A 1 324 ? 54.118 -5.646 -18.162 1.00 55.53 324 TYR A CA 1
ATOM 2462 C C . TYR A 1 324 ? 53.938 -4.684 -19.355 1.00 55.53 324 TYR A C 1
ATOM 2464 O O . TYR A 1 324 ? 52.852 -4.146 -19.524 1.00 55.53 324 TYR A O 1
ATOM 2472 N N . ASP A 1 325 ? 54.985 -4.471 -20.157 1.00 58.88 325 ASP A N 1
ATOM 2473 C CA . ASP A 1 325 ? 54.923 -3.782 -21.456 1.00 58.88 325 ASP A CA 1
ATOM 2474 C C . ASP A 1 325 ? 54.523 -4.817 -22.523 1.00 58.88 325 ASP A C 1
ATOM 2476 O O . ASP A 1 325 ? 55.361 -5.472 -23.152 1.00 58.88 325 ASP A O 1
ATOM 2480 N N . PHE A 1 326 ? 53.222 -5.098 -22.603 1.00 61.44 326 PHE A N 1
ATOM 2481 C CA . PHE A 1 326 ? 52.671 -6.146 -23.466 1.00 61.44 326 PHE A CA 1
ATOM 2482 C C . PHE A 1 326 ? 52.682 -5.746 -24.938 1.00 61.44 326 PHE A C 1
ATOM 2484 O O . PHE A 1 326 ? 52.701 -6.625 -25.805 1.00 61.44 326 PHE A O 1
ATOM 2491 N N . ASN A 1 327 ? 52.673 -4.445 -25.226 1.00 61.56 327 ASN A N 1
ATOM 2492 C CA . ASN A 1 327 ? 52.753 -3.931 -26.587 1.00 61.56 327 ASN A CA 1
ATOM 2493 C C . ASN A 1 327 ? 54.206 -3.651 -27.042 1.00 61.56 327 ASN A C 1
ATOM 2495 O O . ASN A 1 327 ? 54.427 -3.404 -28.230 1.00 61.56 327 ASN A O 1
ATOM 2499 N N . ALA A 1 328 ? 55.176 -3.782 -26.130 1.00 63.25 328 ALA A N 1
ATOM 2500 C CA . ALA A 1 328 ? 56.610 -3.591 -26.329 1.00 63.25 328 ALA A CA 1
ATOM 2501 C C . ALA A 1 328 ? 57.007 -2.172 -26.790 1.00 63.25 328 ALA A C 1
ATOM 2503 O O . ALA A 1 328 ? 57.986 -2.014 -27.532 1.00 63.25 328 ALA A O 1
ATOM 2504 N N . ASP A 1 329 ? 56.262 -1.139 -26.386 1.00 66.06 329 ASP A N 1
ATOM 2505 C CA . ASP A 1 329 ? 56.515 0.263 -26.744 1.00 66.06 329 ASP A CA 1
ATOM 2506 C C . ASP A 1 329 ? 57.442 1.004 -25.762 1.00 66.06 329 ASP A C 1
ATOM 2508 O O . ASP A 1 329 ? 57.792 2.174 -25.972 1.00 66.06 329 ASP A O 1
ATOM 2512 N N . GLY A 1 330 ? 57.919 0.305 -24.733 1.00 55.06 330 GLY A N 1
ATOM 2513 C CA . GLY A 1 330 ? 58.822 0.814 -23.711 1.00 55.06 330 GLY A CA 1
ATOM 2514 C C . GLY A 1 330 ? 58.118 1.623 -22.625 1.00 55.06 330 GLY A C 1
ATOM 2515 O O . GLY A 1 330 ? 58.797 2.277 -21.824 1.00 55.06 330 GLY A O 1
ATOM 2516 N N . LYS A 1 331 ? 56.783 1.628 -22.593 1.00 55.28 331 LYS A N 1
ATOM 2517 C CA . LYS A 1 331 ? 55.972 2.247 -21.545 1.00 55.28 331 LYS A CA 1
ATOM 2518 C C . LYS A 1 331 ? 55.101 1.183 -20.890 1.00 55.28 331 LYS A C 1
ATOM 2520 O O . LYS A 1 331 ? 54.943 0.083 -21.384 1.00 55.28 331 LYS A O 1
ATOM 2525 N N . ILE A 1 332 ? 54.622 1.509 -19.696 1.00 52.81 332 ILE A N 1
ATOM 2526 C CA . ILE A 1 332 ? 53.545 0.758 -19.057 1.00 52.81 332 ILE A CA 1
ATOM 2527 C C . ILE A 1 332 ? 52.374 1.727 -19.044 1.00 52.81 332 ILE A C 1
ATOM 2529 O O . ILE A 1 332 ? 52.352 2.659 -18.232 1.00 52.81 332 ILE A O 1
ATOM 2533 N N . ASP A 1 333 ? 51.466 1.580 -20.001 1.00 58.94 333 ASP A N 1
ATOM 2534 C CA . ASP A 1 333 ? 50.303 2.445 -20.158 1.00 58.94 333 ASP A CA 1
ATOM 2535 C C . ASP A 1 333 ? 49.031 1.661 -20.535 1.00 58.94 333 ASP A C 1
ATOM 2537 O O . ASP A 1 333 ? 49.004 0.432 -20.585 1.00 58.94 333 ASP A O 1
ATOM 2541 N N . LEU A 1 334 ? 47.917 2.369 -20.741 1.00 53.25 334 LEU A N 1
ATOM 2542 C CA . LEU A 1 334 ? 46.624 1.742 -21.045 1.00 53.25 334 LEU A CA 1
ATOM 2543 C C . LEU A 1 334 ? 46.638 0.922 -22.351 1.00 53.25 334 LEU A C 1
ATOM 2545 O O . LEU A 1 334 ? 45.759 0.096 -22.567 1.00 53.25 334 LEU A O 1
ATOM 2549 N N . ARG A 1 335 ? 47.626 1.104 -23.231 1.00 56.50 335 ARG A N 1
ATOM 2550 C CA . ARG A 1 335 ? 47.775 0.323 -24.466 1.00 56.50 335 ARG A CA 1
ATOM 2551 C C . ARG A 1 335 ? 48.290 -1.080 -24.195 1.00 56.50 335 ARG A C 1
ATOM 2553 O O . ARG A 1 335 ? 47.948 -1.989 -24.944 1.00 56.50 335 ARG A O 1
ATOM 2560 N N . ASP A 1 336 ? 49.071 -1.275 -23.140 1.00 57.09 336 ASP A N 1
ATOM 2561 C CA . ASP A 1 336 ? 49.480 -2.607 -22.685 1.00 57.09 336 ASP A CA 1
ATOM 2562 C C . ASP A 1 336 ? 48.287 -3.409 -22.166 1.00 57.09 336 ASP A C 1
ATOM 2564 O O . ASP A 1 336 ? 48.171 -4.609 -22.419 1.00 57.09 336 ASP A O 1
ATOM 2568 N N . PHE A 1 337 ? 47.347 -2.716 -21.519 1.00 56.59 337 PHE A N 1
ATOM 2569 C CA . PHE A 1 337 ? 46.071 -3.270 -21.075 1.00 56.59 337 PHE A CA 1
ATOM 2570 C C . PHE A 1 337 ? 45.197 -3.730 -22.258 1.00 56.59 337 PHE A C 1
ATOM 2572 O O . PHE A 1 337 ? 44.650 -4.830 -22.218 1.00 56.59 337 PHE A O 1
ATOM 2579 N N . PHE A 1 338 ? 45.153 -2.975 -23.363 1.00 52.91 338 PHE A N 1
ATOM 2580 C CA . PHE A 1 338 ? 44.424 -3.384 -24.576 1.00 52.91 338 PHE A CA 1
ATOM 2581 C C . PHE A 1 338 ? 45.016 -4.626 -25.273 1.00 52.91 338 PHE A C 1
ATOM 2583 O O . PHE A 1 338 ? 44.277 -5.381 -25.904 1.00 52.91 338 PHE A O 1
ATOM 2590 N N . VAL A 1 339 ? 46.324 -4.886 -25.144 1.00 55.25 339 VAL A N 1
ATOM 2591 C CA . VAL A 1 339 ? 46.955 -6.113 -25.680 1.00 55.25 339 VAL A CA 1
ATOM 2592 C C . VAL A 1 339 ? 46.654 -7.344 -24.813 1.00 55.25 339 VAL A C 1
ATOM 2594 O O . VAL A 1 339 ? 46.560 -8.454 -25.341 1.00 55.25 339 VAL A O 1
ATOM 2597 N N . LEU A 1 340 ? 46.457 -7.162 -23.504 1.00 51.38 340 LEU A N 1
ATOM 2598 C CA . LEU A 1 340 ? 45.964 -8.205 -22.596 1.00 51.38 340 LEU A CA 1
ATOM 2599 C C . LEU A 1 340 ? 44.472 -8.507 -22.809 1.00 51.38 340 LEU A C 1
ATOM 2601 O O . LEU A 1 340 ? 44.105 -9.680 -22.853 1.00 51.38 340 LEU A O 1
ATOM 2605 N N . GLY A 1 341 ? 43.642 -7.473 -22.995 1.00 51.31 341 GLY A N 1
ATOM 2606 C CA . GLY A 1 341 ? 42.190 -7.597 -23.185 1.00 51.31 341 GLY A CA 1
ATOM 2607 C C . GLY A 1 341 ? 41.789 -8.455 -24.389 1.00 51.31 341 GLY A C 1
ATOM 2608 O O . GLY A 1 341 ? 40.868 -9.250 -24.287 1.00 51.31 341 GLY A O 1
ATOM 2609 N N . GLY A 1 342 ? 42.552 -8.427 -25.489 1.00 50.25 342 GLY A N 1
ATOM 2610 C CA . GLY A 1 342 ? 42.289 -9.273 -26.666 1.00 50.25 342 GLY A CA 1
ATOM 2611 C C . GLY A 1 342 ? 42.522 -10.786 -26.477 1.00 50.25 342 GLY A C 1
ATOM 2612 O O . GLY A 1 342 ? 42.393 -11.542 -27.440 1.00 50.25 342 GLY A O 1
ATOM 2613 N N . ARG A 1 343 ? 42.926 -11.241 -25.282 1.00 50.28 343 ARG A N 1
ATOM 2614 C CA . ARG A 1 343 ? 43.124 -12.663 -24.925 1.00 50.28 343 ARG A CA 1
ATOM 2615 C C . ARG A 1 343 ? 42.209 -13.157 -23.800 1.00 50.28 343 ARG A C 1
ATOM 2617 O O . ARG A 1 343 ? 42.324 -14.326 -23.436 1.00 50.28 343 ARG A O 1
ATOM 2624 N N . ILE A 1 344 ? 41.361 -12.292 -23.253 1.00 49.72 344 ILE A N 1
ATOM 2625 C CA . ILE A 1 344 ? 40.418 -12.609 -22.176 1.00 49.72 344 ILE A CA 1
ATOM 2626 C C . ILE A 1 344 ? 39.044 -12.844 -22.829 1.00 49.72 344 ILE A C 1
ATOM 2628 O O . ILE A 1 344 ? 38.688 -12.145 -23.776 1.00 49.72 344 ILE A O 1
ATOM 2632 N N . GLU A 1 345 ? 38.328 -13.894 -22.419 1.00 48.97 345 GLU A N 1
ATOM 2633 C CA . GLU A 1 345 ? 36.941 -14.127 -22.859 1.00 48.97 345 GLU A CA 1
ATOM 2634 C C . GLU A 1 345 ? 36.063 -12.986 -22.302 1.00 48.97 345 GLU A C 1
ATOM 2636 O O . GLU A 1 345 ? 36.238 -12.638 -21.145 1.00 48.97 345 GLU A O 1
ATOM 2641 N N . GLY A 1 346 ? 35.171 -12.378 -23.102 1.00 55.50 346 GLY A N 1
ATOM 2642 C CA . GLY A 1 346 ? 34.354 -11.226 -22.661 1.00 55.50 346 GLY A CA 1
ATOM 2643 C C . GLY A 1 346 ? 34.878 -9.838 -23.064 1.00 55.50 346 GLY A C 1
ATOM 2644 O O . GLY A 1 346 ? 34.662 -8.869 -22.350 1.00 55.50 346 GLY A O 1
ATOM 2645 N N . PHE A 1 347 ? 35.604 -9.718 -24.181 1.00 67.94 347 PHE A N 1
ATOM 2646 C CA . PHE A 1 347 ? 36.030 -8.417 -24.709 1.00 67.94 347 PHE A CA 1
ATOM 2647 C C . PHE A 1 347 ? 34.970 -7.820 -25.637 1.00 67.94 347 PHE A C 1
ATOM 2649 O O . PHE A 1 347 ? 34.733 -8.415 -26.681 1.00 67.94 347 PHE A O 1
ATOM 2656 N N . ASP A 1 348 ? 34.482 -6.619 -25.313 1.00 68.88 348 ASP A N 1
ATOM 2657 C CA . ASP A 1 348 ? 33.626 -5.783 -26.172 1.00 68.88 348 ASP A CA 1
ATOM 2658 C C . ASP A 1 348 ? 34.278 -5.530 -27.552 1.00 68.88 348 ASP A C 1
ATOM 2660 O O . ASP A 1 348 ? 35.189 -4.701 -27.727 1.00 68.88 348 ASP A O 1
ATOM 2664 N N . LEU A 1 349 ? 33.860 -6.308 -28.546 1.00 77.75 349 LEU A N 1
ATOM 2665 C CA . LEU A 1 349 ? 34.483 -6.387 -29.861 1.00 77.75 349 LEU A CA 1
ATOM 2666 C C . LEU A 1 349 ? 33.903 -5.357 -30.842 1.00 77.75 349 LEU A C 1
ATOM 2668 O O . LEU A 1 349 ? 34.631 -4.914 -31.746 1.00 77.75 349 LEU A O 1
ATOM 2672 N N . ASP A 1 350 ? 32.653 -4.934 -30.673 1.00 77.44 350 ASP A N 1
ATOM 2673 C CA . ASP A 1 350 ? 32.013 -3.925 -31.526 1.00 77.44 350 ASP A CA 1
ATOM 2674 C C . ASP A 1 350 ? 31.994 -2.499 -30.949 1.00 77.44 350 ASP A C 1
ATOM 2676 O O . ASP A 1 350 ? 31.785 -1.539 -31.707 1.00 77.44 350 ASP A O 1
ATOM 2680 N N . LYS A 1 351 ? 32.403 -2.353 -29.687 1.00 77.56 351 LYS A N 1
ATOM 2681 C CA . LYS A 1 351 ? 32.634 -1.104 -28.957 1.00 77.56 351 LYS A CA 1
ATOM 2682 C C . LYS A 1 351 ? 31.363 -0.351 -28.597 1.00 77.56 351 LYS A C 1
ATOM 2684 O O . LYS A 1 351 ? 31.366 0.888 -28.640 1.00 77.56 351 LYS A O 1
ATOM 2689 N N . ASP A 1 352 ? 30.291 -1.059 -28.277 1.00 71.75 352 ASP A N 1
ATOM 2690 C CA . ASP A 1 352 ? 29.077 -0.483 -27.691 1.00 71.75 352 ASP A CA 1
ATOM 2691 C C . ASP A 1 352 ? 29.086 -0.456 -26.154 1.00 71.75 352 ASP A C 1
ATOM 2693 O O . ASP A 1 352 ? 28.180 0.107 -25.533 1.00 71.75 352 ASP A O 1
ATOM 2697 N N . ASN A 1 353 ? 30.193 -0.911 -25.564 1.00 72.69 353 ASN A N 1
ATOM 2698 C CA . ASN A 1 353 ? 30.431 -1.121 -24.147 1.00 72.69 353 ASN A CA 1
ATOM 2699 C C . ASN A 1 353 ? 29.745 -2.372 -23.582 1.00 72.69 353 ASN A C 1
ATOM 2701 O O . ASN A 1 353 ? 29.814 -2.578 -22.385 1.00 72.69 353 ASN A O 1
ATOM 2705 N N . TYR A 1 354 ? 29.118 -3.241 -24.349 1.00 76.00 354 TYR A N 1
ATOM 2706 C CA . TYR A 1 354 ? 28.603 -4.503 -23.834 1.00 76.00 354 TYR A CA 1
ATOM 2707 C C . TYR A 1 354 ? 29.517 -5.641 -24.281 1.00 76.00 354 TYR A C 1
ATOM 2709 O O . TYR A 1 354 ? 30.311 -5.514 -25.205 1.00 76.00 354 TYR A O 1
ATOM 2717 N N . ASP A 1 355 ? 29.515 -6.728 -23.519 1.00 77.56 355 ASP A N 1
ATOM 2718 C CA . ASP A 1 355 ? 30.294 -7.913 -23.844 1.00 77.56 355 ASP A CA 1
ATOM 2719 C C . ASP A 1 355 ? 29.491 -9.174 -23.513 1.00 77.56 355 ASP A C 1
ATOM 2721 O O . ASP A 1 355 ? 28.483 -9.149 -22.799 1.00 77.56 355 ASP A O 1
ATOM 2725 N N . THR A 1 356 ? 29.947 -10.313 -24.034 1.00 78.00 356 THR A N 1
ATOM 2726 C CA . THR A 1 356 ? 29.261 -11.605 -23.852 1.00 78.00 356 THR A CA 1
ATOM 2727 C C . THR A 1 356 ? 29.331 -12.171 -22.426 1.00 78.00 356 THR A C 1
ATOM 2729 O O . THR A 1 356 ? 28.913 -13.315 -22.196 1.00 78.00 356 THR A O 1
ATOM 2732 N N . THR A 1 357 ? 29.876 -11.436 -21.448 1.00 71.06 357 THR A N 1
ATOM 2733 C CA . THR A 1 357 ? 29.899 -11.906 -20.061 1.00 71.06 357 THR A CA 1
ATOM 2734 C C . THR A 1 357 ? 28.487 -11.988 -19.495 1.00 71.06 357 THR A C 1
ATOM 2736 O O . THR A 1 357 ? 27.531 -11.375 -19.965 1.00 71.06 357 THR A O 1
ATOM 2739 N N . ARG A 1 358 ? 28.338 -12.751 -18.410 1.00 69.00 358 ARG A N 1
ATOM 2740 C CA . ARG A 1 358 ? 27.054 -12.875 -17.713 1.00 69.00 358 ARG A CA 1
ATOM 2741 C C . ARG A 1 358 ? 26.547 -11.540 -17.143 1.00 69.00 358 ARG A C 1
ATOM 2743 O O . ARG A 1 358 ? 25.352 -11.439 -16.886 1.00 69.00 358 ARG A O 1
ATOM 2750 N N . CYS A 1 359 ? 27.438 -10.579 -16.901 1.00 65.62 359 CYS A N 1
ATOM 2751 C CA . CYS A 1 359 ? 27.111 -9.298 -16.281 1.00 65.62 359 CYS A CA 1
ATOM 2752 C C . CYS A 1 359 ? 26.611 -8.271 -17.300 1.00 65.62 359 CYS A C 1
ATOM 2754 O O . CYS A 1 359 ? 25.613 -7.621 -17.024 1.00 65.62 359 CYS A O 1
ATOM 2756 N N . HIS A 1 360 ? 27.248 -8.166 -18.471 1.00 73.19 360 HIS A N 1
ATOM 2757 C CA . HIS A 1 360 ? 26.819 -7.238 -19.526 1.00 73.19 360 HIS A CA 1
ATOM 2758 C C . HIS A 1 360 ? 25.896 -7.879 -20.565 1.00 73.19 360 HIS A C 1
ATOM 2760 O O . HIS A 1 360 ? 25.277 -7.150 -21.322 1.00 73.19 360 HIS A O 1
ATOM 2766 N N . ASN A 1 361 ? 25.777 -9.212 -20.580 1.00 78.31 361 ASN A N 1
ATOM 2767 C CA . ASN A 1 361 ? 24.794 -10.002 -21.330 1.00 78.31 361 ASN A CA 1
ATOM 2768 C C . ASN A 1 361 ? 24.598 -9.567 -22.795 1.00 78.31 361 ASN A C 1
ATOM 2770 O O . ASN A 1 361 ? 23.482 -9.609 -23.314 1.00 78.31 361 ASN A O 1
ATOM 2774 N N . ASP A 1 362 ? 25.680 -9.196 -23.479 1.00 85.38 362 ASP A N 1
ATOM 2775 C CA . ASP A 1 362 ? 25.636 -8.958 -24.912 1.00 85.38 362 ASP A CA 1
ATOM 2776 C C . ASP A 1 362 ? 25.423 -10.285 -25.650 1.00 85.38 362 ASP A C 1
ATOM 2778 O O . ASP A 1 362 ? 26.233 -11.219 -25.596 1.00 85.38 362 ASP A O 1
ATOM 2782 N N . CYS A 1 363 ? 24.295 -10.380 -26.339 1.00 89.50 363 CYS A N 1
ATOM 2783 C CA . CYS A 1 363 ? 23.928 -11.531 -27.139 1.00 89.50 363 CYS A CA 1
ATOM 2784 C C . CYS A 1 363 ? 24.583 -11.522 -28.533 1.00 89.50 363 CYS A C 1
ATOM 2786 O O . CYS A 1 363 ? 24.619 -12.570 -29.192 1.00 89.50 363 CYS A O 1
ATOM 2788 N N . ASN A 1 364 ? 25.142 -10.393 -28.981 1.00 88.69 364 ASN A N 1
ATOM 2789 C CA . ASN A 1 364 ? 25.887 -10.260 -30.226 1.00 88.69 364 ASN A CA 1
ATOM 2790 C C . ASN A 1 364 ? 26.946 -9.140 -30.195 1.00 88.69 364 ASN A C 1
ATOM 2792 O O . ASN A 1 364 ? 26.836 -8.159 -30.922 1.00 88.69 364 ASN A O 1
ATOM 2796 N N . ASP A 1 365 ? 28.068 -9.464 -29.558 1.00 84.12 365 ASP A N 1
ATOM 2797 C CA . ASP A 1 365 ? 29.338 -8.714 -29.433 1.00 84.12 365 ASP A CA 1
ATOM 2798 C C . ASP A 1 365 ? 30.079 -8.427 -30.766 1.00 84.12 365 ASP A C 1
ATOM 2800 O O . ASP A 1 365 ? 31.291 -8.258 -30.863 1.00 84.12 365 ASP A O 1
ATOM 2804 N N . LYS A 1 366 ? 29.377 -8.487 -31.894 1.00 88.88 366 LYS A N 1
ATOM 2805 C CA . LYS A 1 366 ? 29.859 -8.055 -33.216 1.00 88.88 366 LYS A CA 1
ATOM 2806 C C . LYS A 1 366 ? 28.943 -7.011 -33.838 1.00 88.88 366 LYS A C 1
ATOM 2808 O O . LYS A 1 366 ? 29.217 -6.567 -34.961 1.00 88.88 366 LYS A O 1
ATOM 2813 N N . ASN A 1 367 ? 27.841 -6.685 -33.184 1.00 88.44 367 ASN A N 1
ATOM 2814 C CA . ASN A 1 367 ? 26.839 -5.760 -33.643 1.00 88.44 367 ASN A CA 1
ATOM 2815 C C . ASN A 1 367 ? 26.422 -4.799 -32.526 1.00 88.44 367 ASN A C 1
ATOM 2817 O O . ASN A 1 367 ? 25.440 -5.042 -31.846 1.00 88.44 367 ASN A O 1
ATOM 2821 N N . LYS A 1 368 ? 27.035 -3.614 -32.541 1.00 88.88 368 LYS A N 1
ATOM 2822 C CA . LYS A 1 368 ? 26.792 -2.493 -31.621 1.00 88.88 368 LYS A CA 1
ATOM 2823 C C . LYS A 1 368 ? 25.342 -2.001 -31.435 1.00 88.88 368 LYS A C 1
ATOM 2825 O O . LYS A 1 368 ? 25.105 -0.999 -30.763 1.00 88.88 368 LYS A O 1
ATOM 2830 N N . ASN A 1 369 ? 24.404 -2.542 -32.212 1.00 85.75 369 ASN A N 1
ATOM 2831 C CA . ASN A 1 369 ? 22.972 -2.245 -32.135 1.00 85.75 369 ASN A CA 1
ATOM 2832 C C . ASN A 1 369 ? 22.191 -3.402 -31.479 1.00 85.75 369 ASN A C 1
ATOM 2834 O O . ASN A 1 369 ? 20.969 -3.444 -31.595 1.00 85.75 369 ASN A O 1
ATOM 2838 N N . VAL A 1 370 ? 22.892 -4.395 -30.934 1.00 88.75 370 VAL A N 1
ATOM 2839 C CA . VAL A 1 370 ? 22.339 -5.571 -30.272 1.00 88.75 370 VAL A CA 1
ATOM 2840 C C . VAL A 1 370 ? 23.059 -5.693 -28.939 1.00 88.75 370 VAL A C 1
ATOM 2842 O O . VAL A 1 370 ? 24.159 -6.212 -28.894 1.00 88.75 370 VAL A O 1
ATOM 2845 N N . ASN A 1 371 ? 22.454 -5.160 -27.887 1.00 84.19 371 ASN A N 1
ATOM 2846 C CA . ASN A 1 371 ? 22.981 -5.143 -26.526 1.00 84.19 371 ASN A CA 1
ATOM 2847 C C . ASN A 1 371 ? 21.857 -4.787 -25.539 1.00 84.19 371 ASN A C 1
ATOM 2849 O O . ASN A 1 371 ? 20.885 -4.160 -25.952 1.00 84.19 371 ASN A O 1
ATOM 2853 N N . PRO A 1 372 ? 21.991 -5.074 -24.232 1.00 80.12 372 PRO A N 1
ATOM 2854 C CA . PRO A 1 372 ? 20.952 -4.771 -23.241 1.00 80.12 372 PRO A CA 1
ATOM 2855 C C . PRO A 1 372 ? 20.444 -3.334 -23.144 1.00 80.12 372 PRO A C 1
ATOM 2857 O O . PRO A 1 372 ? 19.317 -3.121 -22.709 1.00 80.12 372 PRO A O 1
ATOM 2860 N N . GLY A 1 373 ? 21.239 -2.344 -23.550 1.00 74.06 373 GLY A N 1
ATOM 2861 C CA . GLY A 1 373 ? 20.805 -0.944 -23.591 1.00 74.06 373 GLY A CA 1
ATOM 2862 C C . GLY A 1 373 ? 20.155 -0.517 -24.909 1.00 74.06 373 GLY A C 1
ATOM 2863 O O . GLY A 1 373 ? 19.818 0.659 -25.066 1.00 74.06 373 GLY A O 1
ATOM 2864 N N . SER A 1 374 ? 20.030 -1.415 -25.886 1.00 78.75 374 SER A N 1
ATOM 2865 C CA . SER A 1 374 ? 19.430 -1.118 -27.185 1.00 78.75 374 SER A CA 1
ATOM 2866 C C . SER A 1 374 ? 17.913 -1.246 -27.139 1.00 78.75 374 SER A C 1
ATOM 2868 O O . SER A 1 374 ? 17.355 -2.035 -26.389 1.00 78.75 374 SER A O 1
ATOM 2870 N N . ALA A 1 375 ? 17.237 -0.453 -27.968 1.00 72.44 375 ALA A N 1
ATOM 2871 C CA . ALA A 1 375 ? 15.804 -0.602 -28.181 1.00 72.44 375 ALA A CA 1
ATOM 2872 C C . ALA A 1 375 ? 15.530 -1.773 -29.135 1.00 72.44 375 ALA A C 1
ATOM 2874 O O . ALA A 1 375 ? 16.247 -1.937 -30.128 1.00 72.44 375 ALA A O 1
ATOM 2875 N N . GLU A 1 376 ? 14.458 -2.519 -28.874 1.00 71.94 376 GLU A N 1
ATOM 2876 C CA . GLU A 1 376 ? 13.942 -3.530 -29.800 1.00 71.94 376 GLU A CA 1
ATOM 2877 C C . GLU A 1 376 ? 13.539 -2.893 -31.134 1.00 71.94 376 GLU A C 1
ATOM 2879 O O . GLU A 1 376 ? 12.892 -1.839 -31.185 1.00 71.94 376 GLU A O 1
ATOM 2884 N N . VAL A 1 377 ? 13.905 -3.543 -32.238 1.00 69.81 377 VAL A N 1
ATOM 2885 C CA . VAL A 1 377 ? 13.430 -3.190 -33.576 1.00 69.81 377 VAL A CA 1
ATOM 2886 C C . VAL A 1 377 ? 12.813 -4.420 -34.224 1.00 69.81 377 VAL A C 1
ATOM 2888 O O . VAL A 1 377 ? 13.329 -5.511 -34.070 1.00 69.81 377 VAL A O 1
ATOM 2891 N N . CYS A 1 378 ? 11.728 -4.249 -34.990 1.00 70.50 378 CYS A N 1
ATOM 2892 C CA . CYS A 1 378 ? 11.068 -5.371 -35.671 1.00 70.50 378 CYS A CA 1
ATOM 2893 C C . CYS A 1 378 ? 11.919 -5.960 -36.814 1.00 70.50 378 CYS A C 1
ATOM 2895 O O . CYS A 1 378 ? 11.631 -5.733 -38.001 1.00 70.50 378 CYS A O 1
ATOM 2897 N N . ASP A 1 379 ? 12.972 -6.693 -36.479 1.00 70.62 379 ASP A N 1
ATOM 2898 C CA . ASP A 1 379 ? 13.902 -7.317 -37.414 1.00 70.62 379 ASP A CA 1
ATOM 2899 C C . ASP A 1 379 ? 14.005 -8.843 -37.246 1.00 70.62 379 ASP A C 1
ATOM 2901 O O . ASP A 1 379 ? 14.745 -9.488 -37.998 1.00 70.62 379 ASP A O 1
ATOM 2905 N N . GLY A 1 380 ? 13.205 -9.437 -36.349 1.00 72.38 380 GLY A N 1
ATOM 2906 C CA . GLY A 1 380 ? 13.251 -10.869 -36.046 1.00 72.38 380 GLY A CA 1
ATOM 2907 C C . GLY A 1 380 ? 14.430 -11.261 -35.152 1.00 72.38 380 GLY A C 1
ATOM 2908 O O . GLY A 1 380 ? 14.683 -12.458 -34.967 1.00 72.38 380 GLY A O 1
ATOM 2909 N N . GLY A 1 381 ? 15.175 -10.276 -34.652 1.00 80.06 381 GLY A N 1
ATOM 2910 C CA . GLY A 1 381 ? 16.241 -10.394 -33.676 1.00 80.06 381 GLY A CA 1
ATOM 2911 C C . GLY A 1 381 ? 15.785 -10.027 -32.266 1.00 80.06 381 GLY A C 1
ATOM 2912 O O . GLY A 1 381 ? 14.667 -9.595 -32.031 1.00 80.06 381 GLY A O 1
ATOM 2913 N N . ASP A 1 382 ? 16.674 -10.289 -31.319 1.00 82.88 382 ASP A N 1
ATOM 2914 C CA . ASP A 1 382 ? 16.587 -9.842 -29.931 1.00 82.88 382 ASP A CA 1
ATOM 2915 C C . ASP A 1 382 ? 17.659 -8.756 -29.808 1.00 82.88 382 ASP A C 1
ATOM 2917 O O . ASP A 1 382 ? 18.850 -9.078 -29.774 1.00 82.88 382 ASP A O 1
ATOM 2921 N N . ASN A 1 383 ? 17.271 -7.486 -29.941 1.00 83.44 383 ASN A N 1
ATOM 2922 C CA . ASN A 1 383 ? 18.209 -6.363 -29.996 1.00 83.44 383 ASN A CA 1
ATOM 2923 C C . ASN A 1 383 ? 18.608 -5.894 -28.598 1.00 83.44 383 ASN A C 1
ATOM 2925 O O . ASN A 1 383 ? 19.700 -5.362 -28.440 1.00 83.44 383 ASN A O 1
ATOM 2929 N N . ASN A 1 384 ? 17.758 -6.097 -27.600 1.00 82.94 384 ASN A N 1
ATOM 2930 C CA . ASN A 1 384 ? 17.980 -5.733 -26.209 1.00 82.94 384 ASN A CA 1
ATOM 2931 C C . ASN A 1 384 ? 18.425 -6.930 -25.347 1.00 82.94 384 ASN A C 1
ATOM 2933 O O . ASN A 1 384 ? 18.560 -6.822 -24.131 1.00 82.94 384 ASN A O 1
ATOM 2937 N N . CYS A 1 385 ? 18.666 -8.086 -25.964 1.00 85.19 385 CYS A N 1
ATOM 2938 C CA . CYS A 1 385 ? 19.186 -9.293 -25.327 1.00 85.19 385 CYS A CA 1
ATOM 2939 C C . CYS A 1 385 ? 18.362 -9.784 -24.113 1.00 85.19 385 CYS A C 1
ATOM 2941 O O . CYS A 1 385 ? 18.896 -10.471 -23.226 1.00 85.19 385 CYS A O 1
ATOM 2943 N N . ASP A 1 386 ? 17.057 -9.484 -24.070 1.00 81.62 386 ASP A N 1
ATOM 2944 C CA . ASP A 1 386 ? 16.134 -9.883 -23.000 1.00 81.62 386 ASP A CA 1
ATOM 2945 C C . ASP A 1 386 ? 15.528 -11.288 -23.215 1.00 81.62 386 ASP A C 1
ATOM 2947 O O . ASP A 1 386 ? 14.758 -11.792 -22.382 1.00 81.62 386 ASP A O 1
ATOM 2951 N N . LYS A 1 387 ? 15.935 -11.960 -24.303 1.00 83.62 387 LYS A N 1
ATOM 2952 C CA . LYS A 1 387 ? 15.481 -13.280 -24.774 1.00 83.62 387 LYS A CA 1
ATOM 2953 C C . LYS A 1 387 ? 14.063 -13.286 -25.326 1.00 83.62 387 LYS A C 1
ATOM 2955 O O . LYS A 1 387 ? 13.488 -14.371 -25.498 1.00 83.62 387 LYS A O 1
ATOM 2960 N N . LYS A 1 388 ? 13.489 -12.124 -25.617 1.00 77.62 388 LYS A N 1
ATOM 2961 C CA . LYS A 1 388 ? 12.179 -11.982 -26.238 1.00 77.62 388 LYS A CA 1
ATOM 2962 C C . LYS A 1 388 ? 12.317 -11.259 -27.573 1.00 77.62 388 LYS A C 1
ATOM 2964 O O . LYS A 1 388 ? 12.276 -10.047 -27.660 1.00 77.62 388 LYS A O 1
ATOM 2969 N N . VAL A 1 389 ? 12.351 -12.054 -28.636 1.00 74.75 389 VAL A N 1
ATOM 2970 C CA . VAL A 1 389 ? 12.308 -11.542 -30.010 1.00 74.75 389 VAL A CA 1
ATOM 2971 C C . VAL A 1 389 ? 10.990 -10.799 -30.251 1.00 74.75 389 VAL A C 1
ATOM 2973 O O . VAL A 1 389 ? 9.919 -11.411 -30.139 1.00 74.75 389 VAL A O 1
ATOM 2976 N N . ASP A 1 390 ? 11.075 -9.512 -30.595 1.00 63.25 390 ASP A N 1
ATOM 2977 C CA . ASP A 1 390 ? 9.964 -8.659 -31.037 1.00 63.25 390 ASP A CA 1
ATOM 2978 C C . ASP A 1 390 ? 8.727 -8.657 -30.088 1.00 63.25 390 ASP A C 1
ATOM 2980 O O . ASP A 1 390 ? 7.575 -8.618 -30.546 1.00 63.25 390 ASP A O 1
ATOM 2984 N N . TYR A 1 391 ? 8.905 -8.766 -28.760 1.00 53.69 391 TYR A N 1
ATOM 2985 C CA . TYR A 1 391 ? 7.795 -9.016 -27.814 1.00 53.69 391 TYR A CA 1
ATOM 2986 C C . TYR A 1 391 ? 7.340 -7.780 -27.007 1.00 53.69 391 TYR A C 1
ATOM 2988 O O . TYR A 1 391 ? 8.051 -7.284 -26.140 1.00 53.69 391 TYR A O 1
ATOM 2996 N N . ALA A 1 392 ? 6.083 -7.348 -27.184 1.00 53.50 392 ALA A N 1
ATOM 2997 C CA . ALA A 1 392 ? 5.504 -6.176 -26.509 1.00 53.50 392 ALA A CA 1
ATOM 2998 C C . ALA A 1 392 ? 4.710 -6.532 -25.235 1.00 53.50 392 ALA A C 1
ATOM 3000 O O . ALA A 1 392 ? 3.615 -7.097 -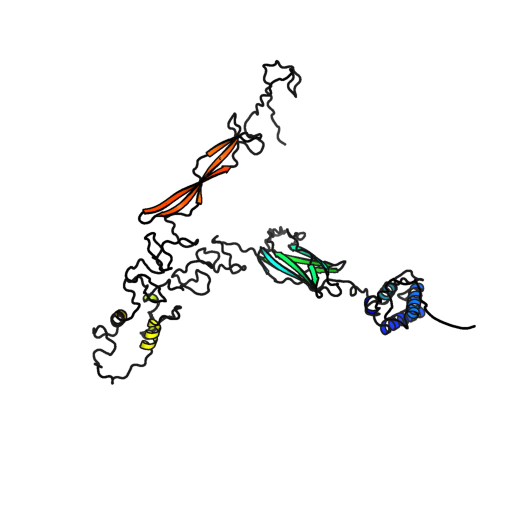25.334 1.00 53.50 392 ALA A O 1
ATOM 3001 N N . PHE A 1 393 ? 5.201 -6.175 -24.036 1.00 44.25 393 PHE A N 1
ATOM 3002 C CA . PHE A 1 393 ? 4.413 -6.363 -22.805 1.00 44.25 393 PHE A CA 1
ATOM 3003 C C . PHE A 1 393 ? 4.765 -5.459 -21.603 1.00 44.25 393 PHE A C 1
ATOM 3005 O O . PHE A 1 393 ? 4.856 -5.974 -20.498 1.00 44.25 393 PHE A O 1
ATOM 3012 N N . SER A 1 394 ? 4.899 -4.134 -21.749 1.00 38.94 394 SER A N 1
ATOM 3013 C CA . SER A 1 394 ? 4.506 -3.185 -20.678 1.00 38.94 394 SER A CA 1
ATOM 3014 C C . SER A 1 394 ? 4.563 -1.721 -21.129 1.00 38.94 394 SER A C 1
ATOM 3016 O O . SER A 1 394 ? 5.270 -1.373 -22.070 1.00 38.94 394 SER A O 1
ATOM 3018 N N . LEU A 1 395 ? 3.801 -0.867 -20.440 1.00 42.06 395 LEU A N 1
ATOM 3019 C CA . LEU A 1 395 ? 3.913 0.591 -20.489 1.00 42.06 395 LEU A CA 1
ATOM 3020 C C . LEU A 1 395 ? 5.306 0.975 -19.967 1.00 42.06 395 LEU A C 1
ATOM 3022 O O . LEU A 1 395 ? 5.568 0.779 -18.788 1.00 42.06 395 LEU A O 1
ATOM 3026 N N . GLY A 1 396 ? 6.190 1.459 -20.841 1.00 46.00 396 GLY A N 1
ATOM 3027 C CA . GLY A 1 396 ? 7.536 1.893 -20.446 1.00 46.00 396 GLY A CA 1
ATOM 3028 C C . GLY A 1 396 ? 8.607 1.730 -21.522 1.00 46.00 396 GLY A C 1
ATOM 3029 O O . GLY A 1 396 ? 9.584 2.464 -21.495 1.00 46.00 396 GLY A O 1
ATOM 3030 N N . ASP A 1 397 ? 8.387 0.873 -22.523 1.00 44.44 397 ASP A N 1
ATOM 3031 C CA . ASP A 1 397 ? 9.283 0.750 -23.677 1.00 44.44 397 ASP A CA 1
ATOM 3032 C C . ASP A 1 397 ? 8.562 1.204 -24.958 1.00 44.44 397 ASP A C 1
ATOM 3034 O O . ASP A 1 397 ? 7.491 0.705 -25.328 1.00 44.44 397 ASP A O 1
ATOM 3038 N N . LEU A 1 398 ? 9.074 2.267 -25.577 1.00 43.25 398 LEU A N 1
ATOM 3039 C CA . LEU A 1 398 ? 8.413 2.992 -26.659 1.00 43.25 398 LEU A CA 1
ATOM 3040 C C . LEU A 1 398 ? 8.660 2.318 -28.012 1.00 43.25 398 LEU A C 1
ATOM 3042 O O . LEU A 1 398 ? 9.316 2.892 -28.879 1.00 43.25 398 LEU A O 1
ATOM 3046 N N . ASP A 1 399 ? 7.932 1.237 -28.288 1.00 42.66 399 ASP A N 1
ATOM 3047 C CA . ASP A 1 399 ? 7.531 0.914 -29.665 1.00 42.66 399 ASP A CA 1
ATOM 3048 C C . ASP A 1 399 ? 6.397 1.855 -30.142 1.00 42.66 399 ASP A C 1
ATOM 3050 O O . ASP A 1 399 ? 5.307 1.478 -30.591 1.00 42.66 399 ASP A O 1
ATOM 3054 N N . ASN A 1 400 ? 6.629 3.165 -30.024 1.00 46.31 400 ASN A N 1
ATOM 3055 C CA . ASN A 1 400 ? 5.720 4.185 -30.539 1.00 46.31 400 ASN A CA 1
ATOM 3056 C C . ASN A 1 400 ? 5.785 4.320 -32.069 1.00 46.31 400 ASN A C 1
ATOM 3058 O O . ASN A 1 400 ? 5.165 5.234 -32.619 1.00 46.31 400 ASN A O 1
ATOM 3062 N N . THR A 1 401 ? 6.453 3.403 -32.773 1.00 51.38 401 THR A N 1
ATOM 3063 C CA . THR A 1 401 ? 6.418 3.392 -34.235 1.00 51.38 401 THR A CA 1
ATOM 3064 C C . THR A 1 401 ? 5.150 2.720 -34.773 1.00 51.38 40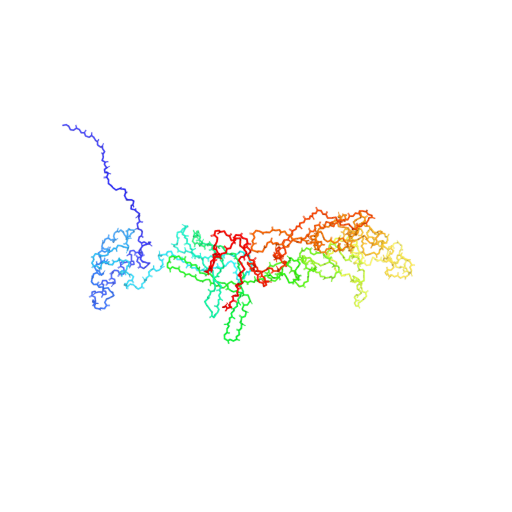1 THR A C 1
ATOM 3066 O O . THR A 1 401 ? 4.617 3.182 -35.788 1.00 51.38 401 THR A O 1
ATOM 3069 N N . CYS A 1 402 ? 4.581 1.729 -34.065 1.00 52.66 402 CYS A N 1
ATOM 3070 C CA . CYS A 1 402 ? 3.363 1.025 -34.503 1.00 52.66 402 CYS A CA 1
ATOM 3071 C C . CYS A 1 402 ? 2.063 1.501 -33.824 1.00 52.66 402 CYS A C 1
ATOM 3073 O O . CYS A 1 402 ? 0.965 1.287 -34.356 1.00 52.66 402 CYS A O 1
ATOM 3075 N N . GLY A 1 403 ? 2.170 2.201 -32.688 1.00 55.28 403 GLY A N 1
ATOM 3076 C CA . GLY A 1 403 ? 1.040 2.717 -31.908 1.00 55.28 403 GLY A CA 1
ATOM 3077 C C . GLY A 1 403 ? 0.264 1.629 -31.148 1.00 55.28 403 GLY A C 1
ATOM 3078 O O . GLY A 1 403 ? 0.207 0.481 -31.562 1.00 55.28 403 GLY A O 1
ATOM 3079 N N . GLN A 1 404 ? -0.366 1.987 -30.024 1.00 62.41 404 GLN A N 1
ATOM 3080 C CA . GLN A 1 404 ? -1.160 1.040 -29.227 1.00 62.41 404 GLN A CA 1
ATOM 3081 C C . GLN A 1 404 ? -2.481 0.654 -29.909 1.00 62.41 404 GLN A C 1
ATOM 3083 O O . GLN A 1 404 ? -3.177 1.520 -30.458 1.00 62.41 404 GLN A O 1
ATOM 3088 N N . SER A 1 405 ? -2.879 -0.617 -29.769 1.00 73.50 405 SER A N 1
ATOM 3089 C CA . SER A 1 405 ? -4.201 -1.095 -30.181 1.00 73.50 405 SER A CA 1
ATOM 3090 C C . SER A 1 405 ? -5.302 -0.395 -29.392 1.00 73.50 405 SER A C 1
ATOM 3092 O O . SER A 1 405 ? -5.436 -0.559 -28.177 1.00 73.50 405 SER A O 1
ATOM 3094 N N . LYS A 1 406 ? -6.113 0.409 -30.079 1.00 77.69 406 LYS A N 1
ATOM 3095 C CA . LYS A 1 406 ? -7.094 1.289 -29.435 1.00 77.69 406 LYS A CA 1
ATOM 3096 C C . LYS A 1 406 ? -8.351 1.467 -30.268 1.00 77.69 406 LYS A C 1
ATOM 3098 O O . LYS A 1 406 ? -8.363 1.301 -31.487 1.00 77.69 406 LYS A O 1
ATOM 3103 N N . TRP A 1 407 ? -9.424 1.865 -29.590 1.00 80.12 407 TRP A N 1
ATOM 3104 C CA . TRP A 1 407 ? -10.608 2.381 -30.265 1.00 80.12 407 TRP A CA 1
ATOM 3105 C C . TRP A 1 407 ? -10.300 3.776 -30.807 1.00 80.12 407 TRP A C 1
ATOM 3107 O O . TRP A 1 407 ? -9.949 4.682 -30.054 1.00 80.12 407 TRP A O 1
ATOM 3117 N N . VAL A 1 408 ? -10.462 3.957 -32.113 1.00 81.12 408 VAL A N 1
ATOM 3118 C CA . VAL A 1 408 ? -10.304 5.240 -32.795 1.00 81.12 408 VAL A CA 1
ATOM 3119 C C . VAL A 1 408 ? -11.645 5.636 -33.401 1.00 81.12 408 VAL A C 1
ATOM 3121 O O . VAL A 1 408 ? -12.298 4.844 -34.081 1.00 81.12 408 VAL A O 1
ATOM 3124 N N . SER A 1 409 ? -12.075 6.868 -33.142 1.00 81.75 409 SER A N 1
ATOM 3125 C CA . SER A 1 409 ? -13.257 7.443 -33.787 1.00 81.75 409 SER A CA 1
ATOM 3126 C C . SER A 1 409 ? -12.995 7.584 -35.285 1.00 81.75 409 SER A C 1
ATOM 3128 O O . SER A 1 409 ? -12.065 8.287 -35.676 1.00 81.75 409 SER A O 1
ATOM 3130 N N . THR A 1 410 ? -13.849 7.004 -36.130 1.00 85.50 410 THR A N 1
ATOM 3131 C CA . THR A 1 410 ? -13.714 7.127 -37.597 1.00 85.50 410 THR A CA 1
ATOM 3132 C C . THR A 1 410 ? -14.186 8.487 -38.112 1.00 85.50 410 THR A C 1
ATOM 3134 O O . THR A 1 410 ? -13.978 8.829 -39.273 1.00 85.50 410 THR A O 1
ATOM 3137 N N . GLY A 1 411 ? -14.862 9.263 -37.256 1.00 84.69 411 GLY A N 1
ATOM 3138 C CA . GLY A 1 411 ? -15.531 10.507 -37.630 1.00 84.69 411 GLY A CA 1
ATOM 3139 C C . GLY A 1 411 ? -16.870 10.288 -38.338 1.00 84.69 411 GLY A C 1
ATOM 3140 O O . GLY A 1 411 ? -17.596 11.255 -38.557 1.00 84.69 411 GLY A O 1
ATOM 3141 N N . GLN A 1 412 ? -17.241 9.041 -38.652 1.00 90.19 412 GLN A N 1
ATOM 3142 C CA . GLN A 1 412 ? -18.556 8.741 -39.204 1.00 90.19 412 GLN A CA 1
ATOM 3143 C C . GLN A 1 412 ? -19.626 8.885 -38.124 1.00 90.19 412 GLN A C 1
ATOM 3145 O O . GLN A 1 412 ? -19.506 8.341 -37.021 1.00 90.19 412 GLN A O 1
ATOM 3150 N N . THR A 1 413 ? -20.698 9.599 -38.455 1.00 90.81 413 THR A N 1
ATOM 3151 C CA . THR A 1 413 ? -21.876 9.723 -37.598 1.00 90.81 413 THR A CA 1
ATOM 3152 C C . THR A 1 413 ? -23.130 9.275 -38.337 1.00 90.81 413 THR A C 1
ATOM 3154 O O . THR A 1 413 ? -23.225 9.360 -39.564 1.00 90.81 413 THR A O 1
ATOM 3157 N N . LYS A 1 414 ? -24.107 8.755 -37.593 1.00 91.69 414 LYS A N 1
ATOM 3158 C CA . LYS A 1 414 ? -25.434 8.424 -38.120 1.00 91.69 414 LYS A CA 1
ATOM 3159 C C . LYS A 1 414 ? -26.505 8.770 -37.102 1.00 91.69 414 LYS A C 1
ATOM 3161 O O . LYS A 1 414 ? -26.300 8.621 -35.904 1.00 91.69 414 LYS A O 1
ATOM 3166 N N . TRP A 1 415 ? -27.667 9.175 -37.592 1.00 87.19 415 TRP A N 1
ATOM 3167 C CA . TRP A 1 415 ? -28.829 9.453 -36.756 1.00 87.19 415 TRP A CA 1
ATOM 3168 C C . TRP A 1 415 ? -29.766 8.251 -36.764 1.00 87.19 415 TRP A C 1
ATOM 3170 O O . TRP A 1 415 ? -30.148 7.775 -37.835 1.00 87.19 415 TRP A O 1
ATOM 3180 N N . VAL A 1 416 ? -30.138 7.757 -35.585 1.00 87.00 416 VAL A N 1
ATOM 3181 C CA . VAL A 1 416 ? -31.074 6.635 -35.429 1.00 87.00 416 VAL A CA 1
ATOM 3182 C C . VAL A 1 416 ? -32.329 7.088 -34.701 1.00 87.00 416 VAL A C 1
ATOM 3184 O O . VAL A 1 416 ? -32.271 7.952 -33.831 1.00 87.00 416 VAL A O 1
ATOM 3187 N N . THR A 1 417 ? -33.474 6.527 -35.089 1.00 83.00 417 THR A N 1
ATOM 3188 C CA . THR A 1 417 ? -34.777 6.932 -34.543 1.00 83.00 417 THR A CA 1
ATOM 3189 C C . THR A 1 417 ? -34.975 6.335 -33.152 1.00 83.00 417 THR A C 1
ATOM 3191 O O . THR A 1 417 ? -34.762 5.137 -32.971 1.00 83.00 417 THR A O 1
ATOM 3194 N N . VAL A 1 418 ? -35.404 7.151 -32.188 1.00 73.56 418 VAL A N 1
ATOM 3195 C CA . VAL A 1 418 ? -35.682 6.735 -30.803 1.00 73.56 418 VAL A CA 1
ATOM 3196 C C . VAL A 1 418 ? -37.097 7.140 -30.386 1.00 73.56 418 VAL A C 1
ATOM 3198 O O . VAL A 1 418 ? -37.686 8.064 -30.939 1.00 73.56 418 VAL A O 1
ATOM 3201 N N . ASN A 1 419 ? -37.668 6.417 -29.421 1.00 60.94 419 ASN A N 1
ATOM 3202 C CA . ASN A 1 419 ? -39.102 6.453 -29.102 1.00 60.94 419 ASN A CA 1
ATOM 3203 C C . ASN A 1 419 ? -39.479 7.506 -28.033 1.00 60.94 419 ASN A C 1
ATOM 3205 O O . ASN A 1 419 ? -40.391 7.290 -27.237 1.00 60.94 419 ASN A O 1
ATOM 3209 N N . TYR A 1 420 ? -38.758 8.631 -27.986 1.00 55.91 420 TYR A N 1
ATOM 3210 C CA . TYR A 1 420 ? -38.961 9.725 -27.026 1.00 55.91 420 TYR A CA 1
ATOM 3211 C C . TYR A 1 420 ? -39.237 11.052 -27.755 1.00 55.91 420 TYR A C 1
ATOM 3213 O O . TYR A 1 420 ? -39.143 11.123 -28.978 1.00 55.91 420 TYR A O 1
ATOM 3221 N N . ALA A 1 421 ? -39.587 12.114 -27.012 1.00 54.91 421 ALA A N 1
ATOM 3222 C CA . ALA A 1 421 ? -39.935 13.443 -27.550 1.00 54.91 421 ALA A CA 1
ATOM 3223 C C . ALA A 1 421 ? -38.908 14.001 -28.560 1.00 54.91 421 ALA A C 1
ATOM 3225 O O . ALA A 1 421 ? -39.261 14.759 -29.461 1.00 54.91 421 ALA A O 1
ATOM 3226 N N . CYS A 1 422 ? -37.655 13.567 -28.440 1.00 57.66 422 CYS A N 1
ATOM 3227 C CA . CYS A 1 422 ? -36.598 13.779 -29.413 1.00 57.66 422 CYS A CA 1
ATOM 3228 C C . CYS A 1 422 ? -36.436 12.520 -30.256 1.00 57.66 422 CYS A C 1
ATOM 3230 O O . CYS A 1 422 ? -35.952 11.500 -29.783 1.00 57.66 422 CYS A O 1
ATOM 3232 N N . GLN A 1 423 ? -36.910 12.591 -31.495 1.00 69.62 423 GLN A N 1
ATOM 3233 C CA . GLN A 1 423 ? -37.172 11.424 -32.334 1.00 69.62 423 GLN A CA 1
ATOM 3234 C C . GLN A 1 423 ? -35.908 10.785 -32.919 1.00 69.62 423 GLN A C 1
ATOM 3236 O O . GLN A 1 423 ? -36.006 9.702 -33.488 1.00 69.62 423 GLN A O 1
ATOM 3241 N N . GLN A 1 424 ? -34.731 11.414 -32.810 1.00 82.31 424 GLN A N 1
ATOM 3242 C CA . GLN A 1 424 ? -33.459 10.833 -33.247 1.00 82.31 424 GLN A CA 1
ATOM 3243 C C . GLN A 1 424 ? -32.311 11.104 -32.264 1.00 82.31 424 GLN A C 1
ATOM 3245 O O . GLN A 1 424 ? -32.232 12.193 -31.696 1.00 82.31 424 GLN A O 1
ATOM 3250 N N . THR A 1 425 ? -31.392 10.142 -32.133 1.00 85.50 425 THR A N 1
ATOM 3251 C CA . THR A 1 425 ? -30.098 10.275 -31.434 1.00 85.50 425 THR A CA 1
ATOM 3252 C C . THR A 1 425 ? -28.938 10.071 -32.410 1.00 85.50 425 THR A C 1
ATOM 3254 O O . THR A 1 425 ? -29.053 9.291 -33.363 1.00 85.50 425 THR A O 1
ATOM 3257 N N . GLU A 1 426 ? -27.840 10.797 -32.219 1.00 88.75 426 GLU A N 1
ATOM 3258 C CA . GLU A 1 426 ? -26.622 10.653 -33.013 1.00 88.75 426 GLU A CA 1
ATOM 3259 C C . GLU A 1 426 ? -25.730 9.557 -32.428 1.00 88.75 426 GLU A C 1
ATOM 3261 O O . GLU A 1 426 ? -25.373 9.560 -31.249 1.00 88.75 426 GLU A O 1
ATOM 3266 N N . LEU A 1 427 ? -25.320 8.638 -33.293 1.00 90.31 427 LEU A N 1
ATOM 3267 C CA . LEU A 1 427 ? -24.286 7.659 -33.016 1.00 90.31 427 LEU A CA 1
ATOM 3268 C C . LEU A 1 427 ? -23.006 8.049 -33.752 1.00 90.31 427 LEU A C 1
ATOM 3270 O O . LEU A 1 427 ? -23.062 8.436 -34.921 1.00 90.31 427 LEU A O 1
ATOM 3274 N N . ARG A 1 428 ? -21.854 7.859 -33.112 1.00 90.94 428 ARG A N 1
ATOM 3275 C CA . ARG A 1 428 ? -20.527 7.966 -33.732 1.00 90.94 428 ARG A CA 1
ATOM 3276 C C . ARG A 1 428 ? -19.871 6.597 -33.820 1.00 90.94 428 ARG A C 1
ATOM 3278 O O . ARG A 1 428 ? -19.917 5.827 -32.859 1.00 90.94 428 ARG A O 1
ATOM 3285 N N . GLU A 1 429 ? -19.272 6.295 -34.964 1.00 92.50 429 GLU A N 1
ATOM 3286 C CA . GLU A 1 429 ? -18.546 5.047 -35.166 1.00 92.50 429 GLU A CA 1
ATOM 3287 C C . GLU A 1 429 ? -17.135 5.136 -34.591 1.00 92.50 429 GLU A C 1
ATOM 3289 O O . GLU A 1 429 ? -16.391 6.099 -34.795 1.00 92.50 429 GLU A O 1
ATOM 3294 N N . TRP A 1 430 ? -16.772 4.073 -33.894 1.00 89.44 430 TRP A N 1
ATOM 3295 C CA . TRP A 1 430 ? -15.433 3.797 -33.428 1.00 89.44 430 TRP A CA 1
ATOM 3296 C C . TRP A 1 430 ? -15.001 2.451 -33.989 1.00 89.44 430 TRP A C 1
ATOM 3298 O O . TRP A 1 430 ? -15.775 1.490 -33.988 1.00 89.44 430 TRP A O 1
ATOM 3308 N N . GLN A 1 431 ? -13.762 2.375 -34.456 1.00 89.06 431 GLN A N 1
ATOM 3309 C CA . GLN A 1 431 ? -13.146 1.139 -34.918 1.00 89.06 431 GLN A CA 1
ATOM 3310 C C . GLN A 1 431 ? -11.987 0.779 -33.999 1.00 89.06 431 GLN A C 1
ATOM 3312 O O . GLN A 1 431 ? -11.247 1.654 -33.552 1.00 89.06 431 GLN A O 1
ATOM 3317 N N . TYR A 1 432 ? -11.867 -0.503 -33.671 1.00 83.25 432 TYR A N 1
ATOM 3318 C CA . TYR A 1 432 ? -10.734 -1.013 -32.918 1.00 83.25 432 TYR A CA 1
ATOM 3319 C C . TYR A 1 432 ? -9.609 -1.297 -33.907 1.00 83.25 432 TYR A C 1
ATOM 3321 O O . TYR A 1 432 ? -9.688 -2.258 -34.679 1.00 83.25 432 TYR A O 1
ATOM 3329 N N . ALA A 1 433 ? -8.616 -0.414 -33.918 1.00 80.25 433 ALA A N 1
ATOM 3330 C CA . ALA A 1 433 ? -7.415 -0.576 -34.714 1.00 80.25 433 ALA A CA 1
ATOM 3331 C C . ALA A 1 433 ? -6.461 -1.465 -33.920 1.00 80.25 433 ALA A C 1
ATOM 3333 O O . ALA A 1 433 ? -5.992 -1.060 -32.858 1.00 80.25 433 ALA A O 1
ATOM 3334 N N . ASN A 1 434 ? -6.222 -2.679 -34.413 1.00 76.44 434 ASN A N 1
ATOM 3335 C CA . ASN A 1 434 ? -5.192 -3.547 -33.873 1.00 76.44 434 ASN A CA 1
ATOM 3336 C C . ASN A 1 434 ? -3.884 -3.226 -34.590 1.00 76.44 434 ASN A C 1
ATOM 3338 O O . ASN A 1 434 ? -3.790 -3.443 -35.802 1.00 76.44 434 ASN A O 1
ATOM 3342 N N . SER A 1 435 ? -2.919 -2.684 -33.862 1.00 70.81 435 SER A N 1
ATOM 3343 C CA . SER A 1 435 ? -1.571 -2.454 -34.368 1.00 70.81 435 SER A CA 1
ATOM 3344 C C . SER A 1 435 ? -0.728 -3.699 -34.118 1.00 70.81 435 SER A C 1
ATOM 3346 O O . SER A 1 435 ? -0.787 -4.272 -33.033 1.00 70.81 435 SER A O 1
ATOM 3348 N N . PHE A 1 436 ? 0.008 -4.155 -35.127 1.00 68.31 436 PHE A N 1
ATOM 3349 C CA . PHE A 1 436 ? 0.888 -5.321 -35.029 1.00 68.31 436 PHE A CA 1
ATOM 3350 C C . PHE A 1 436 ? 2.080 -5.181 -35.974 1.00 68.31 436 PHE A C 1
ATOM 3352 O O . PHE A 1 436 ? 2.010 -4.448 -36.969 1.00 68.31 436 PHE A O 1
ATOM 3359 N N . CYS A 1 437 ? 3.160 -5.898 -35.670 1.00 63.16 437 CYS A N 1
ATOM 3360 C CA . CYS A 1 437 ? 4.343 -5.915 -36.517 1.00 63.16 437 CYS A CA 1
ATOM 3361 C C . CYS A 1 437 ? 4.261 -7.009 -37.592 1.00 63.16 437 CYS A C 1
ATOM 3363 O O . CYS A 1 437 ? 3.793 -8.119 -37.330 1.00 63.16 437 CYS A O 1
ATOM 3365 N N . GLU A 1 438 ? 4.680 -6.676 -38.817 1.00 56.66 438 GLU A N 1
ATOM 3366 C CA . GLU A 1 438 ? 4.810 -7.610 -39.940 1.00 56.66 438 GLU A CA 1
ATOM 3367 C C . GLU A 1 438 ? 6.276 -7.650 -40.398 1.00 56.66 438 GLU A C 1
ATOM 3369 O O . GLU A 1 438 ? 6.851 -6.626 -40.783 1.00 56.66 438 GLU A O 1
ATOM 3374 N N . GLU A 1 439 ? 6.874 -8.843 -40.353 1.00 48.09 439 GLU A N 1
ATOM 3375 C CA . GLU A 1 439 ? 8.286 -9.095 -40.665 1.00 48.09 439 GLU A CA 1
ATOM 3376 C C . GLU A 1 439 ? 8.692 -8.503 -42.029 1.00 48.09 439 GLU A C 1
ATOM 3378 O O . GLU A 1 439 ? 8.038 -8.726 -43.052 1.00 48.09 439 GLU A O 1
ATOM 3383 N N . GLY A 1 440 ? 9.770 -7.710 -42.050 1.00 49.66 440 GLY A N 1
ATOM 3384 C CA . GLY A 1 440 ? 10.316 -7.086 -43.264 1.00 49.66 440 GLY A CA 1
ATOM 3385 C C . GLY A 1 440 ? 9.482 -5.944 -43.865 1.00 49.66 440 GLY A C 1
ATOM 3386 O O . GLY A 1 440 ? 9.897 -5.341 -44.858 1.00 49.66 440 GLY A O 1
ATOM 3387 N N . VAL A 1 441 ? 8.322 -5.625 -43.285 1.00 57.78 441 VAL A N 1
ATOM 3388 C CA . VAL A 1 441 ? 7.419 -4.554 -43.743 1.00 57.78 441 VAL A CA 1
ATOM 3389 C C . VAL A 1 441 ? 7.262 -3.458 -42.685 1.00 57.78 441 VAL A C 1
ATOM 3391 O O . VAL A 1 441 ? 7.049 -2.296 -43.041 1.00 57.78 441 VAL A O 1
ATOM 3394 N N . GLY A 1 442 ? 7.397 -3.809 -41.406 1.00 56.50 442 GLY A N 1
ATOM 3395 C CA . GLY A 1 442 ? 7.226 -2.909 -40.269 1.00 56.50 442 GLY A CA 1
ATOM 3396 C C . GLY A 1 442 ? 5.765 -2.797 -39.828 1.00 56.50 442 GLY A C 1
ATOM 3397 O O . GLY A 1 442 ? 4.944 -3.682 -40.068 1.00 56.50 442 GLY A O 1
ATOM 3398 N N . CYS A 1 443 ? 5.429 -1.691 -39.172 1.00 64.94 443 CYS A N 1
ATOM 3399 C CA . CYS A 1 443 ? 4.141 -1.490 -38.516 1.00 64.94 443 CYS A CA 1
ATOM 3400 C C . CYS A 1 443 ? 2.921 -1.574 -39.440 1.00 64.94 443 CYS A C 1
ATOM 3402 O O . CYS A 1 443 ? 2.806 -0.849 -40.437 1.00 64.94 443 CYS A O 1
ATOM 3404 N N . LYS A 1 444 ? 1.933 -2.378 -39.039 1.00 68.94 444 LYS A N 1
ATOM 3405 C CA . LYS A 1 444 ? 0.611 -2.453 -39.666 1.00 68.94 444 LYS A CA 1
ATOM 3406 C C . LYS A 1 444 ? -0.486 -2.158 -38.658 1.00 68.94 444 LYS A C 1
ATOM 3408 O O . LYS A 1 444 ? -0.364 -2.439 -37.472 1.00 68.94 444 LYS A O 1
ATOM 3413 N N . SER A 1 445 ? -1.594 -1.620 -39.160 1.00 70.00 445 SER A N 1
ATOM 3414 C CA . SER A 1 445 ? -2.844 -1.533 -38.408 1.00 70.00 445 SER A CA 1
ATOM 3415 C C . SER A 1 445 ? -3.967 -2.193 -39.194 1.00 70.00 445 SER A C 1
ATOM 3417 O O . SER A 1 445 ? -4.110 -1.994 -40.404 1.00 70.00 445 SER A O 1
ATOM 3419 N N . GLN A 1 446 ? -4.772 -2.993 -38.501 1.00 80.44 446 GLN A N 1
ATOM 3420 C CA . GLN A 1 446 ? -5.960 -3.618 -39.062 1.00 80.44 446 GLN A CA 1
ATOM 3421 C C . GLN A 1 446 ? -7.160 -3.358 -38.162 1.00 80.44 446 GLN A C 1
ATOM 3423 O O . GLN A 1 446 ? -7.131 -3.606 -36.959 1.00 80.44 446 GLN A O 1
ATOM 3428 N N . ASN A 1 447 ? -8.251 -2.898 -38.767 1.00 83.75 447 ASN A N 1
ATOM 3429 C CA . ASN A 1 447 ? -9.514 -2.743 -38.060 1.00 83.75 447 ASN A CA 1
ATOM 3430 C C . ASN A 1 447 ? -10.135 -4.121 -37.830 1.00 83.75 447 ASN A C 1
ATOM 3432 O O . ASN A 1 447 ? -10.519 -4.801 -38.784 1.00 83.75 447 ASN A O 1
ATOM 3436 N N . THR A 1 448 ? -10.235 -4.533 -36.569 1.00 85.00 448 THR A N 1
ATOM 3437 C CA . THR A 1 448 ? -10.749 -5.860 -36.187 1.00 85.00 448 THR A CA 1
ATOM 3438 C C . THR A 1 448 ? -12.182 -5.812 -35.667 1.00 85.00 448 THR A C 1
ATOM 3440 O O . THR A 1 448 ? -12.885 -6.820 -35.710 1.00 85.00 448 THR A O 1
ATOM 3443 N N . ALA A 1 449 ? -12.653 -4.646 -35.217 1.00 85.62 449 ALA A N 1
ATOM 3444 C CA . ALA A 1 449 ? -14.023 -4.456 -34.751 1.00 85.62 449 ALA A CA 1
ATOM 3445 C C . ALA A 1 449 ? -14.536 -3.037 -35.025 1.00 85.62 449 ALA A C 1
ATOM 3447 O O . ALA A 1 449 ? -13.762 -2.084 -35.084 1.00 85.62 449 ALA A O 1
ATOM 3448 N N . SER A 1 450 ? -15.857 -2.889 -35.138 1.00 89.69 450 SER A N 1
ATOM 3449 C CA . SER A 1 450 ? -16.544 -1.596 -35.212 1.00 89.69 450 SER A CA 1
ATOM 3450 C C . SER A 1 450 ? -17.695 -1.544 -34.209 1.00 89.69 450 SER A C 1
ATOM 3452 O O . SER A 1 450 ? -18.390 -2.537 -33.973 1.00 89.69 450 SER A O 1
ATOM 3454 N N . ARG A 1 451 ? -17.884 -0.384 -33.578 1.00 91.31 451 ARG A N 1
ATOM 3455 C CA . ARG A 1 451 ? -18.980 -0.106 -32.642 1.00 91.31 451 ARG A CA 1
ATOM 3456 C C . ARG A 1 451 ? -19.500 1.307 -32.846 1.00 91.31 451 ARG A C 1
ATOM 3458 O O . ARG A 1 451 ? -18.767 2.205 -33.240 1.00 91.31 451 ARG A O 1
ATOM 3465 N N . TRP A 1 452 ? -20.781 1.492 -32.559 1.00 90.81 452 TRP A N 1
ATOM 3466 C CA . TRP A 1 452 ? -21.446 2.787 -32.616 1.00 90.81 452 TRP A CA 1
ATOM 3467 C C . TRP A 1 452 ? -21.841 3.195 -31.200 1.00 90.81 452 TRP A C 1
ATOM 3469 O O . TRP A 1 452 ? -22.529 2.432 -30.526 1.00 90.81 452 TRP A O 1
ATOM 3479 N N . TYR A 1 453 ? -21.414 4.380 -30.768 1.00 86.19 453 TYR A N 1
ATOM 3480 C CA . TYR A 1 453 ? -21.711 4.922 -29.441 1.00 86.19 453 TYR A CA 1
ATOM 3481 C C . TYR A 1 453 ? -22.583 6.169 -29.557 1.00 86.19 453 TYR A C 1
ATOM 3483 O O . TYR A 1 453 ? -22.366 6.990 -30.449 1.00 86.19 453 TYR A O 1
ATOM 3491 N N . GLU A 1 454 ? -23.558 6.306 -28.660 1.00 86.19 454 GLU A N 1
ATOM 3492 C CA . GLU A 1 454 ? -24.384 7.511 -28.555 1.00 86.19 454 GLU A CA 1
ATOM 3493 C C . GLU A 1 454 ? -23.527 8.709 -28.140 1.00 86.19 454 GLU A C 1
ATOM 3495 O O . GLU A 1 454 ? -22.749 8.628 -27.192 1.00 86.19 454 GLU A O 1
ATOM 3500 N N . THR A 1 455 ? -23.663 9.828 -28.853 1.00 82.62 455 THR A N 1
ATOM 3501 C CA . THR A 1 455 ? -22.931 11.066 -28.537 1.00 82.62 455 THR A CA 1
ATOM 3502 C C . THR A 1 455 ? -23.650 11.924 -27.496 1.00 82.62 455 THR A C 1
ATOM 3504 O O . THR A 1 455 ? -23.088 12.904 -27.018 1.00 82.62 455 THR A O 1
ATOM 3507 N N . GLY A 1 456 ? -24.901 11.583 -27.167 1.00 77.62 456 GLY A N 1
ATOM 3508 C CA . GLY A 1 456 ? -25.805 12.406 -26.360 1.00 77.62 456 GLY A CA 1
ATOM 3509 C C . GLY A 1 456 ? -26.532 13.494 -27.160 1.00 77.62 456 GLY A C 1
ATOM 3510 O O . GLY A 1 456 ? -27.478 14.096 -26.650 1.00 77.62 456 GLY A O 1
ATOM 3511 N N . ASN A 1 457 ? -26.160 13.721 -28.426 1.00 81.00 457 ASN A N 1
ATOM 3512 C CA . ASN A 1 457 ? -26.863 14.664 -29.288 1.00 81.00 457 ASN A CA 1
ATOM 3513 C C . ASN A 1 457 ? -28.183 14.058 -29.761 1.00 81.00 457 ASN A C 1
ATOM 3515 O O . ASN A 1 457 ? -28.218 12.989 -30.370 1.00 81.00 457 ASN A O 1
ATOM 3519 N N . THR A 1 458 ? -29.275 14.780 -29.535 1.00 80.50 458 THR A N 1
ATOM 3520 C CA . THR A 1 458 ? -30.610 14.388 -29.987 1.00 80.50 458 THR A CA 1
ATOM 3521 C C . THR A 1 458 ? -31.223 15.484 -30.853 1.00 80.50 458 THR A C 1
ATOM 3523 O O . THR A 1 458 ? -30.884 16.664 -30.717 1.00 80.50 458 THR A O 1
ATOM 3526 N N . ARG A 1 459 ? -32.114 15.107 -31.775 1.00 77.44 459 ARG A N 1
ATOM 3527 C CA . ARG A 1 459 ? -32.820 16.058 -32.646 1.00 77.44 459 ARG A CA 1
ATOM 3528 C C . ARG A 1 459 ? -34.231 15.605 -32.993 1.00 77.44 459 ARG A C 1
ATOM 3530 O O . ARG A 1 459 ? -34.570 14.422 -32.897 1.00 77.44 459 ARG A O 1
ATOM 3537 N N . ASN A 1 460 ? -35.040 16.549 -33.454 1.00 73.38 460 ASN A N 1
ATOM 3538 C CA . ASN A 1 460 ? -36.350 16.269 -34.033 1.00 73.38 460 ASN A CA 1
ATOM 3539 C C . ASN A 1 460 ? -36.215 15.817 -35.503 1.00 73.38 460 ASN A C 1
ATOM 3541 O O . ASN A 1 460 ? -35.399 16.359 -36.251 1.00 73.38 460 ASN A O 1
ATOM 3545 N N . ILE A 1 461 ? -37.003 14.820 -35.926 1.00 72.38 461 ILE A N 1
ATOM 3546 C CA . ILE A 1 461 ? -36.919 14.263 -37.289 1.00 72.38 461 ILE A CA 1
ATOM 3547 C C . ILE A 1 461 ? -37.470 15.218 -38.357 1.00 72.38 461 ILE A C 1
ATOM 3549 O O . ILE A 1 461 ? -37.107 15.098 -39.524 1.00 72.38 461 ILE A O 1
ATOM 3553 N N . ASN A 1 462 ? -38.341 16.153 -37.966 1.00 67.31 462 ASN A N 1
ATOM 3554 C CA . ASN A 1 462 ? -39.100 16.992 -38.891 1.00 67.31 462 ASN A CA 1
ATOM 3555 C C . ASN A 1 462 ? -38.398 18.314 -39.225 1.00 67.31 462 ASN A C 1
ATOM 3557 O O . ASN A 1 462 ? -38.477 18.760 -40.366 1.00 67.31 462 ASN A O 1
ATOM 3561 N N . ASP A 1 463 ? -37.726 18.946 -38.258 1.00 66.88 463 ASP A N 1
ATOM 3562 C CA . ASP A 1 463 ? -37.064 20.250 -38.441 1.00 66.88 463 ASP A CA 1
ATOM 3563 C C . ASP A 1 463 ? -35.555 20.237 -38.135 1.00 66.88 463 ASP A C 1
ATOM 3565 O O . ASP A 1 463 ? -34.865 21.219 -38.406 1.00 66.88 463 ASP A O 1
ATOM 3569 N N . GLY A 1 464 ? -35.021 19.126 -37.610 1.00 64.94 464 GLY A N 1
ATOM 3570 C CA . GLY A 1 464 ? -33.607 18.985 -37.269 1.00 64.94 464 GLY A CA 1
ATOM 3571 C C . GLY A 1 464 ? -33.156 19.805 -36.057 1.00 64.94 464 GLY A C 1
ATOM 3572 O O . GLY A 1 464 ? -31.951 19.877 -35.816 1.00 64.94 464 GLY A O 1
ATOM 3573 N N . ALA A 1 465 ? -34.076 20.408 -35.295 1.00 66.94 465 ALA A N 1
ATOM 3574 C CA . ALA A 1 465 ? -33.738 21.207 -34.122 1.00 66.94 465 ALA A CA 1
ATOM 3575 C C . ALA A 1 465 ? -33.107 20.347 -33.015 1.00 66.94 465 ALA A C 1
ATOM 3577 O O . ALA A 1 465 ? -33.582 19.243 -32.721 1.00 66.94 465 ALA A O 1
ATOM 3578 N N . THR A 1 466 ? -32.049 20.873 -32.392 1.00 67.25 466 THR A N 1
ATOM 3579 C CA . THR A 1 466 ? -31.338 20.216 -31.290 1.00 67.25 466 THR A CA 1
ATOM 3580 C C . THR A 1 466 ? -32.223 20.102 -30.052 1.00 67.25 466 THR A C 1
ATOM 3582 O O . THR A 1 466 ? -32.992 21.002 -29.699 1.00 67.25 466 THR A O 1
ATOM 3585 N N . CYS A 1 467 ? -32.098 18.967 -29.382 1.00 63.47 467 CYS A N 1
ATOM 3586 C CA . CYS A 1 467 ? -32.830 18.615 -28.184 1.00 63.47 467 CYS A CA 1
ATOM 3587 C C . CYS A 1 467 ? -31.959 18.658 -26.927 1.00 63.47 467 CYS A C 1
ATOM 3589 O O . CYS A 1 467 ? -30.825 18.187 -26.937 1.00 63.47 467 CYS A O 1
ATOM 3591 N N . HIS A 1 468 ? -32.530 19.141 -25.824 1.00 58.38 468 HIS A N 1
ATOM 3592 C CA . HIS A 1 468 ? -31.971 19.052 -24.479 1.00 58.38 468 HIS A CA 1
ATOM 3593 C C . HIS A 1 468 ? -32.981 18.348 -23.556 1.00 58.38 468 HIS A C 1
ATOM 3595 O O . HIS A 1 468 ? -34.039 18.892 -23.232 1.00 58.38 468 HIS A O 1
ATOM 3601 N N . ASN A 1 469 ? -32.658 17.128 -23.114 1.00 54.44 469 ASN A N 1
ATOM 3602 C CA . ASN A 1 469 ? -33.557 16.261 -22.337 1.00 54.44 469 ASN A CA 1
ATOM 3603 C C . ASN A 1 469 ? -34.914 16.050 -23.047 1.00 54.44 469 ASN A C 1
ATOM 3605 O O . ASN A 1 469 ? -34.952 15.675 -24.214 1.00 54.44 469 ASN A O 1
ATOM 3609 N N . THR A 1 470 ? -36.043 16.279 -22.370 1.00 49.44 470 THR A N 1
ATOM 3610 C CA . THR A 1 470 ? -37.394 16.166 -22.952 1.00 49.44 470 THR A CA 1
ATOM 3611 C C . THR A 1 470 ? -37.833 17.398 -23.754 1.00 49.44 470 THR A C 1
ATOM 3613 O O . THR A 1 470 ? -39.000 17.483 -24.132 1.00 49.44 470 THR A O 1
ATOM 3616 N N . TYR A 1 471 ? -36.943 18.365 -24.008 1.00 50.72 471 TYR A N 1
ATOM 3617 C CA . TYR A 1 471 ? -37.290 19.657 -24.602 1.00 50.72 471 TYR A CA 1
ATOM 3618 C C . TYR A 1 471 ? -36.446 19.945 -25.852 1.00 50.72 471 TYR A C 1
ATOM 3620 O O . TYR A 1 471 ? -35.220 19.953 -25.802 1.00 50.72 471 TYR A O 1
ATOM 3628 N N . CYS A 1 472 ? -37.088 20.215 -26.991 1.00 50.16 472 CYS A N 1
ATOM 3629 C CA . CYS A 1 472 ? -36.402 20.682 -28.201 1.00 50.16 472 CYS A CA 1
ATOM 3630 C C . CYS A 1 472 ? -36.262 22.209 -28.156 1.00 50.16 472 CYS A C 1
ATOM 3632 O O . CYS A 1 472 ? -37.268 22.907 -27.998 1.00 50.16 472 CYS A O 1
ATOM 3634 N N . SER A 1 473 ? -35.055 22.755 -28.326 1.00 46.25 473 SER A N 1
ATOM 3635 C CA . SER A 1 473 ? -34.865 24.204 -28.453 1.00 46.25 473 SER A CA 1
ATOM 3636 C C . SER A 1 473 ? -35.156 24.622 -29.894 1.00 46.25 473 SER A C 1
ATOM 3638 O O . SER A 1 473 ? -34.258 24.756 -30.722 1.00 46.25 473 SER A O 1
ATOM 3640 N N . GLY A 1 474 ? -36.438 24.779 -30.204 1.00 45.28 474 GLY A N 1
ATOM 3641 C CA . GLY A 1 474 ? -36.933 25.195 -31.510 1.00 45.28 474 GLY A CA 1
ATOM 3642 C C . GLY A 1 474 ? -38.336 25.768 -31.365 1.00 45.28 474 GLY A C 1
ATOM 3643 O O . GLY A 1 474 ? -39.191 25.216 -30.671 1.00 45.28 474 GLY A O 1
ATOM 3644 N N . SER A 1 475 ? -38.562 26.938 -31.948 1.00 40.81 475 SER A N 1
ATOM 3645 C CA . SER A 1 475 ? -39.821 27.664 -31.854 1.00 40.81 475 SER A CA 1
ATOM 3646 C C . SER A 1 475 ? -40.947 26.913 -32.569 1.00 40.81 475 SER A C 1
ATOM 3648 O O . SER A 1 475 ? -40.916 26.716 -33.777 1.00 40.81 475 SER A O 1
ATOM 3650 N N . SER A 1 476 ? -42.000 26.612 -31.801 1.00 41.31 476 SER A N 1
ATOM 3651 C CA . SER A 1 476 ? -43.282 26.039 -32.229 1.00 41.31 476 SER A CA 1
ATOM 3652 C C . SER A 1 476 ? -43.278 24.525 -32.462 1.00 41.31 476 SER A C 1
ATOM 3654 O O . SER A 1 476 ? -43.246 24.062 -33.598 1.00 41.31 476 SER A O 1
ATOM 3656 N N . LEU A 1 477 ? -43.492 23.759 -31.387 1.00 37.44 477 LEU A N 1
ATOM 3657 C CA . LEU A 1 477 ? -44.033 22.401 -31.480 1.00 37.44 477 LEU A CA 1
ATOM 3658 C C . LEU A 1 477 ? -45.386 22.449 -32.219 1.00 37.44 477 LEU A C 1
ATOM 3660 O O . LEU A 1 477 ? -46.423 22.732 -31.619 1.00 37.44 477 LEU A O 1
ATOM 3664 N N . ARG A 1 478 ? -45.390 22.212 -33.536 1.00 40.31 478 ARG A N 1
ATOM 3665 C CA . ARG A 1 478 ? -46.611 21.875 -34.274 1.00 40.31 478 ARG A CA 1
ATOM 3666 C C . ARG A 1 478 ? -46.901 20.404 -34.014 1.00 40.31 478 ARG A C 1
ATOM 3668 O O . ARG A 1 478 ? -46.376 19.531 -34.693 1.00 40.31 478 ARG A O 1
ATOM 3675 N N . TYR A 1 479 ? -47.711 20.128 -33.001 1.00 42.38 479 TYR A N 1
ATOM 3676 C CA . TYR A 1 479 ? -48.384 18.839 -32.930 1.00 42.38 479 TYR A CA 1
ATOM 3677 C C . TYR A 1 479 ? -49.566 18.886 -33.899 1.00 42.38 479 TYR A C 1
ATOM 3679 O O . TYR A 1 479 ? -50.582 19.515 -33.606 1.00 42.38 479 TYR A O 1
ATOM 3687 N N . ASP A 1 480 ? -49.438 18.245 -35.059 1.00 40.25 480 ASP A N 1
ATOM 3688 C CA . ASP A 1 480 ? -50.558 18.058 -35.982 1.00 40.25 480 ASP A CA 1
ATOM 3689 C C . ASP A 1 480 ? -51.512 16.991 -35.412 1.00 40.25 480 ASP A C 1
ATOM 3691 O O . ASP A 1 480 ? -51.484 15.821 -35.795 1.00 40.25 480 ASP A O 1
ATOM 3695 N N . PHE A 1 481 ? -52.367 17.368 -34.458 1.00 46.50 481 PHE A N 1
ATOM 3696 C CA . PHE A 1 481 ? -53.487 16.515 -34.058 1.00 46.50 481 PHE A CA 1
ATOM 3697 C C . PHE A 1 481 ? -54.581 16.579 -35.133 1.00 46.50 481 PHE A C 1
ATOM 3699 O O . PHE A 1 481 ? -55.094 17.651 -35.459 1.00 46.50 481 PHE A O 1
ATOM 3706 N N . LYS A 1 482 ? -54.960 15.419 -35.680 1.00 43.41 482 LYS A N 1
ATOM 3707 C CA . LYS A 1 482 ? -56.064 15.286 -36.642 1.00 43.41 482 LYS A CA 1
ATOM 3708 C C . LYS A 1 482 ? -57.407 15.455 -35.907 1.00 43.41 482 LYS A C 1
ATOM 3710 O O . LYS A 1 482 ? -57.654 14.736 -34.939 1.00 43.41 482 LYS A O 1
ATOM 3715 N N . CYS A 1 483 ? -58.266 16.383 -36.349 1.00 42.44 483 CYS A N 1
ATOM 3716 C CA . CYS A 1 483 ? -59.605 16.615 -35.777 1.00 42.44 483 CYS A CA 1
ATOM 3717 C C . CYS A 1 483 ? -60.437 15.313 -35.880 1.00 42.44 483 CYS A C 1
ATOM 3719 O O . CYS A 1 483 ? -60.754 14.860 -36.979 1.00 42.44 483 CYS A O 1
ATOM 3721 N N . SER A 1 484 ? -60.769 14.684 -34.745 1.00 44.00 484 SER A N 1
ATOM 3722 C CA . SER A 1 484 ? -61.647 13.505 -34.683 1.00 44.00 484 SER A CA 1
ATOM 3723 C C . SER A 1 484 ? -62.927 13.879 -33.943 1.00 44.00 484 SER A C 1
ATOM 3725 O O . SER A 1 484 ? -62.884 14.238 -32.771 1.00 44.00 484 SER A O 1
ATOM 3727 N N . GLY A 1 485 ? -64.067 13.853 -34.637 1.00 50.12 485 GLY A N 1
ATOM 3728 C CA . GLY A 1 485 ? -65.376 14.144 -34.037 1.00 50.12 485 GLY A CA 1
ATOM 3729 C C . GLY A 1 485 ? -65.741 15.628 -33.881 1.00 50.12 485 GLY A C 1
ATOM 3730 O O . GLY A 1 485 ? -66.714 15.933 -33.201 1.00 50.12 485 GLY A O 1
ATOM 3731 N N . GLY A 1 486 ? -65.015 16.555 -34.518 1.00 49.38 486 GLY A N 1
ATOM 3732 C CA . GLY A 1 486 ? -65.427 17.963 -34.637 1.00 49.38 486 GLY A CA 1
ATOM 3733 C C . GLY A 1 486 ? -65.079 18.888 -33.462 1.00 49.38 486 GLY A C 1
ATOM 3734 O O . GLY A 1 486 ? -65.543 20.030 -33.445 1.00 49.38 486 GLY A O 1
ATOM 3735 N N . GLN A 1 487 ? -64.257 18.451 -32.499 1.00 51.62 487 GLN A N 1
ATOM 3736 C CA . GLN A 1 487 ? -63.767 19.293 -31.396 1.00 51.62 487 GLN A CA 1
ATOM 3737 C C . GLN A 1 487 ? -62.253 19.111 -31.173 1.00 51.62 487 GLN A C 1
ATOM 3739 O O . GLN A 1 487 ? -61.780 17.987 -31.017 1.00 51.62 487 GLN A O 1
ATOM 3744 N N . CYS A 1 488 ? -61.486 20.211 -31.124 1.00 48.44 488 CYS A N 1
ATOM 3745 C CA . CYS A 1 488 ? -60.091 20.195 -30.660 1.00 48.44 488 CYS A CA 1
ATOM 3746 C C . CYS A 1 488 ? -60.091 20.207 -29.115 1.00 48.44 488 CYS A C 1
ATOM 3748 O O . CYS A 1 488 ? -60.667 21.113 -28.507 1.00 48.44 488 CYS A O 1
ATOM 3750 N N . LEU A 1 489 ? -59.437 19.242 -28.460 1.00 46.44 489 LEU A N 1
ATOM 3751 C CA . LEU A 1 489 ? -59.295 19.226 -26.997 1.00 46.44 489 LEU A CA 1
ATOM 3752 C C . LEU A 1 489 ? -58.584 20.508 -26.515 1.00 46.44 489 LEU A C 1
ATOM 3754 O O . LEU A 1 489 ? -57.416 20.723 -26.825 1.00 46.44 489 LEU A O 1
ATOM 3758 N N . GLY A 1 490 ? -59.300 21.368 -25.776 1.00 49.81 490 GLY A N 1
ATOM 3759 C CA . GLY A 1 490 ? -58.747 22.570 -25.131 1.00 49.81 490 GLY A CA 1
ATOM 3760 C C . GLY A 1 490 ? -59.158 23.940 -25.701 1.00 49.81 490 GLY A C 1
ATOM 3761 O O . GLY A 1 490 ? -58.713 24.955 -25.169 1.00 49.81 490 GLY A O 1
ATOM 3762 N N . LYS A 1 491 ? -60.022 24.029 -26.725 1.00 42.22 491 LYS A N 1
ATOM 3763 C CA . LYS A 1 491 ? -60.632 25.306 -27.167 1.00 42.22 491 LYS A CA 1
ATOM 3764 C C . LYS A 1 491 ? -62.124 25.165 -27.475 1.00 42.22 491 LYS A C 1
ATOM 3766 O O . LYS A 1 491 ? -62.567 24.165 -28.026 1.00 42.22 491 LYS A O 1
ATOM 3771 N N . THR A 1 492 ? -62.897 26.210 -27.179 1.00 40.41 492 THR A N 1
ATOM 3772 C CA . THR A 1 492 ? -64.315 26.334 -27.549 1.00 40.41 492 THR A CA 1
ATOM 3773 C C . THR A 1 492 ? -64.454 26.783 -29.009 1.00 40.41 492 THR A C 1
ATOM 3775 O O . THR A 1 492 ? -64.427 27.979 -29.296 1.00 40.41 492 THR A O 1
ATOM 3778 N N . GLY A 1 493 ? -64.579 25.832 -29.938 1.00 51.88 493 GLY A N 1
ATOM 3779 C CA . GLY A 1 493 ? -64.906 26.074 -31.350 1.00 51.88 493 GLY A CA 1
ATOM 3780 C C . GLY A 1 493 ? -64.865 24.785 -32.182 1.00 51.88 493 GLY A C 1
ATOM 3781 O O . GLY A 1 493 ? -63.980 23.958 -31.983 1.00 51.88 493 GLY A O 1
ATOM 3782 N N . SER A 1 494 ? -65.834 24.589 -33.079 1.00 47.38 494 SER A N 1
ATOM 3783 C CA . SER A 1 494 ? -65.994 23.385 -33.918 1.00 47.38 494 SER A CA 1
ATOM 3784 C C . SER A 1 494 ? -65.110 23.407 -35.185 1.00 47.38 494 SER A C 1
ATOM 3786 O O . SER A 1 494 ? -65.100 24.422 -35.879 1.00 47.38 494 SER A O 1
ATOM 3788 N N . CYS A 1 495 ? -64.406 22.299 -35.495 1.00 51.88 495 CYS A N 1
ATOM 3789 C CA . CYS A 1 495 ? -63.560 22.096 -36.701 1.00 51.88 495 CYS A CA 1
ATOM 3790 C C . CYS A 1 495 ? -64.165 21.091 -37.700 1.00 51.88 495 CYS A C 1
ATOM 3792 O O . CYS A 1 495 ? -64.901 20.191 -37.293 1.00 51.88 495 CYS A O 1
ATOM 3794 N N . SER A 1 496 ? -63.845 21.213 -38.998 1.00 48.75 496 SER A N 1
ATOM 3795 C CA . SER A 1 496 ? -64.190 20.205 -40.015 1.00 48.75 496 SER A CA 1
ATOM 3796 C C . SER A 1 496 ? -63.126 19.095 -40.092 1.00 48.75 496 SER A C 1
ATOM 3798 O O . SER A 1 496 ? -61.982 19.284 -39.681 1.00 48.75 496 SER A O 1
ATOM 3800 N N . SER A 1 497 ? -63.475 17.913 -40.617 1.00 47.34 497 SER A N 1
ATOM 3801 C CA . SER A 1 497 ? -62.604 16.718 -40.639 1.00 47.34 497 SER A CA 1
ATOM 3802 C C . SER A 1 497 ? -61.341 16.839 -41.509 1.00 47.34 497 SER A C 1
ATOM 3804 O O . SER A 1 497 ? -60.519 15.922 -41.520 1.00 47.34 497 SER A O 1
ATOM 3806 N N . SER A 1 498 ? -61.195 17.936 -42.255 1.00 43.66 498 SER A N 1
ATOM 3807 C CA . SER A 1 498 ? -60.008 18.269 -43.052 1.00 43.66 498 SER A CA 1
ATOM 3808 C C . SER A 1 498 ? -59.121 19.351 -42.424 1.00 43.66 498 SER A C 1
ATOM 3810 O O . SER A 1 498 ? -58.077 19.661 -42.994 1.00 43.66 498 SER A O 1
ATOM 3812 N N . ASP A 1 499 ? -59.503 19.912 -41.273 1.00 42.78 499 ASP A N 1
ATOM 3813 C CA . ASP A 1 499 ? -58.767 21.003 -40.626 1.00 42.78 499 ASP A CA 1
ATOM 3814 C C . ASP A 1 499 ? -57.718 20.489 -39.619 1.00 42.78 499 ASP A C 1
ATOM 3816 O O . ASP A 1 499 ? -57.941 19.510 -38.898 1.00 42.78 499 ASP A O 1
ATOM 3820 N N . PHE A 1 500 ? -56.579 21.189 -39.534 1.00 46.84 500 PHE A N 1
ATOM 3821 C CA . PHE A 1 500 ? -55.516 20.967 -38.544 1.00 46.84 500 PHE A CA 1
ATOM 3822 C C . PHE A 1 500 ? -55.594 22.029 -37.430 1.00 46.84 500 PHE A C 1
ATOM 3824 O O . PHE A 1 500 ? -55.668 23.226 -37.713 1.00 46.84 500 PHE A O 1
ATOM 3831 N N . CYS A 1 501 ? -55.562 21.622 -36.154 1.00 41.47 501 CYS A N 1
ATOM 3832 C CA . CYS A 1 501 ? -55.618 22.554 -35.019 1.00 41.47 501 CYS A CA 1
ATOM 3833 C C . CYS A 1 501 ? -54.208 23.120 -34.720 1.00 41.47 501 CYS A C 1
ATOM 3835 O O . CYS A 1 501 ? -53.412 22.460 -34.059 1.00 41.47 501 CYS A O 1
ATOM 3837 N N . SER A 1 502 ? -53.874 24.345 -35.152 1.00 42.16 502 SER A N 1
ATOM 3838 C CA . SER A 1 502 ? -52.595 24.983 -34.783 1.00 42.16 502 SER A CA 1
ATOM 3839 C C . SER A 1 502 ? -52.706 25.740 -33.452 1.00 42.16 502 SER A C 1
ATOM 3841 O O . SER A 1 502 ? -53.425 26.741 -33.362 1.00 42.16 502 SER A O 1
ATOM 3843 N N . GLY A 1 503 ? -51.974 25.308 -32.425 1.00 39.59 503 GLY A N 1
ATOM 3844 C CA . GLY A 1 503 ? -51.833 26.035 -31.163 1.00 39.59 503 GLY A CA 1
ATOM 3845 C C . GLY A 1 503 ? -50.367 26.187 -30.775 1.00 39.59 503 GLY A C 1
ATOM 3846 O O . GLY A 1 503 ? -49.669 25.196 -30.608 1.00 39.59 503 GLY A O 1
ATOM 3847 N N . SER A 1 504 ? -49.902 27.425 -30.617 1.00 34.56 504 SER A N 1
ATOM 3848 C CA . SER A 1 504 ? -48.599 27.751 -30.037 1.00 34.56 504 SER A CA 1
ATOM 3849 C C . SER A 1 504 ? -48.770 28.076 -28.552 1.00 34.56 504 SER A C 1
ATOM 3851 O O . SER A 1 504 ? -49.463 29.028 -28.197 1.00 34.56 504 SER A O 1
ATOM 3853 N N . TYR A 1 505 ? -48.130 27.303 -27.671 1.00 35.03 505 TYR A N 1
ATOM 3854 C CA . TYR A 1 505 ? -47.952 27.701 -26.273 1.00 35.03 505 TYR A CA 1
ATOM 3855 C C . TYR A 1 505 ? -46.681 28.549 -26.159 1.00 35.03 505 TYR A C 1
ATOM 3857 O O . TYR A 1 505 ? -45.588 28.089 -26.484 1.00 35.03 505 TYR A O 1
ATOM 3865 N N . ARG A 1 506 ? -46.818 29.797 -25.695 1.00 32.91 506 ARG A N 1
ATOM 3866 C CA . ARG A 1 506 ? -45.706 30.546 -25.093 1.00 32.91 506 ARG A CA 1
ATOM 3867 C C . ARG A 1 506 ? -45.732 30.257 -23.595 1.00 32.91 506 ARG A C 1
ATOM 3869 O O . ARG A 1 506 ? -46.724 30.584 -22.949 1.00 32.91 506 ARG A O 1
ATOM 3876 N N . PHE A 1 507 ? -44.673 29.664 -23.054 1.00 32.22 507 PHE A N 1
ATOM 3877 C CA . PHE A 1 507 ? -44.489 29.581 -21.606 1.00 32.22 507 PHE A CA 1
ATOM 3878 C C . PHE A 1 507 ? -43.825 30.868 -21.105 1.00 32.22 507 PHE A C 1
ATOM 3880 O O . PHE A 1 507 ? -42.806 31.296 -21.645 1.00 32.22 507 PHE A O 1
ATOM 3887 N N . PHE A 1 508 ? -44.437 31.499 -20.100 1.00 33.06 508 PHE A N 1
ATOM 3888 C CA . PHE A 1 508 ? -43.791 32.511 -19.267 1.00 33.06 508 PHE A CA 1
ATOM 3889 C C . PHE A 1 508 ? -42.911 31.791 -18.243 1.00 33.06 508 PHE A C 1
ATOM 3891 O O . PHE A 1 508 ? -43.355 30.812 -17.645 1.00 33.06 508 PHE A O 1
ATOM 3898 N N . GLY A 1 509 ? -41.669 32.257 -18.090 1.00 34.34 509 GLY A N 1
ATOM 3899 C CA . GLY A 1 509 ? -40.714 31.720 -17.125 1.00 34.34 509 GLY A CA 1
ATOM 3900 C C . GLY A 1 509 ? -41.187 31.897 -15.683 1.00 34.34 509 GLY A C 1
ATOM 3901 O O . GLY A 1 509 ? -41.747 32.940 -15.338 1.00 34.34 509 GLY A O 1
ATOM 3902 N N . GLY A 1 510 ? -40.946 30.862 -14.882 1.00 30.88 510 GLY A N 1
ATOM 3903 C CA . GLY A 1 510 ? -40.909 30.887 -13.425 1.00 30.88 510 GLY A CA 1
ATOM 3904 C C . GLY A 1 510 ? -39.529 30.441 -12.986 1.00 30.88 510 GLY A C 1
ATOM 3905 O O . GLY A 1 510 ? -39.061 29.437 -13.573 1.00 30.88 510 GLY A O 1
#

Sequence (510 aa):
MIKKSVILISIFLLLGFASVNAALNCPRNSDEFSEFKSISSAALLEFLADPTKSKLNSNEVSDISSFFDKYKDRWTSADCSEVGTASGETIKSIIEKYTGVVDAGLSCRVENPKWSAQQAVQSTVVSLSVDTPKCKDRDTVKFVVKEKDFTKENDNVQVNPNDGIVLDGKATTTWKVEWQEDLETTPSGPKNDNPPEYYFTASVGSSSVTSGLLFASQCKDADRDGYNDISCGGNDCKDNDGSVHPNAAEACDTKDNDCDLEADEGGICGYDHARRTRFDGAGNIVLLKDNCIGDPDLDLLSLFIRSPALTNSSSGWKAEYGRYDFNADGKIDLRDFFVLGGRIEGFDLDKDNYDTTRCHNDCNDKNKNVNPGSAEVCDGGDNNCDKKVDYAFSLGDLDNTCGQSKWVSTGQTKWVTVNYACQQTELREWQYANSFCEEGVGCKSQNTASRWYETGNTRNINDGATCHNTYCSGSSLRYDFKCSGGQCLGKTGSCSSSDFCSGSYRFFGG

pLDDT: mean 71.4, std 19.39, range [30.88, 97.25]

Foldseek 3Di:
DDDDDDDDDDDDDPPDPPQDFLLQAAAPQPSDLVSLVVLLVVQVVQCVVPVVPRLDHPQLNVQSVVLCVVCVVPNRRRHQQDARPRPRHGNRVSSCSRVVDDCPPNDWAWADWDKPDQEAEAQDKIKIKTFTPNDDFQAWKDKFKWWDDPPDPTHGDPDGWDIFTDDPRMTMTMDGDHADFPFDQDPVGTDRPPQIKMKMWIDDDPHIDIDDIYGYHYFDQQCPLPWTDVVNPTQFVDSNDSCADLPHDAALPQDRRNSPPDHCFQQRNFAPPVVAWDQDPVRDTHGDDDPPPPPVVVVVVVVVSPDPPDDPPDDPDDPQQGPQNCVSPSDRDVVSVVSVLVPDQFRQQCPLRATCDSGFQFPDSNDSQAGLNHAADQAQDRRNNPPDHPDDDDDHRDPVVQDAFDWDFPQDKDWDADDALQGTFIWTKTFGWHWDADHPPGIDTDGPDMDIDTPPWTHHPPPRFTDDPRDGPDFADQPFDQDDPQDDPPDPDGDDRPDTDGDGDDDDDD

Secondary structure (DSSP, 8-state):
----------S---S------HHHHS-TTSSSHHHHHHHHHHHHHHHHH-TTT-SS-HHHHHHHHHHHHHHTT-GGG--TTPBPTTT-SBHHHHHHHHH----TTSS---EEEEES-SEEETT-EEEEEEE-TTPPTT-EEEEEEEE--SSS--PBPSSPPPPEEEETTEEEEEEE-------EEETTEEE--SSPEEEEEEEETTEEEE---EEEEPP--SS-SS--BGGGTSSBTTTT-TTSSTTPPP-SSSS-SSSSS-SS-TTTT---HHHHEEE-TTSPEEEPPPS-TT-HHHHHHHHHHSS----TTSTT--TTTTTT-SS-SSS-SHHHHHHHHTTSSS--SSSSS--SSTTT--S-TT-TTSSTTSPP-SSSS-SS-SS-TT----TTS--TTT---EEEEEEEEEEEE-SSSS-EEEEEEEEEEEEEEETTTEEEEEEEEEEEEEEEEEE-TTT--EEETTEE-SS------B--TTB-TTSSSB--TT-B---PPPPPP-

Radius of gyration: 45.65 Å; chains: 1; bounding box: 131×93×110 Å